Protein AF-0000000080648141 (afdb_homodimer)

Solvent-accessible surface area (backbone atoms only — not comparable to full-atom values): 36762 Å² total; per-residue (Å²): 126,55,58,85,70,50,76,64,45,49,47,45,53,29,40,43,30,65,45,46,88,57,51,60,68,59,44,20,68,74,65,71,44,58,50,68,56,48,53,54,42,51,53,51,31,59,74,64,60,35,66,42,72,38,36,46,65,30,51,62,73,47,56,28,40,26,40,33,42,36,42,36,34,36,13,42,79,28,30,52,78,54,42,62,70,35,70,50,32,52,65,44,66,63,26,41,38,33,29,30,35,39,26,37,50,49,37,34,42,33,36,30,53,22,64,36,73,68,51,40,48,68,60,46,46,60,43,52,49,48,39,46,74,72,59,29,51,72,47,74,48,75,47,79,42,44,45,94,61,31,30,56,33,79,27,40,24,53,19,45,31,58,72,66,64,65,76,73,78,88,66,77,88,66,62,59,73,70,69,82,69,66,87,89,51,86,77,65,45,72,65,48,47,52,48,52,35,46,42,34,62,42,52,83,59,48,51,64,57,48,16,69,57,68,73,44,53,44,69,56,45,48,51,46,51,54,47,33,46,73,71,49,42,29,40,68,39,33,48,68,43,48,58,49,67,47,37,37,32,38,34,41,38,40,36,61,36,37,82,84,51,47,72,69,55,51,49,51,54,53,50,44,55,48,65,36,30,18,26,41,38,36,43,42,33,85,38,36,38,38,35,32,30,33,30,65,45,63,63,61,34,52,53,36,43,52,53,43,45,28,56,39,16,74,74,62,42,29,72,56,69,61,51,70,46,79,40,40,51,89,56,50,74,41,80,45,77,47,57,30,54,26,47,32,59,59,62,64,55,82,74,83,109,126,52,58,86,71,50,75,64,47,50,46,45,53,28,40,43,31,65,45,45,88,57,50,60,68,58,43,20,68,74,64,72,44,58,50,68,56,46,53,53,44,51,53,51,32,59,75,65,59,35,65,41,72,38,38,47,64,30,52,60,72,49,55,28,40,28,38,32,42,37,43,36,34,35,14,40,78,28,30,53,77,56,41,62,72,36,71,49,34,51,65,45,68,63,26,41,37,33,29,29,37,40,26,38,48,50,36,36,41,34,35,30,53,22,66,34,73,66,50,41,47,68,61,45,44,60,42,52,48,51,40,47,74,69,60,28,52,71,45,75,50,76,47,79,42,42,47,92,61,30,32,56,33,78,28,41,25,55,17,45,30,57,73,66,64,63,78,72,79,88,65,76,87,66,61,59,72,68,69,82,69,65,87,87,49,82,77,65,45,73,65,48,48,52,50,52,34,46,43,36,63,42,50,82,60,48,50,64,59,48,16,68,56,67,72,44,55,47,68,56,45,48,52,48,51,53,48,33,46,73,71,50,41,29,42,71,39,35,48,66,44,48,58,50,67,49,35,38,34,38,34,41,38,40,34,62,37,39,83,85,51,46,72,67,54,52,49,50,52,52,51,44,55,47,67,36,32,18,26,40,36,36,44,41,32,84,37,34,37,38,36,33,29,33,30,65,46,63,62,60,34,50,53,36,42,52,53,44,47,29,57,38,18,75,75,61,41,28,71,57,69,62,50,69,48,81,39,40,52,90,54,50,76,41,81,46,78,46,58,32,54,27,48,32,59,59,62,65,55,82,75,82,108

Structure (mmCIF, N/CA/C/O backbone):
data_AF-0000000080648141-model_v1
#
loop_
_entity.id
_entity.type
_entity.pdbx_description
1 polymer 'Putative transcriptional regulator, AsnC family'
#
loop_
_atom_site.group_PDB
_atom_site.id
_atom_site.type_symbol
_atom_site.label_atom_id
_atom_site.label_alt_id
_atom_site.label_comp_id
_atom_site.label_asym_id
_atom_site.label_entity_id
_atom_site.label_seq_id
_atom_site.pdbx_PDB_ins_code
_atom_site.Cartn_x
_atom_site.Cartn_y
_atom_site.Cartn_z
_atom_site.occupancy
_atom_site.B_iso_or_equiv
_atom_site.auth_seq_id
_atom_site.auth_comp_id
_atom_site.auth_asym_id
_atom_site.auth_atom_id
_atom_site.pdbx_PDB_model_num
ATOM 1 N N . MET A 1 1 ? 12.492 0.077 19.406 1 60 1 MET A N 1
ATOM 2 C CA . MET A 1 1 ? 11.32 -0.485 20.078 1 60 1 MET A CA 1
ATOM 3 C C . MET A 1 1 ? 10.414 0.621 20.609 1 60 1 MET A C 1
ATOM 5 O O . MET A 1 1 ? 10.898 1.659 21.062 1 60 1 MET A O 1
ATOM 9 N N . PRO A 1 2 ? 9.141 0.438 20.281 1 68.88 2 PRO A N 1
ATOM 10 C CA . PRO A 1 2 ? 8.234 1.449 20.828 1 68.88 2 PRO A CA 1
ATOM 11 C C . PRO A 1 2 ? 8.383 1.608 22.344 1 68.88 2 PRO A C 1
ATOM 13 O O . PRO A 1 2 ? 8.703 0.643 23.047 1 68.88 2 PRO A O 1
ATOM 16 N N . LEU A 1 3 ? 8.336 2.857 22.719 1 78.19 3 LEU A N 1
ATOM 17 C CA . LEU A 1 3 ? 8.422 3.145 24.156 1 78.19 3 LEU A CA 1
ATOM 18 C C . LEU A 1 3 ? 7.23 2.561 24.891 1 78.19 3 LEU A C 1
ATOM 20 O O . LEU A 1 3 ? 6.113 2.535 24.359 1 78.19 3 LEU A O 1
ATOM 24 N N . LYS A 1 4 ? 7.516 1.953 25.984 1 83.38 4 LYS A N 1
ATOM 25 C CA . LYS A 1 4 ? 6.441 1.456 26.844 1 83.38 4 LYS A CA 1
ATOM 26 C C . LYS A 1 4 ? 5.957 2.541 27.812 1 83.38 4 LYS A C 1
ATOM 28 O O . LYS A 1 4 ? 6.621 2.836 28.797 1 83.38 4 LYS A O 1
ATOM 33 N N . LEU A 1 5 ? 4.887 3.223 27.484 1 91.12 5 LEU A N 1
ATOM 34 C CA . LEU A 1 5 ? 4.305 4.277 28.312 1 91.12 5 LEU A CA 1
ATOM 35 C C . LEU A 1 5 ? 3.334 3.691 29.328 1 91.12 5 LEU A C 1
ATOM 37 O O . LEU A 1 5 ? 2.592 2.756 29.016 1 91.12 5 LEU A O 1
ATOM 41 N N . THR A 1 6 ? 3.402 4.215 30.484 1 92.06 6 THR A N 1
ATOM 42 C CA . THR A 1 6 ? 2.404 3.854 31.484 1 92.06 6 THR A CA 1
ATOM 43 C C . THR A 1 6 ? 1.042 4.441 31.125 1 92.06 6 THR A C 1
ATOM 45 O O . THR A 1 6 ? 0.945 5.316 30.25 1 92.06 6 THR A O 1
ATOM 48 N N . SER A 1 7 ? 0.042 3.973 31.828 1 92.69 7 SER A N 1
ATOM 49 C CA . SER A 1 7 ? -1.309 4.469 31.578 1 92.69 7 SER A CA 1
ATOM 50 C C . SER A 1 7 ? -1.402 5.969 31.844 1 92.69 7 SER A C 1
ATOM 52 O O . SER A 1 7 ? -2.064 6.691 31.094 1 92.69 7 SER A O 1
ATOM 54 N N . LYS A 1 8 ? -0.784 6.387 32.812 1 94.12 8 LYS A N 1
ATOM 55 C CA . LYS A 1 8 ? -0.82 7.809 33.125 1 94.12 8 LYS A CA 1
ATOM 56 C C . LYS A 1 8 ? -0.026 8.633 32.125 1 94.12 8 LYS A C 1
ATOM 58 O O . LYS A 1 8 ? -0.428 9.742 31.781 1 94.12 8 LYS A O 1
ATOM 63 N N . GLU A 1 9 ? 1.061 8.102 31.688 1 94 9 GLU A N 1
ATOM 64 C CA . GLU A 1 9 ? 1.86 8.797 30.688 1 94 9 GLU A CA 1
ATOM 65 C C . GLU A 1 9 ? 1.096 8.938 29.375 1 94 9 GLU A C 1
ATOM 67 O O . GLU A 1 9 ? 1.201 9.961 28.703 1 94 9 GLU A O 1
ATOM 72 N N . LYS A 1 10 ? 0.404 7.898 29.078 1 94.38 10 LYS A N 1
ATOM 73 C CA . LYS A 1 10 ? -0.438 7.965 27.891 1 94.38 10 LYS A CA 1
ATOM 74 C C . LYS A 1 10 ? -1.47 9.086 28 1 94.38 10 LYS A C 1
ATOM 76 O O . LYS A 1 10 ? -1.696 9.828 27.047 1 94.38 10 LYS A O 1
ATOM 81 N N . LEU A 1 11 ? -2.02 9.219 29.141 1 94.38 11 LEU A N 1
ATOM 82 C CA . LEU A 1 11 ? -3.006 10.266 29.375 1 94.38 11 LEU A CA 1
ATOM 83 C C . LEU A 1 11 ? -2.357 11.648 29.328 1 94.38 11 LEU A C 1
ATOM 85 O O . LEU A 1 11 ? -2.959 12.602 28.812 1 94.38 11 LEU A O 1
ATOM 89 N N . VAL A 1 12 ? -1.217 11.711 29.859 1 94.75 12 VAL A N 1
ATOM 90 C CA . VAL A 1 12 ? -0.501 12.977 29.828 1 94.75 12 VAL A CA 1
ATOM 91 C C . VAL A 1 12 ? -0.179 13.352 28.391 1 94.75 12 VAL A C 1
ATOM 93 O O . VAL A 1 12 ? -0.322 14.516 27.984 1 94.75 12 VAL A O 1
ATOM 96 N N . LEU A 1 13 ? 0.289 12.375 27.641 1 93.44 13 LEU A N 1
ATOM 97 C CA . LEU A 1 13 ? 0.565 12.625 26.234 1 93.44 13 LEU A CA 1
ATOM 98 C C . LEU A 1 13 ? -0.687 13.109 25.516 1 93.44 13 LEU A C 1
ATOM 100 O O . LEU A 1 13 ? -0.621 14.047 24.703 1 93.44 13 LEU A O 1
ATOM 104 N N . TYR A 1 14 ? -1.774 12.453 25.844 1 93.56 14 TYR A N 1
ATOM 105 C CA . TYR A 1 14 ? -3.053 12.883 25.297 1 93.56 14 TYR A CA 1
ATOM 106 C C . TYR A 1 14 ? -3.348 14.328 25.672 1 93.56 14 TYR A C 1
ATOM 108 O O . TYR A 1 14 ? -3.74 15.141 24.828 1 93.56 14 TYR A O 1
ATOM 116 N N . GLY A 1 15 ? -3.236 14.617 26.891 1 92.81 15 GLY A N 1
ATOM 117 C CA . GLY A 1 15 ? -3.5 15.961 27.375 1 92.81 15 GLY A CA 1
ATOM 118 C C . GLY A 1 15 ? -2.65 17.016 26.688 1 92.81 15 GLY A C 1
ATOM 119 O O . GLY A 1 15 ? -3.146 18.094 26.344 1 92.81 15 GLY A O 1
ATOM 120 N N . LEU A 1 16 ? -1.396 16.688 26.5 1 91.75 16 LEU A N 1
ATOM 121 C CA . LEU A 1 16 ? -0.49 17.625 25.844 1 91.75 16 LEU A CA 1
ATOM 122 C C . LEU A 1 16 ? -0.889 17.828 24.391 1 91.75 16 LEU A C 1
ATOM 124 O O . LEU A 1 16 ? -0.724 18.938 23.859 1 91.75 16 LEU A O 1
ATOM 128 N N . ALA A 1 17 ? -1.355 16.812 23.812 1 90.12 17 ALA A N 1
ATOM 129 C CA . ALA A 1 17 ? -1.776 16.906 22.422 1 90.12 17 ALA A CA 1
ATOM 130 C C . ALA A 1 17 ? -3.086 17.672 22.297 1 90.12 17 ALA A C 1
ATOM 132 O O . ALA A 1 17 ? -3.264 18.453 21.359 1 90.12 17 ALA A O 1
ATOM 133 N N . ARG A 1 18 ? -3.975 17.469 23.25 1 90.25 18 ARG A N 1
ATOM 134 C CA . ARG A 1 18 ? -5.312 18.062 23.188 1 90.25 18 ARG A CA 1
ATOM 135 C C . ARG A 1 18 ? -5.301 19.516 23.656 1 90.25 18 ARG A C 1
ATOM 137 O O . ARG A 1 18 ? -6.043 20.344 23.125 1 90.25 18 ARG A O 1
ATOM 144 N N . TYR A 1 19 ? -4.48 19.734 24.656 1 88.81 19 TYR A N 1
ATOM 145 C CA . TYR A 1 19 ? -4.434 21.062 25.266 1 88.81 19 TYR A CA 1
ATOM 146 C C . TYR A 1 19 ? -3.006 21.594 25.297 1 88.81 19 TYR A C 1
ATOM 148 O O . TYR A 1 19 ? -2.479 21.891 26.375 1 88.81 19 TYR A O 1
ATOM 156 N N . PRO A 1 20 ? -2.545 21.812 24.125 1 87.62 20 PRO A N 1
ATOM 157 C CA . PRO A 1 20 ? -1.156 22.281 24.125 1 87.62 20 PRO A CA 1
ATOM 158 C C . PRO A 1 20 ? -0.999 23.672 24.75 1 87.62 20 PRO A C 1
ATOM 160 O O . PRO A 1 20 ? -1.775 24.578 24.453 1 87.62 20 PRO A O 1
ATOM 163 N N . GLY A 1 21 ? -0.02 23.828 25.688 1 80.88 21 GLY A N 1
ATOM 164 C CA . GLY A 1 21 ? 0.304 25.125 26.266 1 80.88 21 GLY A CA 1
ATOM 165 C C . GLY A 1 21 ? -0.35 25.359 27.609 1 80.88 21 GLY A C 1
ATOM 166 O O . GLY A 1 21 ? -0.054 26.359 28.281 1 80.88 21 GLY A O 1
ATOM 167 N N . LEU A 1 22 ? -1.266 24.484 27.922 1 86.31 22 LEU A N 1
ATOM 168 C CA . LEU A 1 22 ? -1.899 24.641 29.234 1 86.31 22 LEU A CA 1
ATOM 169 C C . LEU A 1 22 ? -0.888 24.453 30.344 1 86.31 22 LEU A C 1
ATOM 171 O O . LEU A 1 22 ? 0.061 23.672 30.219 1 86.31 22 LEU A O 1
ATOM 175 N N . SER A 1 23 ? -1.183 25.156 31.406 1 87.56 23 SER A N 1
ATOM 176 C CA . SER A 1 23 ? -0.349 24.953 32.594 1 87.56 23 SER A CA 1
ATOM 177 C C . SER A 1 23 ? -0.534 23.562 33.188 1 87.56 23 SER A C 1
ATOM 179 O O . SER A 1 23 ? -1.551 22.906 32.938 1 87.56 23 SER A O 1
ATOM 181 N N . ASP A 1 24 ? 0.457 23.125 33.938 1 91 24 ASP A N 1
ATOM 182 C CA . ASP A 1 24 ? 0.393 21.797 34.531 1 91 24 ASP A CA 1
ATOM 183 C C . ASP A 1 24 ? -0.83 21.641 35.438 1 91 24 ASP A C 1
ATOM 185 O O . ASP A 1 24 ? -1.459 20.578 35.469 1 91 24 ASP A O 1
ATOM 189 N N . ILE A 1 25 ? -1.092 22.734 36.094 1 90.88 25 ILE A N 1
ATOM 190 C CA . ILE A 1 25 ? -2.225 22.703 37 1 90.88 25 ILE A CA 1
ATOM 191 C C . ILE A 1 25 ? -3.523 22.547 36.219 1 90.88 25 ILE A C 1
ATOM 193 O O . ILE A 1 25 ? -4.383 21.734 36.594 1 90.88 25 ILE A O 1
ATOM 197 N N . ASP A 1 26 ? -3.711 23.281 35.219 1 91.94 26 ASP A N 1
ATOM 198 C CA . ASP A 1 26 ? -4.922 23.203 34.406 1 91.94 26 ASP A CA 1
ATOM 199 C C . ASP A 1 26 ? -5.02 21.859 33.688 1 91.94 26 ASP A C 1
ATOM 201 O O . ASP A 1 26 ? -6.105 21.297 33.562 1 91.94 26 ASP A O 1
ATOM 205 N N . LEU A 1 27 ? -3.918 21.453 33.219 1 92.88 27 LEU A N 1
ATOM 206 C CA . LEU A 1 27 ? -3.887 20.172 32.531 1 92.88 27 LEU A CA 1
ATOM 207 C C . LEU A 1 27 ? -4.27 19.031 33.469 1 92.88 27 LEU A C 1
ATOM 209 O O . LEU A 1 27 ? -4.988 18.109 33.062 1 92.88 27 LEU A O 1
ATOM 213 N N . ALA A 1 28 ? -3.748 19.047 34.625 1 93.31 28 ALA A N 1
ATOM 214 C CA . ALA A 1 28 ? -4.082 18.031 35.625 1 93.31 28 ALA A CA 1
ATOM 215 C C . ALA A 1 28 ? -5.59 17.953 35.844 1 93.31 28 ALA A C 1
ATOM 217 O O . ALA A 1 28 ? -6.148 16.844 35.938 1 93.31 28 ALA A O 1
ATOM 218 N N . GLY A 1 29 ? -6.219 19.062 35.906 1 90.94 29 GLY A N 1
ATOM 219 C CA . GLY A 1 29 ? -7.664 19.094 36.094 1 90.94 29 GLY A CA 1
ATOM 220 C C . GLY A 1 29 ? -8.422 18.547 34.906 1 90.94 29 GLY A C 1
ATOM 221 O O . GLY A 1 29 ? -9.438 17.875 35.062 1 90.94 29 GLY A O 1
ATOM 222 N N . LYS A 1 30 ? -7.953 18.797 33.719 1 91.12 30 LYS A N 1
ATOM 223 C CA . LYS A 1 30 ? -8.641 18.406 32.469 1 91.12 30 LYS A CA 1
ATOM 224 C C . LYS A 1 30 ? -8.547 16.906 32.25 1 91.12 30 LYS A C 1
ATOM 226 O O . LYS A 1 30 ? -9.477 16.297 31.719 1 91.12 30 LYS A O 1
ATOM 231 N N . ILE A 1 31 ? -7.387 16.312 32.562 1 91.81 31 ILE A N 1
ATOM 232 C CA . ILE A 1 31 ? -7.199 14.914 32.156 1 91.81 31 ILE A CA 1
ATOM 233 C C . ILE A 1 31 ? -7.258 14.008 33.406 1 91.81 31 ILE A C 1
ATOM 235 O O . ILE A 1 31 ? -7.207 12.781 33.281 1 91.81 31 ILE A O 1
ATOM 239 N N . GLY A 1 32 ? -7.328 14.5 34.625 1 90.5 32 GLY A N 1
ATOM 240 C CA . GLY A 1 32 ? -7.5 13.719 35.812 1 90.5 32 GLY A CA 1
ATOM 241 C C . GLY A 1 32 ? -6.23 13.016 36.25 1 90.5 32 GLY A C 1
ATOM 242 O O . GLY A 1 32 ? -6.254 11.82 36.594 1 90.5 32 GLY A O 1
ATOM 243 N N . VAL A 1 33 ? -5.102 13.641 36.125 1 92.88 33 VAL A N 1
ATOM 244 C CA . VAL A 1 33 ? -3.805 13.133 36.562 1 92.88 33 VAL A CA 1
ATOM 245 C C . VAL A 1 33 ? -3.152 14.141 37.5 1 92.88 33 VAL A C 1
ATOM 247 O O . VAL A 1 33 ? -3.316 15.352 37.312 1 92.88 33 VAL A O 1
ATOM 250 N N . ASP A 1 34 ? -2.482 13.648 38.469 1 93.88 34 ASP A N 1
ATOM 251 C CA . ASP A 1 34 ? -1.88 14.539 39.469 1 93.88 34 ASP A CA 1
ATOM 252 C C . ASP A 1 34 ? -0.768 15.375 38.844 1 93.88 34 ASP A C 1
ATOM 254 O O . ASP A 1 34 ? -0.094 14.93 37.906 1 93.88 34 ASP A O 1
ATOM 258 N N . ARG A 1 35 ? -0.577 16.547 39.406 1 93.75 35 ARG A N 1
ATOM 259 C CA . ARG A 1 35 ? 0.383 17.516 38.875 1 93.75 35 ARG A CA 1
ATOM 260 C C . ARG A 1 35 ? 1.798 16.953 38.906 1 93.75 35 ARG A C 1
ATOM 262 O O . ARG A 1 35 ? 2.592 17.219 38 1 93.75 35 ARG A O 1
ATOM 269 N N . SER A 1 36 ? 2.105 16.219 39.875 1 93.12 36 SER A N 1
ATOM 270 C CA . SER A 1 36 ? 3.441 15.641 40 1 93.12 36 SER A CA 1
ATOM 271 C C . SER A 1 36 ? 3.723 14.672 38.844 1 93.12 36 SER A C 1
ATOM 273 O O . SER A 1 36 ? 4.824 14.656 38.312 1 93.12 36 SER A O 1
ATOM 275 N N . THR A 1 37 ? 2.721 13.914 38.531 1 93.88 37 THR A N 1
ATOM 276 C CA . THR A 1 37 ? 2.84 12.969 37.406 1 93.88 37 THR A CA 1
ATOM 277 C C . THR A 1 37 ? 3.012 13.703 36.094 1 93.88 37 THR A C 1
ATOM 279 O O . THR A 1 37 ? 3.777 13.273 35.219 1 93.88 37 THR A O 1
ATOM 282 N N . ILE A 1 38 ? 2.283 14.766 35.938 1 94.5 38 ILE A N 1
ATOM 283 C CA . ILE A 1 38 ? 2.387 15.562 34.719 1 94.5 38 ILE A CA 1
ATOM 284 C C . ILE A 1 38 ? 3.803 16.125 34.562 1 94.5 38 ILE A C 1
ATOM 286 O O . ILE A 1 38 ? 4.41 16.031 33.5 1 94.5 38 ILE A O 1
ATOM 290 N N . PHE A 1 39 ? 4.27 16.625 35.656 1 92.75 39 PHE A N 1
ATOM 291 C CA . PHE A 1 39 ? 5.605 17.203 35.656 1 92.75 39 PHE A CA 1
ATOM 292 C C . PHE A 1 39 ? 6.656 16.172 35.281 1 92.75 39 PHE A C 1
ATOM 294 O O . PHE A 1 39 ? 7.508 16.406 34.438 1 92.75 39 PHE A O 1
ATOM 301 N N . LYS A 1 40 ? 6.594 15.055 35.875 1 93.81 40 LYS A N 1
ATOM 302 C CA . LYS A 1 40 ? 7.547 13.977 35.594 1 93.81 40 LYS A CA 1
ATOM 303 C C . LYS A 1 40 ? 7.445 13.484 34.156 1 93.81 40 LYS A C 1
ATOM 305 O O . LYS A 1 40 ? 8.461 13.234 33.531 1 93.81 40 LYS A O 1
ATOM 310 N N . SER A 1 41 ? 6.211 13.328 33.75 1 94.38 41 SER A N 1
ATOM 311 C CA . SER A 1 41 ? 5.992 12.852 32.406 1 94.38 41 SER A CA 1
ATOM 312 C C . SER A 1 41 ? 6.523 13.844 31.359 1 94.38 41 SER A C 1
ATOM 314 O O . SER A 1 41 ? 7.141 13.453 30.375 1 94.38 41 SER A O 1
ATOM 316 N N . LYS A 1 42 ? 6.219 15.102 31.609 1 91.75 42 LYS A N 1
ATOM 317 C CA . LYS A 1 42 ? 6.688 16.141 30.703 1 91.75 42 LYS A CA 1
ATOM 318 C C . LYS A 1 42 ? 8.211 16.141 30.594 1 91.75 42 LYS A C 1
ATOM 320 O O . LYS A 1 42 ? 8.766 16.359 29.516 1 91.75 42 LYS A O 1
ATOM 325 N N . ARG A 1 43 ? 8.867 15.977 31.672 1 91.06 43 ARG A N 1
ATOM 326 C CA . ARG A 1 43 ? 10.328 15.898 31.672 1 91.06 43 ARG A CA 1
ATOM 327 C C . ARG A 1 43 ? 10.812 14.727 30.828 1 91.06 43 ARG A C 1
ATOM 329 O O . ARG A 1 43 ? 11.727 14.883 30.016 1 91.06 43 ARG A O 1
ATOM 336 N N . LYS A 1 44 ? 10.195 13.633 31.031 1 92.75 44 LYS A N 1
ATOM 337 C CA . LYS A 1 44 ? 10.531 12.453 30.25 1 92.75 44 LYS A CA 1
ATOM 338 C C . LYS A 1 44 ? 10.289 12.688 28.766 1 92.75 44 LYS A C 1
ATOM 340 O O . LYS A 1 44 ? 11.117 12.32 27.922 1 92.75 44 LYS A O 1
ATOM 345 N N . PHE A 1 45 ? 9.133 13.258 28.516 1 92.88 45 PHE A N 1
ATOM 346 C CA . PHE A 1 45 ? 8.75 13.492 27.141 1 92.88 45 PHE A CA 1
ATOM 347 C C . PHE A 1 45 ? 9.719 14.461 26.469 1 92.88 45 PHE A C 1
ATOM 349 O O . PHE A 1 45 ? 9.984 14.344 25.266 1 92.88 45 PHE A O 1
ATOM 356 N N . ARG A 1 46 ? 10.18 15.406 27.188 1 89.19 46 ARG A N 1
ATOM 357 C CA . ARG A 1 46 ? 11.18 16.328 26.672 1 89.19 46 ARG A CA 1
ATOM 358 C C . ARG A 1 46 ? 12.484 15.609 26.344 1 89.19 46 ARG A C 1
ATOM 360 O O . ARG A 1 46 ? 13.102 15.852 25.312 1 89.19 46 ARG A O 1
ATOM 367 N N . GLU A 1 47 ? 12.852 14.789 27.203 1 90.56 47 GLU A N 1
ATOM 368 C CA . GLU A 1 47 ? 14.07 14.008 27 1 90.56 47 GLU A CA 1
ATOM 369 C C . GLU A 1 47 ? 13.945 13.094 25.781 1 90.56 47 GLU A C 1
ATOM 371 O O . GLU A 1 47 ? 14.914 12.906 25.047 1 90.56 47 GLU A O 1
ATOM 376 N N . TRP A 1 48 ? 12.766 12.656 25.672 1 90.88 48 TRP A N 1
ATOM 377 C CA . TRP A 1 48 ? 12.531 11.719 24.578 1 90.88 48 TRP A CA 1
ATOM 378 C C . TRP A 1 48 ? 12.164 12.461 23.297 1 90.88 48 TRP A C 1
ATOM 380 O O . TRP A 1 48 ? 11.961 11.836 22.25 1 90.88 48 TRP A O 1
ATOM 390 N N . GLU A 1 49 ? 11.961 13.766 23.328 1 89.69 49 GLU A N 1
ATOM 391 C CA . GLU A 1 49 ? 11.508 14.555 22.188 1 89.69 49 GLU A CA 1
ATOM 392 C C . GLU A 1 49 ? 10.188 14.023 21.625 1 89.69 49 GLU A C 1
ATOM 394 O O . GLU A 1 49 ? 10.062 13.797 20.422 1 89.69 49 GLU A O 1
ATOM 399 N N . MET A 1 50 ? 9.258 13.867 22.547 1 90.81 50 MET A N 1
ATOM 400 C CA . MET A 1 50 ? 7.992 13.203 22.234 1 90.81 50 MET A CA 1
ATOM 401 C C . MET A 1 50 ? 6.992 14.195 21.641 1 90.81 50 MET A C 1
ATOM 403 O O . MET A 1 50 ? 6.141 13.82 20.828 1 90.81 50 MET A O 1
ATOM 407 N N . VAL A 1 51 ? 7.078 15.406 22.156 1 90.94 51 VAL A N 1
ATOM 408 C CA . VAL A 1 51 ? 6.059 16.375 21.766 1 90.94 51 VAL A CA 1
ATOM 409 C C . VAL A 1 51 ? 6.723 17.672 21.328 1 90.94 51 VAL A C 1
ATOM 411 O O . VAL A 1 51 ? 7.59 18.203 22.031 1 90.94 51 VAL A O 1
ATOM 414 N N . GLN A 1 52 ? 6.395 18.109 20.219 1 89.38 52 GLN A N 1
ATOM 415 C CA . GLN A 1 52 ? 6.824 19.406 19.719 1 89.38 52 GLN A CA 1
ATOM 416 C C . GLN A 1 52 ? 5.652 20.391 19.656 1 89.38 52 GLN A C 1
ATOM 418 O O . GLN A 1 52 ? 4.617 20.094 19.062 1 89.38 52 GLN A O 1
ATOM 423 N N . LEU A 1 53 ? 5.852 21.484 20.312 1 91.12 53 LEU A N 1
ATOM 424 C CA . LEU A 1 53 ? 4.836 22.516 20.266 1 91.12 53 LEU A CA 1
ATOM 425 C C . LEU A 1 53 ? 4.953 23.328 18.969 1 91.12 53 LEU A C 1
ATOM 427 O O . LEU A 1 53 ? 6.059 23.672 18.547 1 91.12 53 LEU A O 1
ATOM 431 N N . LEU A 1 54 ? 3.791 23.578 18.375 1 93.25 54 LEU A N 1
ATOM 432 C CA . LEU A 1 54 ? 3.736 24.375 17.156 1 93.25 54 LEU A CA 1
ATOM 433 C C . LEU A 1 54 ? 2.699 25.484 17.281 1 93.25 54 LEU A C 1
ATOM 435 O O . LEU A 1 54 ? 1.618 25.266 17.828 1 93.25 54 LEU A O 1
ATOM 439 N N . ASN A 1 55 ? 3.096 26.672 16.922 1 95.19 55 ASN A N 1
ATOM 440 C CA . ASN A 1 55 ? 2.129 27.734 16.656 1 95.19 55 ASN A CA 1
ATOM 441 C C . ASN A 1 55 ? 1.819 27.844 15.172 1 95.19 55 ASN A C 1
ATOM 443 O O . ASN A 1 55 ? 2.631 28.359 14.398 1 95.19 55 ASN A O 1
ATOM 447 N N . VAL A 1 56 ? 0.687 27.359 14.805 1 93.31 56 VAL A N 1
ATOM 448 C CA . VAL A 1 56 ? 0.302 27.344 13.398 1 93.31 56 VAL A CA 1
ATOM 449 C C . VAL A 1 56 ? -0.433 28.625 13.039 1 93.31 56 VAL A C 1
ATOM 451 O O . VAL A 1 56 ? -1.449 28.969 13.656 1 93.31 56 VAL A O 1
ATOM 454 N N . PRO A 1 57 ? 0.073 29.328 12.086 1 94.44 57 PRO A N 1
ATOM 455 C CA . PRO A 1 57 ? -0.601 30.562 11.688 1 94.44 57 PRO A CA 1
ATOM 456 C C . PRO A 1 57 ? -1.816 30.312 10.797 1 94.44 57 PRO A C 1
ATOM 458 O O . PRO A 1 57 ? -1.853 29.328 10.055 1 94.44 57 PRO A O 1
ATOM 461 N N . SER A 1 58 ? -2.771 31.188 10.883 1 91.88 58 SER A N 1
ATOM 462 C CA . SER A 1 58 ? -3.865 31.203 9.914 1 91.88 58 SER A CA 1
ATOM 463 C C . SER A 1 58 ? -3.359 31.531 8.516 1 91.88 58 SER A C 1
ATOM 465 O O . SER A 1 58 ? -2.635 32.5 8.32 1 91.88 58 SER A O 1
ATOM 467 N N . GLY A 1 59 ? -3.705 30.703 7.613 1 91.06 59 GLY A N 1
ATOM 468 C CA . GLY A 1 59 ? -3.287 30.969 6.246 1 91.06 59 GLY A CA 1
ATOM 469 C C . GLY A 1 59 ? -3.723 32.344 5.746 1 91.06 59 GLY A C 1
ATOM 470 O O . GLY A 1 59 ? -2.889 33.156 5.348 1 91.06 59 GLY A O 1
ATOM 471 N N . MET A 1 60 ? -4.965 32.594 5.914 1 89.25 60 MET A N 1
ATOM 472 C CA . MET A 1 60 ? -5.508 33.906 5.484 1 89.25 60 MET A CA 1
ATOM 473 C C . MET A 1 60 ? -4.891 35.031 6.281 1 89.25 60 MET A C 1
ATOM 475 O O . MET A 1 60 ? -4.633 36.125 5.734 1 89.25 60 MET A O 1
ATOM 479 N N . GLY A 1 61 ? -4.676 34.75 7.488 1 89.88 61 GLY A N 1
ATOM 480 C CA . GLY A 1 61 ? -4.129 35.781 8.367 1 89.88 61 GLY A CA 1
ATOM 481 C C . GLY A 1 61 ? -2.742 36.219 7.961 1 89.88 61 GLY A C 1
ATOM 482 O O . GLY A 1 61 ? -2.359 37.375 8.219 1 89.88 61 GLY A O 1
ATOM 483 N N . VAL A 1 62 ? -2.02 35.344 7.332 1 92.56 62 VAL A N 1
ATOM 484 C CA . VAL A 1 62 ? -0.658 35.719 6.957 1 92.56 62 VAL A CA 1
ATOM 485 C C . VAL A 1 62 ? -0.607 36.062 5.473 1 92.56 62 VAL A C 1
ATOM 487 O O . VAL A 1 62 ? 0.473 36.25 4.91 1 92.56 62 VAL A O 1
ATOM 490 N N . GLY A 1 63 ? -1.7 36.062 4.84 1 91.69 63 GLY A N 1
ATOM 491 C CA . GLY A 1 63 ? -1.768 36.531 3.463 1 91.69 63 GLY A CA 1
ATOM 492 C C . GLY A 1 63 ? -1.754 35.406 2.451 1 91.69 63 GLY A C 1
ATOM 493 O O . GLY A 1 63 ? -1.605 35.625 1.251 1 91.69 63 GLY A O 1
ATOM 494 N N . ALA A 1 64 ? -1.916 34.219 2.871 1 94.12 64 ALA A N 1
ATOM 495 C CA . ALA A 1 64 ? -2.002 33.094 1.946 1 94.12 64 ALA A CA 1
ATOM 496 C C . ALA A 1 64 ? -3.439 32.875 1.487 1 94.12 64 ALA A C 1
ATOM 498 O O . ALA A 1 64 ? -4.375 32.938 2.289 1 94.12 64 ALA A O 1
ATOM 499 N N . GLU A 1 65 ? -3.596 32.562 0.239 1 93.62 65 GLU A N 1
ATOM 500 C CA . GLU A 1 65 ? -4.922 32.25 -0.294 1 93.62 65 GLU A CA 1
ATOM 501 C C . GLU A 1 65 ? -5.227 30.766 -0.211 1 93.62 65 GLU A C 1
ATOM 503 O O . GLU A 1 65 ? -6.383 30.375 -0.032 1 93.62 65 GLU A O 1
ATOM 508 N N . MET A 1 66 ? -4.133 30.016 -0.383 1 95.62 66 MET A N 1
ATOM 509 C CA . MET A 1 66 ? -4.441 28.594 -0.474 1 95.62 66 MET A CA 1
ATOM 510 C C . MET A 1 66 ? -3.277 27.75 0.033 1 95.62 66 MET A C 1
ATOM 512 O O . MET A 1 66 ? -2.145 28.219 0.101 1 95.62 66 MET A O 1
ATOM 516 N N . MET A 1 67 ? -3.562 26.594 0.41 1 97 67 MET A N 1
ATOM 517 C CA . MET A 1 67 ? -2.617 25.5 0.643 1 97 67 MET A CA 1
ATOM 518 C C . MET A 1 67 ? -2.711 24.453 -0.46 1 97 67 MET A C 1
ATOM 520 O O . MET A 1 67 ? -3.811 24.078 -0.879 1 97 67 MET A O 1
ATOM 524 N N . THR A 1 68 ? -1.604 24.062 -0.983 1 97.62 68 THR A N 1
ATOM 525 C CA . THR A 1 68 ? -1.571 23.016 -1.996 1 97.62 68 THR A CA 1
ATOM 526 C C . THR A 1 68 ? -0.854 21.781 -1.47 1 97.62 68 THR A C 1
ATOM 528 O O . THR A 1 68 ? 0.277 21.859 -0.987 1 97.62 68 THR A O 1
ATOM 531 N N . ALA A 1 69 ? -1.544 20.688 -1.454 1 97.94 69 ALA A N 1
ATOM 532 C CA . ALA A 1 69 ? -0.908 19.391 -1.178 1 97.94 69 ALA A CA 1
ATOM 533 C C . ALA A 1 69 ? -0.298 18.797 -2.443 1 97.94 69 ALA A C 1
ATOM 535 O O . ALA A 1 69 ? -0.979 18.656 -3.463 1 97.94 69 ALA A O 1
ATOM 536 N N . VAL A 1 70 ? 0.936 18.484 -2.426 1 97.5 70 VAL A N 1
ATOM 537 C CA . VAL A 1 70 ? 1.631 17.922 -3.586 1 97.5 70 VAL A CA 1
ATOM 538 C C . VAL A 1 70 ? 2.066 16.484 -3.293 1 97.5 70 VAL A C 1
ATOM 540 O O . VAL A 1 70 ? 2.898 16.25 -2.412 1 97.5 70 VAL A O 1
ATOM 543 N N . PHE A 1 71 ? 1.495 15.57 -4.035 1 97.69 71 PHE A N 1
ATOM 544 C CA . PHE A 1 71 ? 1.873 14.164 -3.973 1 97.69 71 PHE A CA 1
ATOM 545 C C . PHE A 1 71 ? 2.828 13.812 -5.105 1 97.69 71 PHE A C 1
ATOM 547 O O . PHE A 1 71 ? 2.527 14.055 -6.277 1 97.69 71 PHE A O 1
ATOM 554 N N . THR A 1 72 ? 3.912 13.234 -4.762 1 96.56 72 THR A N 1
ATOM 555 C CA . THR A 1 72 ? 4.848 12.859 -5.816 1 96.56 72 THR A CA 1
ATOM 556 C C . THR A 1 72 ? 5.301 11.414 -5.648 1 96.56 72 THR A C 1
ATOM 558 O O . THR A 1 72 ? 5.66 10.992 -4.547 1 96.56 72 THR A O 1
ATOM 561 N N . ARG A 1 73 ? 5.266 10.672 -6.684 1 96 73 ARG A N 1
ATOM 562 C CA . ARG A 1 73 ? 5.879 9.352 -6.781 1 96 73 ARG A CA 1
ATOM 563 C C . ARG A 1 73 ? 7.141 9.398 -7.633 1 96 73 ARG A C 1
ATOM 565 O O . ARG A 1 73 ? 7.121 9.898 -8.758 1 96 73 ARG A O 1
ATOM 572 N N . TYR A 1 74 ? 8.195 8.797 -7.102 1 95.38 74 TYR A N 1
ATOM 573 C CA . TYR A 1 74 ? 9.492 8.922 -7.762 1 95.38 74 TYR A CA 1
ATOM 574 C C . TYR A 1 74 ? 9.891 7.609 -8.43 1 95.38 74 TYR A C 1
ATOM 576 O O . TYR A 1 74 ? 9.516 6.531 -7.965 1 95.38 74 TYR A O 1
ATOM 584 N N . ARG A 1 75 ? 10.609 7.777 -9.453 1 93.44 75 ARG A N 1
ATOM 585 C CA . ARG A 1 75 ? 11.219 6.621 -10.109 1 93.44 75 ARG A CA 1
ATOM 586 C C . ARG A 1 75 ? 12.367 6.062 -9.273 1 93.44 75 ARG A C 1
ATOM 588 O O . ARG A 1 75 ? 12.875 6.738 -8.383 1 93.44 75 ARG A O 1
ATOM 595 N N . PRO A 1 76 ? 12.727 4.871 -9.492 1 92.31 76 PRO A N 1
ATOM 596 C CA . PRO A 1 76 ? 13.742 4.227 -8.656 1 92.31 76 PRO A CA 1
ATOM 597 C C . PRO A 1 76 ? 15.094 4.926 -8.719 1 92.31 76 PRO A C 1
ATOM 599 O O . PRO A 1 76 ? 15.898 4.812 -7.797 1 92.31 76 PRO A O 1
ATOM 602 N N . ASN A 1 77 ? 15.336 5.66 -9.727 1 90.94 77 ASN A N 1
ATOM 603 C CA . ASN A 1 77 ? 16.625 6.328 -9.891 1 90.94 77 ASN A CA 1
ATOM 604 C C . ASN A 1 77 ? 16.688 7.621 -9.086 1 90.94 77 ASN A C 1
ATOM 606 O O . ASN A 1 77 ? 17.719 8.305 -9.086 1 90.94 77 ASN A O 1
ATOM 610 N N . ALA A 1 78 ? 15.617 7.938 -8.383 1 92.56 78 ALA A N 1
ATOM 611 C CA . ALA A 1 78 ? 15.578 9.234 -7.707 1 92.56 78 ALA A CA 1
ATOM 612 C C . ALA A 1 78 ? 15.305 9.062 -6.215 1 92.56 78 ALA A C 1
ATOM 614 O O . ALA A 1 78 ? 14.391 9.688 -5.672 1 92.56 78 ALA A O 1
ATOM 615 N N . PRO A 1 79 ? 16.109 8.266 -5.531 1 91.75 79 PRO A N 1
ATOM 616 C CA . PRO A 1 79 ? 15.992 8.25 -4.07 1 91.75 79 PRO A CA 1
ATOM 617 C C . PRO A 1 79 ? 16.297 9.602 -3.439 1 91.75 79 PRO A C 1
ATOM 619 O O . PRO A 1 79 ? 16.781 10.516 -4.125 1 91.75 79 PRO A O 1
ATOM 622 N N . VAL A 1 80 ? 16 9.758 -2.191 1 91.81 80 VAL A N 1
ATOM 623 C CA . VAL A 1 80 ? 16.125 11.039 -1.513 1 91.81 80 VAL A CA 1
ATOM 624 C C . VAL A 1 80 ? 17.562 11.547 -1.602 1 91.81 80 VAL A C 1
ATOM 626 O O . VAL A 1 80 ? 17.797 12.742 -1.779 1 91.81 80 VAL A O 1
ATOM 629 N N . GLU A 1 81 ? 18.484 10.656 -1.516 1 90.06 81 GLU A N 1
ATOM 630 C CA . GLU A 1 81 ? 19.906 11.031 -1.548 1 90.06 81 GLU A CA 1
ATOM 631 C C . GLU A 1 81 ? 20.266 11.672 -2.879 1 90.06 81 GLU A C 1
ATOM 633 O O . GLU A 1 81 ? 21.094 12.586 -2.924 1 90.06 81 GLU A O 1
ATOM 638 N N . VAL A 1 82 ? 19.672 11.227 -3.92 1 90.38 82 VAL A N 1
ATOM 639 C CA . VAL A 1 82 ? 19.938 11.75 -5.254 1 90.38 82 VAL A CA 1
ATOM 640 C C . VAL A 1 82 ? 19.172 13.055 -5.465 1 90.38 82 VAL A C 1
ATOM 642 O O . VAL A 1 82 ? 19.719 14.047 -5.93 1 90.38 82 VAL A O 1
ATOM 645 N N . ARG A 1 83 ? 17.859 13.07 -5.062 1 89.12 83 ARG A N 1
ATOM 646 C CA . ARG A 1 83 ? 17.031 14.258 -5.199 1 89.12 83 ARG A CA 1
ATOM 647 C C . ARG A 1 83 ? 17.594 15.43 -4.402 1 89.12 83 ARG A C 1
ATOM 649 O O . ARG A 1 83 ? 17.5 16.578 -4.824 1 89.12 83 ARG A O 1
ATOM 656 N N . GLY A 1 84 ? 18.141 15.078 -3.232 1 86.19 84 GLY A N 1
ATOM 657 C CA . GLY A 1 84 ? 18.672 16.094 -2.338 1 86.19 84 GLY A CA 1
ATOM 658 C C . GLY A 1 84 ? 19.859 16.844 -2.92 1 86.19 84 GLY A C 1
ATOM 659 O O . GLY A 1 84 ? 20.156 17.969 -2.496 1 86.19 84 GLY A O 1
ATOM 660 N N . LYS A 1 85 ? 20.469 16.25 -3.908 1 82.56 85 LYS A N 1
ATOM 661 C CA . LYS A 1 85 ? 21.656 16.859 -4.52 1 82.56 85 LYS A CA 1
ATOM 662 C C . LYS A 1 85 ? 21.266 17.781 -5.668 1 82.56 85 LYS A C 1
ATOM 664 O O . LYS A 1 85 ? 22.109 18.531 -6.168 1 82.56 85 LYS A O 1
ATOM 669 N N . LYS A 1 86 ? 20.031 17.766 -5.957 1 80.81 86 LYS A N 1
ATOM 670 C CA . LYS A 1 86 ? 19.578 18.594 -7.066 1 80.81 86 LYS A CA 1
ATOM 671 C C . LYS A 1 86 ? 19.109 19.953 -6.574 1 80.81 86 LYS A C 1
ATOM 673 O O . LYS A 1 86 ? 18.594 20.078 -5.457 1 80.81 86 LYS A O 1
ATOM 678 N N . LEU A 1 87 ? 19.312 20.922 -7.359 1 75.69 87 LEU A N 1
ATOM 679 C CA . LEU A 1 87 ? 18.875 22.266 -7.047 1 75.69 87 LEU A CA 1
ATOM 680 C C . LEU A 1 87 ? 17.391 22.312 -6.754 1 75.69 87 LEU A C 1
ATOM 682 O O . LEU A 1 87 ? 16.938 23.078 -5.895 1 75.69 87 LEU A O 1
ATOM 686 N N . GLY A 1 88 ? 16.781 21.453 -7.41 1 75.81 88 GLY A N 1
ATOM 687 C CA . GLY A 1 88 ? 15.336 21.406 -7.27 1 75.81 88 GLY A CA 1
ATOM 688 C C . GLY A 1 88 ? 14.883 21.062 -5.859 1 75.81 88 GLY A C 1
ATOM 689 O O . GLY A 1 88 ? 13.82 21.5 -5.418 1 75.81 88 GLY A O 1
ATOM 690 N N . PHE A 1 89 ? 15.68 20.328 -5.195 1 77.62 89 PHE A N 1
ATOM 691 C CA . PHE A 1 89 ? 15.352 19.984 -3.816 1 77.62 89 PHE A CA 1
ATOM 692 C C . PHE A 1 89 ? 15.281 21.234 -2.951 1 77.62 89 PHE A C 1
ATOM 694 O O . PHE A 1 89 ? 14.344 21.406 -2.168 1 77.62 89 PHE A O 1
ATOM 701 N N . GLY A 1 90 ? 16.219 22.062 -3.023 1 80.56 90 GLY A N 1
ATOM 702 C CA . GLY A 1 90 ? 16.219 23.312 -2.283 1 80.56 90 GLY A CA 1
ATOM 703 C C . GLY A 1 90 ? 15.086 24.25 -2.688 1 80.56 90 GLY A C 1
ATOM 704 O O . GLY A 1 90 ? 14.477 24.906 -1.839 1 80.56 90 GLY A O 1
ATOM 705 N N . GLU A 1 91 ? 14.766 24.188 -3.902 1 87.12 91 GLU A N 1
ATOM 706 C CA . GLU A 1 91 ? 13.734 25.062 -4.438 1 87.12 91 GLU A CA 1
ATOM 707 C C . GLU A 1 91 ? 12.336 24.562 -4.086 1 87.12 91 GLU A C 1
ATOM 709 O O . GLU A 1 91 ? 11.359 25.297 -4.199 1 87.12 91 GLU A O 1
ATOM 714 N N . TRP A 1 92 ? 12.289 23.344 -3.609 1 90.44 92 TRP A N 1
ATOM 715 C CA . TRP A 1 92 ? 11.016 22.75 -3.232 1 90.44 92 TRP A CA 1
ATOM 716 C C . TRP A 1 92 ? 10.93 22.547 -1.723 1 90.44 92 TRP A C 1
ATOM 718 O O . TRP A 1 92 ? 10.312 23.344 -1.014 1 90.44 92 TRP A O 1
ATOM 728 N N . VAL A 1 93 ? 11.758 21.781 -1.189 1 89.75 93 VAL A N 1
ATOM 729 C CA . VAL A 1 93 ? 11.68 21.359 0.206 1 89.75 93 VAL A CA 1
ATOM 730 C C . VAL A 1 93 ? 12.133 22.5 1.114 1 89.75 93 VAL A C 1
ATOM 732 O O . VAL A 1 93 ? 11.508 22.766 2.145 1 89.75 93 VAL A O 1
ATOM 735 N N . ASP A 1 94 ? 13.109 23.234 0.699 1 90.75 94 ASP A N 1
ATOM 736 C CA . ASP A 1 94 ? 13.641 24.312 1.541 1 90.75 94 ASP A CA 1
ATOM 737 C C . ASP A 1 94 ? 12.969 25.641 1.22 1 90.75 94 ASP A C 1
ATOM 739 O O . ASP A 1 94 ? 13.242 26.656 1.876 1 90.75 94 ASP A O 1
ATOM 743 N N . HIS A 1 95 ? 12.164 25.641 0.235 1 93.81 95 HIS A N 1
ATOM 744 C CA . HIS A 1 95 ? 11.445 26.859 -0.068 1 93.81 95 HIS A CA 1
ATOM 745 C C . HIS A 1 95 ? 10.633 27.344 1.134 1 93.81 95 HIS A C 1
ATOM 747 O O . HIS A 1 95 ? 10.016 26.531 1.829 1 93.81 95 HIS A O 1
ATOM 753 N N . PRO A 1 96 ? 10.602 28.609 1.422 1 94.81 96 PRO A N 1
ATOM 754 C CA . PRO A 1 96 ? 9.914 29.141 2.602 1 94.81 96 PRO A CA 1
ATOM 755 C C . PRO A 1 96 ? 8.422 28.781 2.617 1 94.81 96 PRO A C 1
ATOM 757 O O . PRO A 1 96 ? 7.844 28.594 3.689 1 94.81 96 PRO A O 1
ATOM 760 N N . HIS A 1 97 ? 7.828 28.672 1.483 1 96.19 97 HIS A N 1
ATOM 761 C CA . HIS A 1 97 ? 6.387 28.469 1.42 1 96.19 97 HIS A CA 1
ATOM 762 C C . HIS A 1 97 ? 6.035 26.984 1.586 1 96.19 97 HIS A C 1
ATOM 764 O O . HIS A 1 97 ? 4.863 26.641 1.753 1 96.19 97 HIS A O 1
ATOM 770 N N . CYS A 1 98 ? 7.051 26.109 1.464 1 96.62 98 CYS A N 1
ATOM 771 C CA . CYS A 1 98 ? 6.84 24.703 1.798 1 96.62 98 CYS A CA 1
ATOM 772 C C . CYS A 1 98 ? 6.871 24.5 3.307 1 96.62 98 CYS A C 1
ATOM 774 O O . CYS A 1 98 ? 7.945 24.406 3.902 1 96.62 98 CYS A O 1
ATOM 776 N N . VAL A 1 99 ? 5.73 24.328 3.91 1 96.94 99 VAL A N 1
ATOM 777 C CA . VAL A 1 99 ? 5.652 24.344 5.367 1 96.94 99 VAL A CA 1
ATOM 778 C C . VAL A 1 99 ? 5.75 22.906 5.902 1 96.94 99 VAL A C 1
ATOM 780 O O . VAL A 1 99 ? 6.016 22.703 7.086 1 96.94 99 VAL A O 1
ATOM 783 N N . PHE A 1 100 ? 5.473 22 5.047 1 96.19 100 PHE A N 1
ATOM 784 C CA . PHE A 1 100 ? 5.512 20.578 5.41 1 96.19 100 PHE A CA 1
ATOM 785 C C . PHE A 1 100 ? 6.059 19.75 4.258 1 96.19 100 PHE A C 1
ATOM 787 O O . PHE A 1 100 ? 5.75 20.016 3.094 1 96.19 100 PHE A O 1
ATOM 794 N N . HIS A 1 101 ? 6.852 18.781 4.594 1 96.38 101 HIS A N 1
ATOM 795 C CA . HIS A 1 101 ? 7.348 17.828 3.604 1 96.38 101 HIS A CA 1
ATOM 796 C C . HIS A 1 101 ? 7.719 16.5 4.254 1 96.38 101 HIS A C 1
ATOM 798 O O . HIS A 1 101 ? 8.445 16.484 5.25 1 96.38 101 HIS A O 1
ATOM 804 N N . SER A 1 102 ? 7.188 15.492 3.785 1 96.12 102 SER A N 1
ATOM 805 C CA . SER A 1 102 ? 7.543 14.125 4.164 1 96.12 102 SER A CA 1
ATOM 806 C C . SER A 1 102 ? 7.938 13.297 2.945 1 96.12 102 SER A C 1
ATOM 808 O O . SER A 1 102 ? 7.266 13.352 1.911 1 96.12 102 SER A O 1
ATOM 810 N N . ALA A 1 103 ? 9.055 12.562 3.105 1 95.75 103 ALA A N 1
ATOM 811 C CA . ALA A 1 103 ? 9.5 11.852 1.909 1 95.75 103 ALA A CA 1
ATOM 812 C C . ALA A 1 103 ? 10.156 10.523 2.273 1 95.75 103 ALA A C 1
ATOM 814 O O . ALA A 1 103 ? 10.875 10.438 3.273 1 95.75 103 ALA A O 1
ATOM 815 N N . THR A 1 104 ? 9.898 9.547 1.538 1 95.38 104 THR A N 1
ATOM 816 C CA . THR A 1 104 ? 10.672 8.312 1.413 1 95.38 104 THR A CA 1
ATOM 817 C C . THR A 1 104 ? 11.406 8.266 0.076 1 95.38 104 THR A C 1
ATOM 819 O O . THR A 1 104 ? 11.406 9.242 -0.673 1 95.38 104 THR A O 1
ATOM 822 N N . ASP A 1 105 ? 12.062 7.207 -0.157 1 92.94 105 ASP A N 1
ATOM 823 C CA . ASP A 1 105 ? 12.766 7.098 -1.428 1 92.94 105 ASP A CA 1
ATOM 824 C C . ASP A 1 105 ? 11.789 7.02 -2.598 1 92.94 105 ASP A C 1
ATOM 826 O O . ASP A 1 105 ? 12.117 7.426 -3.715 1 92.94 105 ASP A O 1
ATOM 830 N N . SER A 1 106 ? 10.562 6.613 -2.334 1 94 106 SER A N 1
ATOM 831 C CA . SER A 1 106 ? 9.648 6.363 -3.443 1 94 106 SER A CA 1
ATOM 832 C C . SER A 1 106 ? 8.586 7.449 -3.537 1 94 106 SER A C 1
ATOM 834 O O . SER A 1 106 ? 8 7.664 -4.602 1 94 106 SER A O 1
ATOM 836 N N . ASP A 1 107 ? 8.281 8.141 -2.414 1 96.12 107 ASP A N 1
ATOM 837 C CA . ASP A 1 107 ? 7.148 9.062 -2.408 1 96.12 107 ASP A CA 1
ATOM 838 C C . ASP A 1 107 ? 7.445 10.297 -1.553 1 96.12 107 ASP A C 1
ATOM 840 O O . ASP A 1 107 ? 8.297 10.25 -0.662 1 96.12 107 ASP A O 1
ATOM 844 N N . SER A 1 108 ? 6.785 11.352 -1.838 1 96.81 108 SER A N 1
ATOM 845 C CA . SER A 1 108 ? 6.797 12.523 -0.967 1 96.81 108 SER A CA 1
ATOM 846 C C . SER A 1 108 ? 5.449 13.227 -0.975 1 96.81 108 SER A C 1
ATOM 848 O O . SER A 1 108 ? 4.668 13.086 -1.919 1 96.81 108 SER A O 1
ATOM 850 N N . VAL A 1 109 ? 5.148 13.898 0.086 1 97.75 109 VAL A N 1
ATOM 851 C CA . VAL A 1 109 ? 3.988 14.773 0.216 1 97.75 109 VAL A CA 1
ATOM 852 C C . VAL A 1 109 ? 4.418 16.109 0.813 1 97.75 109 VAL A C 1
ATOM 854 O O . VAL A 1 109 ? 5.148 16.156 1.804 1 97.75 109 VAL A O 1
ATOM 857 N N . SER A 1 110 ? 4.012 17.156 0.214 1 97.12 110 SER A N 1
ATOM 858 C CA . SER A 1 110 ? 4.324 18.484 0.705 1 97.12 110 SER A CA 1
ATOM 859 C C . SER A 1 110 ? 3.068 19.344 0.829 1 97.12 110 SER A C 1
ATOM 861 O O . SER A 1 110 ? 2.068 19.078 0.155 1 97.12 110 SER A O 1
ATOM 863 N N . MET A 1 111 ? 3.096 20.234 1.714 1 97.25 111 MET A N 1
ATOM 864 C CA . MET A 1 111 ? 2.102 21.297 1.838 1 97.25 111 MET A CA 1
ATOM 865 C C . MET A 1 111 ? 2.732 22.672 1.591 1 97.25 111 MET A C 1
ATOM 867 O O . MET A 1 111 ? 3.691 23.047 2.266 1 97.25 111 MET A O 1
ATOM 871 N N . VAL A 1 112 ? 2.131 23.344 0.684 1 97.44 112 VAL A N 1
ATOM 872 C CA . VAL A 1 112 ? 2.684 24.625 0.267 1 97.44 112 VAL A CA 1
ATOM 873 C C . VAL A 1 112 ? 1.622 25.719 0.406 1 97.44 112 VAL A C 1
ATOM 875 O O . VAL A 1 112 ? 0.494 25.547 -0.066 1 97.44 112 VAL A O 1
ATOM 878 N N . TYR A 1 113 ? 2.037 26.781 1.097 1 96.88 113 TYR A N 1
ATOM 879 C CA . TYR A 1 113 ? 1.185 27.969 1.163 1 96.88 113 TYR A CA 1
ATOM 880 C C . TYR A 1 113 ? 1.505 28.938 0.029 1 96.88 113 TYR A C 1
ATOM 882 O O . TYR A 1 113 ? 2.674 29.125 -0.313 1 96.88 113 TYR A O 1
ATOM 890 N N . SER A 1 114 ? 0.477 29.469 -0.599 1 96.62 114 SER A N 1
ATOM 891 C CA . SER A 1 114 ? 0.704 30.406 -1.688 1 96.62 114 SER A CA 1
ATOM 892 C C . SER A 1 114 ? -0.227 31.609 -1.58 1 96.62 114 SER A C 1
ATOM 894 O O . SER A 1 114 ? -1.337 31.5 -1.057 1 96.62 114 SER A O 1
ATOM 896 N N . ARG A 1 115 ? 0.259 32.719 -2.125 1 95.69 115 ARG A N 1
ATOM 897 C CA . ARG A 1 115 ? -0.529 33.938 -2.146 1 95.69 115 ARG A CA 1
ATOM 898 C C . ARG A 1 115 ? -1.703 33.844 -3.113 1 95.69 115 ARG A C 1
ATOM 900 O O . ARG A 1 115 ? -2.734 34.469 -2.928 1 95.69 115 ARG A O 1
ATOM 907 N N . SER A 1 116 ? -1.445 33.031 -4.164 1 93.44 116 SER A N 1
ATOM 908 C CA . SER A 1 116 ? -2.447 32.75 -5.191 1 93.44 116 SER A CA 1
ATOM 909 C C . SER A 1 116 ? -2.096 31.516 -5.988 1 93.44 116 SER A C 1
ATOM 911 O O . SER A 1 116 ? -1.013 30.953 -5.824 1 93.44 116 SER A O 1
ATOM 913 N N . TYR A 1 117 ? -3.08 31.125 -6.812 1 93.19 117 TYR A N 1
ATOM 914 C CA . TYR A 1 117 ? -2.814 30.016 -7.711 1 93.19 117 TYR A CA 1
ATOM 915 C C . TYR A 1 117 ? -1.692 30.344 -8.688 1 93.19 117 TYR A C 1
ATOM 917 O O . TYR A 1 117 ? -0.834 29.516 -8.969 1 93.19 117 TYR A O 1
ATOM 925 N N . THR A 1 118 ? -1.698 31.594 -9.156 1 93.5 118 THR A N 1
ATOM 926 C CA . THR A 1 118 ? -0.65 32.062 -10.055 1 93.5 118 THR A CA 1
ATOM 927 C C . THR A 1 118 ? 0.712 32 -9.375 1 93.5 118 THR A C 1
ATOM 929 O O . THR A 1 118 ? 1.708 31.609 -9.984 1 93.5 118 THR A O 1
ATOM 932 N N . ASP A 1 119 ? 0.688 32.406 -8.156 1 94 119 ASP A N 1
ATOM 933 C CA . ASP A 1 119 ? 1.917 32.375 -7.371 1 94 119 ASP A CA 1
ATOM 934 C C . ASP A 1 119 ? 2.457 30.969 -7.238 1 94 119 ASP A C 1
ATOM 936 O O . ASP A 1 119 ? 3.656 30.734 -7.406 1 94 119 ASP A O 1
ATOM 940 N N . PHE A 1 120 ? 1.625 30.031 -7 1 94.88 120 PHE A N 1
ATOM 941 C CA . PHE A 1 120 ? 2.035 28.641 -6.898 1 94.88 120 PHE A CA 1
ATOM 942 C C . PHE A 1 120 ? 2.656 28.156 -8.203 1 94.88 120 PHE A C 1
ATOM 944 O O . PHE A 1 120 ? 3.734 27.562 -8.203 1 94.88 120 PHE A O 1
ATOM 951 N N . LYS A 1 121 ? 1.972 28.422 -9.281 1 92.69 121 LYS A N 1
ATOM 952 C CA . LYS A 1 121 ? 2.438 27.969 -10.594 1 92.69 121 LYS A CA 1
ATOM 953 C C . LYS A 1 121 ? 3.793 28.562 -10.93 1 92.69 121 LYS A C 1
ATOM 955 O O . LYS A 1 121 ? 4.676 27.875 -11.445 1 92.69 121 LYS A O 1
ATOM 960 N N . ARG A 1 122 ? 3.932 29.797 -10.664 1 92.56 122 ARG A N 1
ATOM 961 C CA . ARG A 1 122 ? 5.16 30.516 -10.984 1 92.56 122 ARG A CA 1
ATOM 962 C C . ARG A 1 122 ? 6.34 29.953 -10.195 1 92.56 122 ARG A C 1
ATOM 964 O O . ARG A 1 122 ? 7.449 29.844 -10.727 1 92.56 122 ARG A O 1
ATOM 971 N N . VAL A 1 123 ? 6.086 29.562 -9.031 1 91.62 123 VAL A N 1
ATOM 972 C CA . VAL A 1 123 ? 7.172 29.203 -8.125 1 91.62 123 VAL A CA 1
ATOM 973 C C . VAL A 1 123 ? 7.469 27.703 -8.266 1 91.62 123 VAL A C 1
ATOM 975 O O . VAL A 1 123 ? 8.633 27.297 -8.336 1 91.62 123 VAL A O 1
ATOM 978 N N . PHE A 1 124 ? 6.445 26.875 -8.367 1 92.81 124 PHE A N 1
ATOM 979 C CA . PHE A 1 124 ? 6.688 25.453 -8.148 1 92.81 124 PHE A CA 1
ATOM 980 C C . PHE A 1 124 ? 6.586 24.672 -9.453 1 92.81 124 PHE A C 1
ATOM 982 O O . PHE A 1 124 ? 7.137 23.578 -9.578 1 92.81 124 PHE A O 1
ATOM 989 N N . ASN A 1 125 ? 5.91 25.141 -10.438 1 90.75 125 ASN A N 1
ATOM 990 C CA . ASN A 1 125 ? 5.84 24.438 -11.703 1 90.75 125 ASN A CA 1
ATOM 991 C C . ASN A 1 125 ? 7.227 24.219 -12.312 1 90.75 125 ASN A C 1
ATOM 993 O O . ASN A 1 125 ? 7.547 23.125 -12.781 1 90.75 125 ASN A O 1
ATOM 997 N N . PRO A 1 126 ? 8.031 25.312 -12.289 1 90.69 126 PRO A N 1
ATOM 998 C CA . PRO A 1 126 ? 9.375 25.094 -12.828 1 90.69 126 PRO A CA 1
ATOM 999 C C . PRO A 1 126 ? 10.141 24.016 -12.086 1 90.69 126 PRO A C 1
ATOM 1001 O O . PRO A 1 126 ? 10.906 23.266 -12.695 1 90.69 126 PRO A O 1
ATOM 1004 N N . VAL A 1 127 ? 9.984 23.938 -10.836 1 91.5 127 VAL A N 1
ATOM 1005 C CA . VAL A 1 127 ? 10.664 22.938 -10.023 1 91.5 127 VAL A CA 1
ATOM 1006 C C . VAL A 1 127 ? 10.156 21.547 -10.398 1 91.5 127 VAL A C 1
ATOM 1008 O O . VAL A 1 127 ? 10.953 20.609 -10.586 1 91.5 127 VAL A O 1
ATOM 1011 N N . MET A 1 128 ? 8.883 21.391 -10.492 1 91.25 128 MET A N 1
ATOM 1012 C CA . MET A 1 128 ? 8.289 20.109 -10.867 1 91.25 128 MET A CA 1
ATOM 1013 C C . MET A 1 128 ? 8.719 19.688 -12.273 1 91.25 128 MET A C 1
ATOM 1015 O O . MET A 1 128 ? 9.008 18.516 -12.516 1 91.25 128 MET A O 1
ATOM 1019 N N . ASP A 1 129 ? 8.758 20.656 -13.164 1 90.38 129 ASP A N 1
ATOM 1020 C CA . ASP A 1 129 ? 9.211 20.391 -14.523 1 90.38 129 ASP A CA 1
ATOM 1021 C C . ASP A 1 129 ? 10.656 19.906 -14.539 1 90.38 129 ASP A C 1
ATOM 1023 O O . ASP A 1 129 ? 11 19 -15.305 1 90.38 129 ASP A O 1
ATOM 1027 N N . ASP A 1 130 ? 11.469 20.5 -13.719 1 90.75 130 ASP A N 1
ATOM 1028 C CA . ASP A 1 130 ? 12.859 20.078 -13.617 1 90.75 130 ASP A CA 1
ATOM 1029 C C . ASP A 1 130 ? 12.961 18.625 -13.172 1 90.75 130 ASP A C 1
ATOM 1031 O O . ASP A 1 130 ? 13.797 17.875 -13.688 1 90.75 130 ASP A O 1
ATOM 1035 N N . TYR A 1 131 ? 12.195 18.25 -12.219 1 91.94 131 TYR A N 1
ATOM 1036 C CA . TYR A 1 131 ? 12.195 16.875 -11.734 1 91.94 131 TYR A CA 1
ATOM 1037 C C . TYR A 1 131 ? 11.719 15.914 -12.828 1 91.94 131 TYR A C 1
ATOM 1039 O O . TYR A 1 131 ? 12.266 14.82 -12.969 1 91.94 131 TYR A O 1
ATOM 1047 N N . LYS A 1 132 ? 10.695 16.344 -13.539 1 90.88 132 LYS A N 1
ATOM 1048 C CA . LYS A 1 132 ? 10.211 15.539 -14.648 1 90.88 132 LYS A CA 1
ATOM 1049 C C . LYS A 1 132 ? 11.273 15.375 -15.727 1 90.88 132 LYS A C 1
ATOM 1051 O O . LYS A 1 132 ? 11.508 14.273 -16.219 1 90.88 132 LYS A O 1
ATOM 1056 N N . ASP A 1 133 ? 11.914 16.5 -16.078 1 90.31 133 ASP A N 1
ATOM 1057 C CA . ASP A 1 133 ? 12.945 16.484 -17.109 1 90.31 133 ASP A CA 1
ATOM 1058 C C . ASP A 1 133 ? 14.117 15.602 -16.703 1 90.31 133 ASP A C 1
ATOM 1060 O O . ASP A 1 133 ? 14.75 14.984 -17.562 1 90.31 133 ASP A O 1
ATOM 1064 N N . ALA A 1 134 ? 14.383 15.578 -15.461 1 90.44 134 ALA A N 1
ATOM 1065 C CA . ALA A 1 134 ? 15.477 14.758 -14.945 1 90.44 134 ALA A CA 1
ATOM 1066 C C . ALA A 1 134 ? 15.094 13.281 -14.922 1 90.44 134 ALA A C 1
ATOM 1068 O O . ALA A 1 134 ? 15.922 12.422 -14.617 1 90.44 134 ALA A O 1
ATOM 1069 N N . GLY A 1 135 ? 13.812 12.992 -15.18 1 90.19 135 GLY A N 1
ATOM 1070 C CA . GLY A 1 135 ? 13.344 11.617 -15.156 1 90.19 135 GLY A CA 1
ATOM 1071 C C . GLY A 1 135 ? 13.109 11.086 -13.758 1 90.19 135 GLY A C 1
ATOM 1072 O O . GLY A 1 135 ? 13.164 9.875 -13.531 1 90.19 135 GLY A O 1
ATOM 1073 N N . PHE A 1 136 ? 12.922 11.93 -12.789 1 92.88 136 PHE A N 1
ATOM 1074 C CA . PHE A 1 136 ? 12.828 11.531 -11.391 1 92.88 136 PHE A CA 1
ATOM 1075 C C . PHE A 1 136 ? 11.398 11.141 -11.031 1 92.88 136 PHE A C 1
ATOM 1077 O O . PHE A 1 136 ? 11.164 10.453 -10.039 1 92.88 136 PHE A O 1
ATOM 1084 N N . VAL A 1 137 ? 10.445 11.617 -11.836 1 94.12 137 VAL A N 1
ATOM 1085 C CA . VAL A 1 137 ? 9.062 11.57 -11.375 1 94.12 137 VAL A CA 1
ATOM 1086 C C . VAL A 1 137 ? 8.281 10.547 -12.195 1 94.12 137 VAL A C 1
ATOM 1088 O O . VAL A 1 137 ? 8.352 10.547 -13.43 1 94.12 137 VAL A O 1
ATOM 1091 N N . ASP A 1 138 ? 7.637 9.648 -11.5 1 93.56 138 ASP A N 1
ATOM 1092 C CA . ASP A 1 138 ? 6.668 8.75 -12.117 1 93.56 138 ASP A CA 1
ATOM 1093 C C . ASP A 1 138 ? 5.293 9.414 -12.219 1 93.56 138 ASP A C 1
ATOM 1095 O O . ASP A 1 138 ? 4.645 9.352 -13.266 1 93.56 138 ASP A O 1
ATOM 1099 N N . ASP A 1 139 ? 4.871 10.094 -11.148 1 93.94 139 ASP A N 1
ATOM 1100 C CA . ASP A 1 139 ? 3.584 10.781 -11.078 1 93.94 139 ASP A CA 1
ATOM 1101 C C . ASP A 1 139 ? 3.635 11.938 -10.07 1 93.94 139 ASP A C 1
ATOM 1103 O O . ASP A 1 139 ? 4.328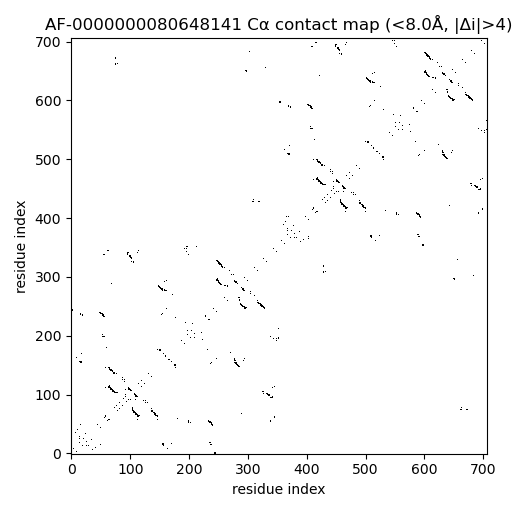 11.852 -9.055 1 93.94 139 ASP A O 1
ATOM 1107 N N . ILE A 1 140 ? 3.012 13.039 -10.406 1 94.81 140 ILE A N 1
ATOM 1108 C CA . ILE A 1 140 ? 2.908 14.172 -9.492 1 94.81 140 ILE A CA 1
ATOM 1109 C C . ILE A 1 140 ? 1.491 14.742 -9.539 1 94.81 140 ILE A C 1
ATOM 1111 O O . ILE A 1 140 ? 0.944 14.977 -10.617 1 94.81 140 ILE A O 1
ATOM 1115 N N . ARG A 1 141 ? 0.85 14.93 -8.461 1 95.62 141 ARG A N 1
ATOM 1116 C CA . ARG A 1 141 ? -0.509 15.453 -8.336 1 95.62 141 ARG A CA 1
ATOM 1117 C C . ARG A 1 141 ? -0.569 16.594 -7.336 1 95.62 141 ARG A C 1
ATOM 1119 O O . ARG A 1 141 ? 0.02 16.516 -6.254 1 95.62 141 ARG A O 1
ATOM 1126 N N . CYS A 1 142 ? -1.276 17.625 -7.68 1 96 142 CYS A N 1
ATOM 1127 C CA . CYS A 1 142 ? -1.463 18.797 -6.828 1 96 142 CYS A CA 1
ATOM 1128 C C . CYS A 1 142 ? -2.934 18.984 -6.484 1 96 142 CYS A C 1
ATOM 1130 O O . CYS A 1 142 ? -3.791 18.984 -7.367 1 96 142 CYS A O 1
ATOM 1132 N N . TYR A 1 143 ? -3.232 19.141 -5.277 1 96.62 143 TYR A N 1
ATOM 1133 C CA . TYR A 1 143 ? -4.578 19.438 -4.801 1 96.62 143 TYR A CA 1
ATOM 1134 C C . TYR A 1 143 ? -4.625 20.781 -4.094 1 96.62 143 TYR A C 1
ATOM 1136 O O . TYR A 1 143 ? -3.916 21 -3.107 1 96.62 143 TYR A O 1
ATOM 1144 N N . HIS A 1 144 ? -5.453 21.656 -4.547 1 96.25 144 HIS A N 1
ATOM 1145 C CA . HIS A 1 144 ? -5.488 23.047 -4.078 1 96.25 144 HIS A CA 1
ATOM 1146 C C . HIS A 1 144 ? -6.641 23.266 -3.102 1 96.25 144 HIS A C 1
ATOM 1148 O O . HIS A 1 144 ? -7.793 22.953 -3.412 1 96.25 144 HIS A O 1
ATOM 1154 N N . TYR A 1 145 ? -6.336 23.891 -1.999 1 96.25 145 TYR A N 1
ATOM 1155 C CA . TYR A 1 145 ? -7.32 24.156 -0.957 1 96.25 145 TYR A CA 1
ATOM 1156 C C . TYR A 1 145 ? -7.32 25.641 -0.581 1 96.25 145 TYR A C 1
ATOM 1158 O O . TYR A 1 145 ? -6.574 26.062 0.308 1 96.25 145 TYR A O 1
ATOM 1166 N N . PRO A 1 146 ? -8.148 26.406 -1.217 1 94.81 146 PRO A N 1
ATOM 1167 C CA . PRO A 1 146 ? -8.305 27.781 -0.775 1 94.81 146 PRO A CA 1
ATOM 1168 C C . PRO A 1 146 ? -8.805 27.891 0.663 1 94.81 146 PRO A C 1
ATOM 1170 O O . PRO A 1 146 ? -9.82 27.281 1.016 1 94.81 146 PRO A O 1
ATOM 1173 N N . PHE A 1 147 ? -8.195 28.688 1.443 1 93 147 PHE A N 1
ATOM 1174 C CA . PHE A 1 147 ? -8.484 28.734 2.871 1 93 147 PHE A CA 1
ATOM 1175 C C . PHE A 1 147 ? -9.906 29.234 3.123 1 93 147 PHE A C 1
ATOM 1177 O O . PHE A 1 147 ? -10.555 28.828 4.086 1 93 147 PHE A O 1
ATOM 1184 N N . SER A 1 148 ? -10.438 30.062 2.273 1 89.75 148 SER A N 1
ATOM 1185 C CA . SER A 1 148 ? -11.766 30.641 2.459 1 89.75 148 SER A CA 1
ATOM 1186 C C . SER A 1 148 ? -12.852 29.578 2.314 1 89.75 148 SER A C 1
ATOM 1188 O O . SER A 1 148 ? -13.984 29.766 2.768 1 89.75 148 SER A O 1
ATOM 1190 N N . LEU A 1 149 ? -12.492 28.438 1.721 1 90.12 149 LEU A N 1
ATOM 1191 C CA . LEU A 1 149 ? -13.477 27.375 1.473 1 90.12 149 LEU A CA 1
ATOM 1192 C C . LEU A 1 149 ? -13.125 26.109 2.25 1 90.12 149 LEU A C 1
ATOM 1194 O O . LEU A 1 149 ? -13.828 25.109 2.158 1 90.12 149 LEU A O 1
ATOM 1198 N N . THR A 1 150 ? -12.07 26.172 2.99 1 92.12 150 THR A N 1
ATOM 1199 C CA . THR A 1 150 ? -11.523 24.953 3.559 1 92.12 150 THR A CA 1
ATOM 1200 C C . THR A 1 150 ? -11.578 24.984 5.082 1 92.12 150 THR A C 1
ATOM 1202 O O . THR A 1 150 ? -11.195 25.984 5.699 1 92.12 150 THR A O 1
ATOM 1205 N N . ARG A 1 151 ? -12.07 23.953 5.668 1 90.56 151 ARG A N 1
ATOM 1206 C CA . ARG A 1 151 ? -11.945 23.719 7.105 1 90.56 151 ARG A CA 1
ATOM 1207 C C . 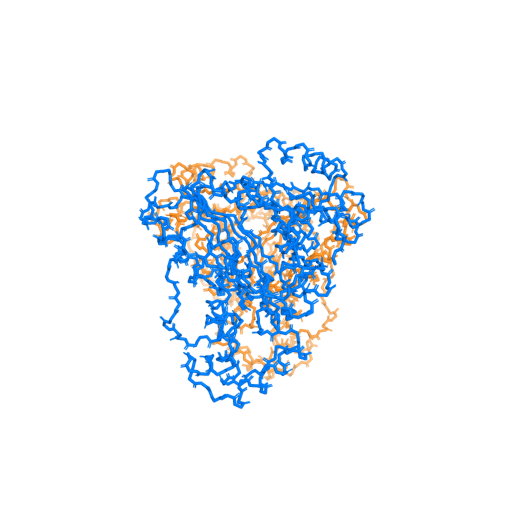ARG A 1 151 ? -10.695 22.906 7.418 1 90.56 151 ARG A C 1
ATOM 1209 O O . ARG A 1 151 ? -10.422 21.906 6.754 1 90.56 151 ARG A O 1
ATOM 1216 N N . VAL A 1 152 ? -9.977 23.375 8.344 1 89.94 152 VAL A N 1
ATOM 1217 C CA . VAL A 1 152 ? -8.734 22.688 8.695 1 89.94 152 VAL A CA 1
ATOM 1218 C C . VAL A 1 152 ? -8.859 22.078 10.094 1 89.94 152 VAL A C 1
ATOM 1220 O O . VAL A 1 152 ? -9.305 22.75 11.031 1 89.94 152 VAL A O 1
ATOM 1223 N N . SER A 1 153 ? -8.484 20.828 10.195 1 88.19 153 SER A N 1
ATOM 1224 C CA . SER A 1 153 ? -8.5 20.156 11.484 1 88.19 153 SER A CA 1
ATOM 1225 C C . SER A 1 153 ? -7.121 19.594 11.836 1 88.19 153 SER A C 1
ATOM 1227 O O . SER A 1 153 ? -6.434 19.047 10.977 1 88.19 153 SER A O 1
ATOM 1229 N N . TRP A 1 154 ? -6.766 19.859 13.023 1 84.19 154 TRP A N 1
ATOM 1230 C CA . TRP A 1 154 ? -5.594 19.219 13.617 1 84.19 154 TRP A CA 1
ATOM 1231 C C . TRP A 1 154 ? -6 18.25 14.719 1 84.19 154 TRP A C 1
ATOM 1233 O O . TRP A 1 154 ? -6.629 18.641 15.703 1 84.19 154 TRP A O 1
ATOM 1243 N N . ASP A 1 155 ? -5.613 17.016 14.562 1 80.19 155 ASP A N 1
ATOM 1244 C CA . ASP A 1 155 ? -6.211 15.984 15.414 1 80.19 155 ASP A CA 1
ATOM 1245 C C . ASP A 1 155 ? -5.137 15.102 16.031 1 80.19 155 ASP A C 1
ATOM 1247 O O . ASP A 1 155 ? -5.254 13.867 16.016 1 80.19 155 ASP A O 1
ATOM 1251 N N . SER A 1 156 ? -4.113 15.719 16.578 1 85.31 156 SER A N 1
ATOM 1252 C CA . SER A 1 156 ? -3.078 14.906 17.203 1 85.31 156 SER A CA 1
ATOM 1253 C C . SER A 1 156 ? -3.617 14.18 18.438 1 85.31 156 SER A C 1
ATOM 1255 O O . SER A 1 156 ? -3.223 13.047 18.719 1 85.31 156 SER A O 1
ATOM 1257 N N . ALA A 1 157 ? -4.504 14.883 19.141 1 87.5 157 ALA A N 1
ATOM 1258 C CA . ALA A 1 157 ? -5.105 14.266 20.312 1 87.5 157 ALA A CA 1
ATOM 1259 C C . ALA A 1 157 ? -5.914 13.031 19.922 1 87.5 157 ALA A C 1
ATOM 1261 O O . ALA A 1 157 ? -5.875 12.016 20.625 1 87.5 157 ALA A O 1
ATOM 1262 N N . LEU A 1 158 ? -6.621 13.172 18.891 1 85 158 LEU A N 1
ATOM 1263 C CA . LEU A 1 158 ? -7.375 12.023 18.391 1 85 158 LEU A CA 1
ATOM 1264 C C . LEU A 1 158 ? -6.441 10.875 18.031 1 85 158 LEU A C 1
ATOM 1266 O O . LEU A 1 158 ? -6.742 9.711 18.312 1 85 158 LEU A O 1
ATOM 1270 N N . ALA A 1 159 ? -5.391 11.227 17.438 1 86.38 159 ALA A N 1
ATOM 1271 C CA . ALA A 1 159 ? -4.422 10.203 17.062 1 86.38 159 ALA A CA 1
ATOM 1272 C C . ALA A 1 159 ? -3.898 9.469 18.297 1 86.38 159 ALA A C 1
ATOM 1274 O O . ALA A 1 159 ? -3.818 8.242 18.297 1 86.38 159 ALA A O 1
ATOM 1275 N N . VAL A 1 160 ? -3.6 10.227 19.328 1 89.19 160 VAL A N 1
ATOM 1276 C CA . VAL A 1 160 ? -3.104 9.617 20.547 1 89.19 160 VAL A CA 1
ATOM 1277 C C . VAL A 1 160 ? -4.195 8.758 21.188 1 89.19 160 VAL A C 1
ATOM 1279 O O . VAL A 1 160 ? -3.941 7.629 21.609 1 89.19 160 VAL A O 1
ATOM 1282 N N . ASN A 1 161 ? -5.332 9.305 21.188 1 89.12 161 ASN A N 1
ATOM 1283 C CA . ASN A 1 161 ? -6.473 8.586 21.75 1 89.12 161 ASN A CA 1
ATOM 1284 C C . ASN A 1 161 ? -6.691 7.246 21.062 1 89.12 161 ASN A C 1
ATOM 1286 O O . ASN A 1 161 ? -6.855 6.219 21.719 1 89.12 161 ASN A O 1
ATOM 1290 N N . ASN A 1 162 ? -6.656 7.242 19.766 1 84.81 162 ASN A N 1
ATOM 1291 C CA . ASN A 1 162 ? -6.93 6.039 18.984 1 84.81 162 ASN A CA 1
ATOM 1292 C C . ASN A 1 162 ? -5.777 5.039 19.078 1 84.81 162 ASN A C 1
ATOM 1294 O O . ASN A 1 162 ? -6.004 3.83 19.109 1 84.81 162 ASN A O 1
ATOM 1298 N N . THR A 1 163 ? -4.625 5.543 19.109 1 85.62 163 THR A N 1
ATOM 1299 C CA . THR A 1 163 ? -3.453 4.676 19.188 1 85.62 163 THR A CA 1
ATOM 1300 C C . THR A 1 163 ? -3.443 3.891 20.484 1 85.62 163 THR A C 1
ATOM 1302 O O . THR A 1 163 ? -3.105 2.705 20.5 1 85.62 163 THR A O 1
ATOM 1305 N N . PHE A 1 164 ? -3.855 4.547 21.594 1 88.25 164 PHE A N 1
ATOM 1306 C CA . PHE A 1 164 ? -3.773 3.91 22.906 1 88.25 164 PHE A CA 1
ATOM 1307 C C . PHE A 1 164 ? -5.156 3.496 23.391 1 88.25 164 PHE A C 1
ATOM 1309 O O . PHE A 1 164 ? -5.309 3.041 24.531 1 88.25 164 PHE A O 1
ATOM 1316 N N . ASN A 1 165 ? -6.117 3.699 22.562 1 86.69 165 ASN A N 1
ATOM 1317 C CA . ASN A 1 165 ? -7.496 3.369 22.906 1 86.69 165 ASN A CA 1
ATOM 1318 C C . ASN A 1 165 ? -7.883 3.939 24.266 1 86.69 165 ASN A C 1
ATOM 1320 O O . ASN A 1 165 ? -8.32 3.203 25.156 1 86.69 165 ASN A O 1
ATOM 1324 N N . LEU A 1 166 ? -7.754 5.219 24.484 1 90.44 166 LEU A N 1
ATOM 1325 C CA . LEU A 1 166 ? -7.953 5.867 25.781 1 90.44 166 LEU A CA 1
ATOM 1326 C C . LEU A 1 166 ? -9.438 6.117 26.047 1 90.44 166 LEU A C 1
ATOM 1328 O O . LEU A 1 166 ? -9.836 6.375 27.172 1 90.44 166 LEU A O 1
ATOM 1332 N N . GLY A 1 167 ? -10.227 6.113 24.984 1 86.31 167 GLY A N 1
ATOM 1333 C CA . GLY A 1 167 ? -11.664 6.277 25.141 1 86.31 167 GLY A CA 1
ATOM 1334 C C . GLY A 1 167 ? -12.062 7.664 25.625 1 86.31 167 GLY A C 1
ATOM 1335 O O . GLY A 1 167 ? -13.039 7.82 26.359 1 86.31 167 GLY A O 1
ATOM 1336 N N . ARG A 1 168 ? -11.281 8.625 25.266 1 87.31 168 ARG A N 1
ATOM 1337 C CA . ARG A 1 168 ? -11.57 9.992 25.703 1 87.31 168 ARG A CA 1
ATOM 1338 C C . ARG A 1 168 ? -12.789 10.547 24.984 1 87.31 168 ARG A C 1
ATOM 1340 O O . ARG A 1 168 ? -12.992 10.281 23.797 1 87.31 168 ARG A O 1
ATOM 1347 N N . THR A 1 169 ? -13.523 11.391 25.656 1 82.75 169 THR A N 1
ATOM 1348 C CA . THR A 1 169 ? -14.766 11.914 25.109 1 82.75 169 THR A CA 1
ATOM 1349 C C . THR A 1 169 ? -14.68 13.422 24.891 1 82.75 169 THR A C 1
ATOM 1351 O O . THR A 1 169 ? -15.633 14.047 24.422 1 82.75 169 THR A O 1
ATOM 1354 N N . ASP A 1 170 ? -13.609 14.031 25.203 1 81.75 170 ASP A N 1
ATOM 1355 C CA . ASP A 1 170 ? -13.484 15.484 25.109 1 81.75 170 ASP A CA 1
ATOM 1356 C C . ASP A 1 170 ? -12.891 15.898 23.766 1 81.75 170 ASP A C 1
ATOM 1358 O O . ASP A 1 170 ? -12.32 16.984 23.641 1 81.75 170 ASP A O 1
ATOM 1362 N N . LEU A 1 171 ? -12.969 15.031 22.781 1 81.31 171 LEU A N 1
ATOM 1363 C CA . LEU A 1 171 ? -12.469 15.359 21.453 1 81.31 171 LEU A CA 1
ATOM 1364 C C . LEU A 1 171 ? -13.523 16.109 20.641 1 81.31 171 LEU A C 1
ATOM 1366 O O . LEU A 1 171 ? -14.727 15.914 20.844 1 81.31 171 LEU A O 1
ATOM 1370 N N . LEU A 1 172 ? -13.039 16.969 19.828 1 74.81 172 LEU A N 1
ATOM 1371 C CA . LEU A 1 172 ? -13.953 17.688 18.953 1 74.81 172 LEU A CA 1
ATOM 1372 C C . LEU A 1 172 ? -14.43 16.797 17.812 1 74.81 172 LEU A C 1
ATOM 1374 O O . LEU A 1 172 ? -13.633 16.078 17.203 1 74.81 172 LEU A O 1
ATOM 1378 N N . ASP A 1 173 ? -15.641 16.766 17.594 1 73.44 173 ASP A N 1
ATOM 1379 C CA . ASP A 1 173 ? -16.188 15.93 16.531 1 73.44 173 ASP A CA 1
ATOM 1380 C C . ASP A 1 173 ? -15.984 16.578 15.164 1 73.44 173 ASP A C 1
ATOM 1382 O O . ASP A 1 173 ? -15.781 15.875 14.172 1 73.44 173 ASP A O 1
ATOM 1386 N N . GLU A 1 174 ? -16.078 18 15.211 1 75.5 174 GLU A N 1
ATOM 1387 C CA . GLU A 1 174 ? -15.93 18.719 13.953 1 75.5 174 GLU A CA 1
ATOM 1388 C C . GLU A 1 174 ? -14.867 19.797 14.055 1 75.5 174 GLU A C 1
ATOM 1390 O O . GLU A 1 174 ? -14.703 20.422 15.109 1 75.5 174 GLU A O 1
ATOM 1395 N N . PRO A 1 175 ? -14.109 19.906 12.922 1 73.94 175 PRO A N 1
ATOM 1396 C CA . PRO A 1 175 ? -13.133 21 12.945 1 73.94 175 PRO A CA 1
ATOM 1397 C C . PRO A 1 175 ? -13.781 22.375 12.93 1 73.94 175 PRO A C 1
ATOM 1399 O O . PRO A 1 175 ? -14.883 22.531 12.391 1 73.94 175 PRO A O 1
ATOM 1402 N N . PRO A 1 176 ? -13.109 23.219 13.633 1 63.47 176 PRO A N 1
ATOM 1403 C CA . PRO A 1 176 ? -13.648 24.578 13.617 1 63.47 176 PRO A CA 1
ATOM 1404 C C . PRO A 1 176 ? -13.617 25.203 12.227 1 63.47 176 PRO A C 1
ATOM 1406 O O . PRO A 1 176 ? -12.828 24.797 11.375 1 63.47 176 PRO A O 1
ATOM 1409 N N . ILE A 1 177 ? -14.609 26.031 11.883 1 60.69 177 ILE A N 1
ATOM 1410 C CA . ILE A 1 177 ? -14.633 26.797 10.648 1 60.69 177 ILE A CA 1
ATOM 1411 C C . ILE A 1 177 ? -13.75 28.047 10.797 1 60.69 177 ILE A C 1
ATOM 1413 O O . ILE A 1 177 ? -13.844 28.766 11.797 1 60.69 177 ILE A O 1
ATOM 1417 N N . GLU A 1 178 ? -12.68 28.016 10.031 1 57.38 178 GLU A N 1
ATOM 1418 C CA . GLU A 1 178 ? -11.961 29.281 10.039 1 57.38 178 GLU A CA 1
ATOM 1419 C C . GLU A 1 178 ? -12.836 30.422 9.516 1 57.38 178 GLU A C 1
ATOM 1421 O O . GLU A 1 178 ? -13.367 30.344 8.406 1 57.38 178 GLU A O 1
ATOM 1426 N N . GLU A 1 179 ? -13.375 31.188 10.273 1 54.38 179 GLU A N 1
ATOM 1427 C CA . GLU A 1 179 ? -14.188 32.312 9.836 1 54.38 179 GLU A CA 1
ATOM 1428 C C . GLU A 1 179 ? -13.32 33.438 9.258 1 54.38 179 GLU A C 1
ATOM 1430 O O . GLU A 1 179 ? -12.188 33.625 9.688 1 54.38 179 GLU A O 1
ATOM 1435 N N . GLU A 1 180 ? -13.664 33.781 7.836 1 50.84 180 GLU A N 1
ATOM 1436 C CA . GLU A 1 180 ? -13.023 34.969 7.238 1 50.84 180 GLU A CA 1
ATOM 1437 C C . GLU A 1 180 ? -13.008 36.156 8.211 1 50.84 180 GLU A C 1
ATOM 1439 O O . GLU A 1 180 ? -14.023 36.438 8.836 1 50.84 180 GLU A O 1
ATOM 1444 N N . ALA A 1 181 ? -11.875 36.469 8.711 1 50.94 181 ALA A N 1
ATOM 1445 C CA . ALA A 1 181 ? -11.812 37.688 9.492 1 50.94 181 ALA A CA 1
ATOM 1446 C C . ALA A 1 181 ? -12.391 38.875 8.711 1 50.94 181 ALA A C 1
ATOM 1448 O O . ALA A 1 181 ? -12.242 38.938 7.484 1 50.94 181 ALA A O 1
ATOM 1449 N N . PRO A 1 182 ? -13.258 39.719 9.039 1 46.03 182 PRO A N 1
ATOM 1450 C CA . PRO A 1 182 ? -13.773 40.906 8.336 1 46.03 182 PRO A CA 1
ATOM 1451 C C . PRO A 1 182 ? -12.695 41.625 7.539 1 46.03 182 PRO A C 1
ATOM 1453 O O . PRO A 1 182 ? -11.531 41.625 7.938 1 46.03 182 PRO A O 1
ATOM 1456 N N . GLU A 1 183 ? -12.82 41.75 6.203 1 46.59 183 GLU A N 1
ATOM 1457 C CA . GLU A 1 183 ? -12.008 42.531 5.27 1 46.59 183 GLU A CA 1
ATOM 1458 C C . GLU A 1 183 ? -11.25 43.656 5.996 1 46.59 183 GLU A C 1
ATOM 1460 O O . GLU A 1 183 ? -10.148 44.031 5.582 1 46.59 183 GLU A O 1
ATOM 1465 N N . GLU A 1 184 ? -12.078 44.469 6.539 1 45.31 184 GLU A N 1
ATOM 1466 C CA . GLU A 1 184 ? -11.539 45.719 7.129 1 45.31 184 GLU A CA 1
ATOM 1467 C C . GLU A 1 184 ? -10.32 45.406 7.996 1 45.31 184 GLU A C 1
ATOM 1469 O O . GLU A 1 184 ? -9.648 46.344 8.461 1 45.31 184 GLU A O 1
ATOM 1474 N N . GLU A 1 185 ? -10.266 44.344 8.648 1 48.44 185 GLU A N 1
ATOM 1475 C CA . GLU A 1 185 ? -9.547 44.219 9.914 1 48.44 185 GLU A CA 1
ATOM 1476 C C . GLU A 1 185 ? -8.039 44.094 9.688 1 48.44 185 GLU A C 1
ATOM 1478 O O . GLU A 1 185 ? -7.258 44.812 10.305 1 48.44 185 GLU A O 1
ATOM 1483 N N . VAL A 1 186 ? -7.156 43 10.164 1 54.88 186 VAL A N 1
ATOM 1484 C CA . VAL A 1 186 ? -6.027 43.188 11.078 1 54.88 186 VAL A CA 1
ATOM 1485 C C . VAL A 1 186 ? -4.762 43.5 10.273 1 54.88 186 VAL A C 1
ATOM 1487 O O . VAL A 1 186 ? -4.145 42.594 9.695 1 54.88 186 VAL A O 1
ATOM 1490 N N . LYS A 1 187 ? -4.898 44.656 9.578 1 75.75 187 LYS A N 1
ATOM 1491 C CA . LYS A 1 187 ? -3.586 45.125 9.125 1 75.75 187 LYS A CA 1
ATOM 1492 C C . LYS A 1 187 ? -2.549 45 10.234 1 75.75 187 LYS A C 1
ATOM 1494 O O . LYS A 1 187 ? -2.664 45.656 11.273 1 75.75 187 LYS A O 1
ATOM 1499 N N . LEU A 1 188 ? -1.827 44 10.047 1 89.06 188 LEU A N 1
ATOM 1500 C CA . LEU A 1 188 ? -0.765 43.75 11.016 1 89.06 188 LEU A CA 1
ATOM 1501 C C . LEU A 1 188 ? 0.273 44.875 10.969 1 89.06 188 LEU A C 1
ATOM 1503 O O . LEU A 1 188 ? 0.749 45.219 9.891 1 89.06 188 LEU A O 1
ATOM 1507 N N . THR A 1 189 ? 0.438 45.469 12.031 1 92.06 189 THR A N 1
ATOM 1508 C CA . THR A 1 189 ? 1.527 46.438 12.133 1 92.06 189 THR A CA 1
ATOM 1509 C C . THR A 1 189 ? 2.879 45.75 12.031 1 92.06 189 THR A C 1
ATOM 1511 O O . THR A 1 189 ? 2.947 44.5 12.016 1 92.06 189 THR A O 1
ATOM 1514 N N . GLU A 1 190 ? 3.865 46.562 11.875 1 92.38 190 GLU A N 1
ATOM 1515 C CA . GLU A 1 190 ? 5.211 46 11.828 1 92.38 190 GLU A CA 1
ATOM 1516 C C . GLU A 1 190 ? 5.52 45.188 13.086 1 92.38 190 GLU A C 1
ATOM 1518 O O . GLU A 1 190 ? 6.133 44.125 13.008 1 92.38 190 GLU A O 1
ATOM 1523 N N . LYS A 1 191 ? 5.121 45.719 14.164 1 93.19 191 LYS A N 1
ATOM 1524 C CA . LYS A 1 191 ? 5.332 45 15.422 1 93.19 191 LYS A CA 1
ATOM 1525 C C . LYS A 1 191 ? 4.512 43.719 15.484 1 93.19 191 LYS A C 1
ATOM 1527 O O . LYS A 1 191 ? 4.965 42.719 16.031 1 93.19 191 LYS A O 1
ATOM 1532 N N . ASP A 1 192 ? 3.318 43.812 14.953 1 94.81 192 ASP A N 1
ATOM 1533 C CA . ASP A 1 192 ? 2.492 42.594 14.898 1 94.81 192 ASP A CA 1
ATOM 1534 C C . ASP A 1 192 ? 3.176 41.5 14.086 1 94.81 192 ASP A C 1
ATOM 1536 O O . ASP A 1 192 ? 3.217 40.344 14.508 1 94.81 192 ASP A O 1
ATOM 1540 N N . ARG A 1 193 ? 3.656 41.938 12.93 1 95.94 193 ARG A N 1
ATOM 1541 C CA . ARG A 1 193 ? 4.293 40.969 12.031 1 95.94 193 ARG A CA 1
ATOM 1542 C C . ARG A 1 193 ? 5.508 40.344 12.695 1 95.94 193 ARG A C 1
ATOM 1544 O O . ARG A 1 193 ? 5.688 39.125 12.617 1 95.94 193 ARG A O 1
ATOM 1551 N N . LEU A 1 194 ? 6.312 41.125 13.305 1 96.25 194 LEU A N 1
ATOM 1552 C CA . LEU A 1 194 ? 7.508 40.625 13.969 1 96.25 194 LEU A CA 1
ATOM 1553 C C . LEU A 1 194 ? 7.145 39.719 15.125 1 96.25 194 LEU A C 1
ATOM 1555 O O . LEU A 1 194 ? 7.777 38.656 15.312 1 96.25 194 LEU A O 1
ATOM 1559 N N . ALA A 1 195 ? 6.203 40.125 15.906 1 96.44 195 ALA A N 1
ATOM 1560 C CA . ALA A 1 195 ? 5.754 39.281 17.016 1 96.44 195 ALA A CA 1
ATOM 1561 C C . ALA A 1 195 ? 5.207 37.938 16.531 1 96.44 195 ALA A C 1
ATOM 1563 O O . ALA A 1 195 ? 5.504 36.906 17.109 1 96.44 195 ALA A O 1
ATOM 1564 N N . LEU A 1 196 ? 4.367 38.031 15.492 1 96.06 196 LEU A N 1
ATOM 1565 C CA . LEU A 1 196 ? 3.789 36.812 14.93 1 96.06 196 LEU A CA 1
ATOM 1566 C C . LEU A 1 196 ? 4.883 35.844 14.492 1 96.06 196 LEU A C 1
ATOM 1568 O O . LEU A 1 196 ? 4.809 34.625 14.773 1 96.06 196 LEU A O 1
ATOM 1572 N N . LEU A 1 197 ? 5.871 36.344 13.797 1 97.38 197 LEU A N 1
ATOM 1573 C CA . LEU A 1 197 ? 7 35.531 13.375 1 97.38 197 LEU A CA 1
ATOM 1574 C C . LEU A 1 197 ? 7.691 34.906 14.578 1 97.38 197 LEU A C 1
ATOM 1576 O O . LEU A 1 197 ? 8.016 33.719 14.562 1 97.38 197 LEU A O 1
ATOM 1580 N N . ALA A 1 198 ? 7.934 35.656 15.57 1 97.38 198 ALA A N 1
ATOM 1581 C CA . ALA A 1 198 ? 8.609 35.156 16.766 1 97.38 198 ALA A CA 1
ATOM 1582 C C . ALA A 1 198 ? 7.809 34.062 17.438 1 97.38 198 ALA A C 1
ATOM 1584 O O . ALA A 1 198 ? 8.375 33.062 17.906 1 97.38 198 ALA A O 1
ATOM 1585 N N . PHE A 1 199 ? 6.473 34.281 17.5 1 96.88 199 PHE A N 1
ATOM 1586 C CA . PHE A 1 199 ? 5.613 33.281 18.125 1 96.88 199 PHE A CA 1
ATOM 1587 C C . PHE A 1 199 ? 5.688 31.953 17.344 1 96.88 199 PHE A C 1
ATOM 1589 O O . PHE A 1 199 ? 5.676 30.891 17.953 1 96.88 199 PHE A O 1
ATOM 1596 N N . VAL A 1 200 ? 5.734 32 16.047 1 96.81 200 VAL A N 1
ATOM 1597 C CA . VAL A 1 200 ? 5.73 30.828 15.203 1 96.81 200 VAL A CA 1
ATOM 1598 C C . VAL A 1 200 ? 7.102 30.156 15.242 1 96.81 200 VAL A C 1
ATOM 1600 O O . VAL A 1 200 ? 7.199 28.938 15.328 1 96.81 200 VAL A O 1
ATOM 1603 N N . LYS A 1 201 ? 8.086 30.938 15.234 1 96.88 201 LYS A N 1
ATOM 1604 C CA . LYS A 1 201 ? 9.453 30.438 15.203 1 96.88 201 LYS A CA 1
ATOM 1605 C C . LYS A 1 201 ? 9.836 29.797 16.531 1 96.88 201 LYS A C 1
ATOM 1607 O O . LYS A 1 201 ? 10.57 28.812 16.562 1 96.88 201 LYS A O 1
ATOM 1612 N N . TYR A 1 202 ? 9.383 30.438 17.656 1 95.38 202 TYR A N 1
ATOM 1613 C CA . TYR A 1 202 ? 9.734 29.984 18.984 1 95.38 202 TYR A CA 1
ATOM 1614 C C . TYR A 1 202 ? 8.484 29.734 19.828 1 95.38 202 TYR A C 1
ATOM 1616 O O . TYR A 1 202 ? 8.273 30.422 20.828 1 95.38 202 TYR A O 1
ATOM 1624 N N . PRO A 1 203 ? 7.828 28.688 19.594 1 93.25 203 PRO A N 1
ATOM 1625 C CA . PRO A 1 203 ? 6.547 28.453 20.266 1 93.25 203 PRO A CA 1
ATOM 1626 C C . PRO A 1 203 ? 6.707 28.203 21.766 1 93.25 203 PRO A C 1
ATOM 1628 O O . PRO A 1 203 ? 5.77 28.422 22.531 1 93.25 203 PRO A O 1
ATOM 1631 N N . ALA A 1 204 ? 7.812 27.844 22.234 1 88.62 204 ALA A N 1
ATOM 1632 C CA . ALA A 1 204 ? 7.988 27.422 23.625 1 88.62 204 ALA A CA 1
ATOM 1633 C C . ALA A 1 204 ? 8.602 28.547 24.469 1 88.62 204 ALA A C 1
ATOM 1635 O O . ALA A 1 204 ? 8.664 28.453 25.688 1 88.62 204 ALA A O 1
ATOM 1636 N N . LEU A 1 205 ? 9.055 29.625 23.859 1 92.94 205 LEU A N 1
ATOM 1637 C CA . LEU A 1 205 ? 9.734 30.672 24.609 1 92.94 205 LEU A CA 1
ATOM 1638 C C . LEU A 1 205 ? 8.742 31.516 25.391 1 92.94 205 LEU A C 1
ATOM 1640 O O . LEU A 1 205 ? 7.609 31.719 24.953 1 92.94 205 LEU A O 1
ATOM 1644 N N . SER A 1 206 ? 9.227 32.031 26.516 1 92.81 206 SER A N 1
ATOM 1645 C CA . SER A 1 206 ? 8.414 32.906 27.359 1 92.81 206 SER A CA 1
ATOM 1646 C C . SER A 1 206 ? 8.281 34.281 26.766 1 92.81 206 SER A C 1
ATOM 1648 O O . SER A 1 206 ? 9.039 34.656 25.859 1 92.81 206 SER A O 1
ATOM 1650 N N . ASP A 1 207 ? 7.309 35 27.312 1 95.81 207 ASP A N 1
ATOM 1651 C CA . ASP A 1 207 ? 7.121 36.375 26.844 1 95.81 207 ASP A CA 1
ATOM 1652 C C . ASP A 1 207 ? 8.367 37.219 27.094 1 95.81 207 ASP A C 1
ATOM 1654 O O . ASP A 1 207 ? 8.719 38.062 26.281 1 95.81 207 ASP A O 1
ATOM 1658 N N . LEU A 1 208 ? 9.008 36.906 28.188 1 96.06 208 LEU A N 1
ATOM 1659 C CA . LEU A 1 208 ? 10.227 37.625 28.516 1 96.06 208 LEU A CA 1
ATOM 1660 C C . LEU A 1 208 ? 11.312 37.375 27.484 1 96.06 208 LEU A C 1
ATOM 1662 O O . LEU A 1 208 ? 11.961 38.312 27 1 96.06 208 LEU A O 1
ATOM 1666 N N . GLU A 1 209 ? 11.578 36.188 27.125 1 97 209 GLU A N 1
ATOM 1667 C CA . GLU A 1 209 ? 12.594 35.812 26.141 1 97 209 GLU A CA 1
ATOM 1668 C C . GLU A 1 209 ? 12.258 36.375 24.766 1 97 209 GLU A C 1
ATOM 1670 O O . GLU A 1 209 ? 13.148 36.875 24.047 1 97 209 GLU A O 1
ATOM 1675 N N . LEU A 1 210 ? 11.008 36.312 24.422 1 97.19 210 LEU A N 1
ATOM 1676 C CA . LEU A 1 210 ? 10.578 36.844 23.141 1 97.19 210 LEU A CA 1
ATOM 1677 C C . LEU A 1 210 ? 10.75 38.344 23.078 1 97.19 210 LEU A C 1
ATOM 1679 O O . LEU A 1 210 ? 11.062 38.906 22.016 1 97.19 210 LEU A O 1
ATOM 1683 N N . SER A 1 211 ? 10.438 39 24.188 1 97.19 211 SER A N 1
ATOM 1684 C CA . SER A 1 211 ? 10.633 40.438 24.266 1 97.19 211 SER A CA 1
ATOM 1685 C C . SER A 1 211 ? 12.086 40.812 24.016 1 97.19 211 SER A C 1
ATOM 1687 O O . SER A 1 211 ? 12.375 41.781 23.297 1 97.19 211 SER A O 1
ATOM 1689 N N . ARG A 1 212 ? 13.016 40.125 24.469 1 96.25 212 ARG A N 1
ATOM 1690 C CA . ARG A 1 212 ? 14.445 40.375 24.281 1 96.25 212 ARG A CA 1
ATOM 1691 C C . ARG A 1 212 ? 14.844 40.125 22.828 1 96.25 212 ARG A C 1
ATOM 1693 O O . ARG A 1 212 ? 15.648 40.875 22.266 1 96.25 212 ARG A O 1
ATOM 1700 N N . ARG A 1 213 ? 14.273 39.094 22.281 1 94.81 213 ARG A N 1
ATOM 1701 C CA . ARG A 1 213 ? 14.633 38.719 20.922 1 94.81 213 ARG A CA 1
ATOM 1702 C C . ARG A 1 213 ? 14.07 39.688 19.891 1 94.81 213 ARG A C 1
ATOM 1704 O O . ARG A 1 213 ? 14.688 39.938 18.859 1 94.81 213 ARG A O 1
ATOM 1711 N N . THR A 1 214 ? 12.969 40.281 20.141 1 95.75 214 THR A N 1
ATOM 1712 C CA . THR A 1 214 ? 12.266 41.094 19.156 1 95.75 214 THR A CA 1
ATOM 1713 C C . THR A 1 214 ? 12.492 42.594 19.438 1 95.75 214 THR A C 1
ATOM 1715 O O . THR A 1 214 ? 12.242 43.438 18.562 1 95.75 214 THR A O 1
ATOM 1718 N N . GLY A 1 215 ? 12.773 42.969 20.672 1 95.06 215 GLY A N 1
ATOM 1719 C CA . GLY A 1 215 ? 12.859 44.375 21.078 1 95.06 215 GLY A CA 1
ATOM 1720 C C . GLY A 1 215 ? 11.516 45 21.406 1 95.06 215 GLY A C 1
ATOM 1721 O O . GLY A 1 215 ? 11.406 46.188 21.609 1 95.06 215 GLY A O 1
ATOM 1722 N N . ILE A 1 216 ? 10.539 44.188 21.438 1 96.06 216 ILE A N 1
ATOM 1723 C CA . ILE A 1 216 ? 9.195 44.625 21.812 1 96.06 216 ILE A CA 1
ATOM 1724 C C . ILE A 1 216 ? 9 44.438 23.312 1 96.06 216 ILE A C 1
ATOM 1726 O O . ILE A 1 216 ? 9.508 43.469 23.891 1 96.06 216 ILE A O 1
ATOM 1730 N N . SER A 1 217 ? 8.266 45.375 23.922 1 97 217 SER A N 1
ATOM 1731 C CA . SER A 1 217 ? 8.086 45.281 25.375 1 97 217 SER A CA 1
ATOM 1732 C C . SER A 1 217 ? 7.324 44.031 25.766 1 97 217 SER A C 1
ATOM 1734 O O . SER A 1 217 ? 6.504 43.531 25 1 97 217 SER A O 1
ATOM 1736 N N . ARG A 1 218 ? 7.609 43.5 26.984 1 97.25 218 ARG A N 1
ATOM 1737 C CA . ARG A 1 218 ? 6.996 42.281 27.469 1 97.25 218 ARG A CA 1
ATOM 1738 C C . ARG A 1 218 ? 5.477 42.406 27.531 1 97.25 218 ARG A C 1
ATOM 1740 O O . ARG A 1 218 ? 4.75 41.531 27.094 1 97.25 218 ARG A O 1
ATOM 1747 N N . PRO A 1 219 ? 4.879 43.531 28.047 1 96.94 219 PRO A N 1
ATOM 1748 C CA . PRO A 1 219 ? 3.422 43.656 28.062 1 96.94 219 PRO A CA 1
ATOM 1749 C C . PRO A 1 219 ? 2.812 43.625 26.656 1 96.94 219 PRO A C 1
ATOM 1751 O O . PRO A 1 219 ? 1.735 43.062 26.453 1 96.94 219 PRO A O 1
ATOM 1754 N N . THR A 1 220 ? 3.514 44.219 25.75 1 96.81 220 THR A N 1
ATOM 1755 C CA . THR A 1 220 ? 3.029 44.25 24.375 1 96.81 220 THR A CA 1
ATOM 1756 C C . THR A 1 220 ? 3.053 42.844 23.766 1 96.81 220 THR A C 1
ATOM 1758 O O . THR A 1 220 ? 2.111 42.438 23.078 1 96.81 220 THR A O 1
ATOM 1761 N N . ILE A 1 221 ? 4.148 42.094 24 1 97.19 221 ILE A N 1
ATOM 1762 C CA . ILE A 1 221 ? 4.246 40.719 23.531 1 97.19 221 ILE A CA 1
ATOM 1763 C C . ILE A 1 221 ? 3.092 39.906 24.109 1 97.19 221 ILE A C 1
ATOM 1765 O O . ILE A 1 221 ? 2.422 39.156 23.375 1 97.19 221 ILE A O 1
ATOM 1769 N N . SER A 1 222 ? 2.887 40.031 25.375 1 96.25 222 SER A N 1
ATOM 1770 C CA . SER A 1 222 ? 1.818 39.312 26.047 1 96.25 222 SER A CA 1
ATOM 1771 C C . SER A 1 222 ? 0.455 39.656 25.453 1 96.25 222 SER A C 1
ATOM 1773 O O . SER A 1 222 ? -0.379 38.781 25.234 1 96.25 222 SER A O 1
ATOM 1775 N N . GLY A 1 223 ? 0.215 40.906 25.297 1 96.12 223 GLY A N 1
ATOM 1776 C CA . GLY A 1 223 ? -1.033 41.375 24.703 1 96.12 223 GLY A CA 1
ATOM 1777 C C . GLY A 1 223 ? -1.261 40.812 23.312 1 96.12 223 GLY A C 1
ATOM 1778 O O . GLY A 1 223 ? -2.369 40.406 22.984 1 96.12 223 GLY A O 1
ATOM 1779 N N . LYS A 1 224 ? -0.264 40.844 22.547 1 96 224 LYS A N 1
ATOM 1780 C CA . LYS A 1 224 ? -0.36 40.375 21.172 1 96 224 LYS A CA 1
ATOM 1781 C C . LYS A 1 224 ? -0.566 38.844 21.141 1 96 224 LYS A C 1
ATOM 1783 O O . LYS A 1 224 ? -1.303 38.344 20.297 1 96 224 LYS A O 1
ATOM 1788 N N . ARG A 1 225 ? 0.191 38.156 21.953 1 94.88 225 ARG A N 1
ATOM 1789 C CA . ARG A 1 225 ? -0.003 36.719 22.062 1 94.88 225 ARG A CA 1
ATOM 1790 C C . ARG A 1 225 ? -1.467 36.375 22.328 1 94.88 225 ARG A C 1
ATOM 1792 O O . ARG A 1 225 ? -2.061 35.562 21.609 1 94.88 225 ARG A O 1
ATOM 1799 N N . ASN A 1 226 ? -1.993 36.969 23.344 1 92.88 226 ASN A N 1
ATOM 1800 C CA . ASN A 1 226 ? -3.391 36.719 23.688 1 92.88 226 ASN A CA 1
ATOM 1801 C C . ASN A 1 226 ? -4.32 37.062 22.531 1 92.88 226 ASN A C 1
ATOM 1803 O O . ASN A 1 226 ? -5.238 36.312 22.219 1 92.88 226 ASN A O 1
ATOM 1807 N N . LYS A 1 227 ? -4.094 38.156 21.953 1 93.31 227 LYS A N 1
ATOM 1808 C CA . LYS A 1 227 ? -4.922 38.625 20.828 1 93.31 227 LYS A CA 1
ATOM 1809 C C . LYS A 1 227 ? -4.852 37.656 19.656 1 93.31 227 LYS A C 1
ATOM 1811 O O . LYS A 1 227 ? -5.875 37.312 19.062 1 93.31 227 LYS A O 1
ATOM 1816 N N . PHE A 1 228 ? -3.619 37.219 19.297 1 94.25 228 PHE A N 1
ATOM 1817 C CA . PHE A 1 228 ? -3.426 36.375 18.125 1 94.25 228 PHE A CA 1
ATOM 1818 C C . PHE A 1 228 ? -4.078 35.031 18.328 1 94.25 228 PHE A C 1
ATOM 1820 O O . PHE A 1 228 ? -4.629 34.438 17.391 1 94.25 228 PHE A O 1
ATOM 1827 N N . PHE A 1 229 ? -4.047 34.469 19.516 1 91.19 229 PHE A N 1
ATOM 1828 C CA . PHE A 1 229 ? -4.676 33.188 19.797 1 91.19 229 PHE A CA 1
ATOM 1829 C C . PHE A 1 229 ? -6.188 33.344 19.906 1 91.19 229 PHE A C 1
ATOM 1831 O O . PHE A 1 229 ? -6.938 32.5 19.391 1 91.19 229 PHE A O 1
ATOM 1838 N N . GLN A 1 230 ? -6.668 34.375 20.5 1 88.56 230 GLN A N 1
ATOM 1839 C CA . GLN A 1 230 ? -8.102 34.594 20.672 1 88.56 230 GLN A CA 1
ATOM 1840 C C . GLN A 1 230 ? -8.773 34.875 19.328 1 88.56 230 GLN A C 1
ATOM 1842 O O . GLN A 1 230 ? -9.922 34.469 19.109 1 88.56 230 GLN A O 1
ATOM 1847 N N . SER A 1 231 ? -8.07 35.594 18.469 1 88.25 231 SER A N 1
ATOM 1848 C CA . SER A 1 231 ? -8.633 35.938 17.172 1 88.25 231 SER A CA 1
ATOM 1849 C C . SER A 1 231 ? -8.539 34.781 16.188 1 88.25 231 SER A C 1
ATOM 1851 O O . SER A 1 231 ? -9.133 34.812 15.117 1 88.25 231 SER A O 1
ATOM 1853 N N . GLY A 1 232 ? -7.688 33.75 16.531 1 88.44 232 GLY A N 1
ATOM 1854 C CA . GLY A 1 232 ? -7.516 32.625 15.641 1 88.44 232 GLY A CA 1
ATOM 1855 C C . GLY A 1 232 ? -6.387 32.812 14.641 1 88.44 232 GLY A C 1
ATOM 1856 O O . GLY A 1 232 ? -6.191 31.984 13.75 1 88.44 232 GLY A O 1
ATOM 1857 N N . LEU A 1 233 ? -5.684 33.906 14.75 1 92.31 233 LEU A N 1
ATOM 1858 C CA . LEU A 1 233 ? -4.527 34.125 13.891 1 92.31 233 LEU A CA 1
ATOM 1859 C C . LEU A 1 233 ? -3.453 33.062 14.125 1 92.31 233 LEU A C 1
ATOM 1861 O O . LEU A 1 233 ? -2.705 32.719 13.211 1 92.31 233 LEU A O 1
ATOM 1865 N N . LEU A 1 234 ? -3.398 32.594 15.336 1 93 234 LEU A N 1
ATOM 1866 C CA . LEU A 1 234 ? -2.514 31.5 15.719 1 93 234 LEU A CA 1
ATOM 1867 C C . LEU A 1 234 ? -3.289 30.406 16.422 1 93 234 LEU A C 1
ATOM 1869 O O . LEU A 1 234 ? -4.25 30.672 17.156 1 93 234 LEU A O 1
ATOM 1873 N N . ALA A 1 235 ? -2.885 29.281 16.172 1 90.38 235 ALA A N 1
ATOM 1874 C CA . ALA A 1 235 ? -3.387 28.125 16.906 1 90.38 235 ALA A CA 1
ATOM 1875 C C . ALA A 1 235 ? -2.238 27.266 17.422 1 90.38 235 ALA A C 1
ATOM 1877 O O . ALA A 1 235 ? -1.259 27.031 16.719 1 90.38 235 ALA A O 1
ATOM 1878 N N . ARG A 1 236 ? -2.311 26.969 18.641 1 91.19 236 ARG A N 1
ATOM 1879 C CA . ARG A 1 236 ? -1.291 26.094 19.219 1 91.19 236 ARG A CA 1
ATOM 1880 C C . ARG A 1 236 ? -1.589 24.625 18.922 1 91.19 236 ARG A C 1
ATOM 1882 O O . ARG A 1 236 ? -2.717 24.172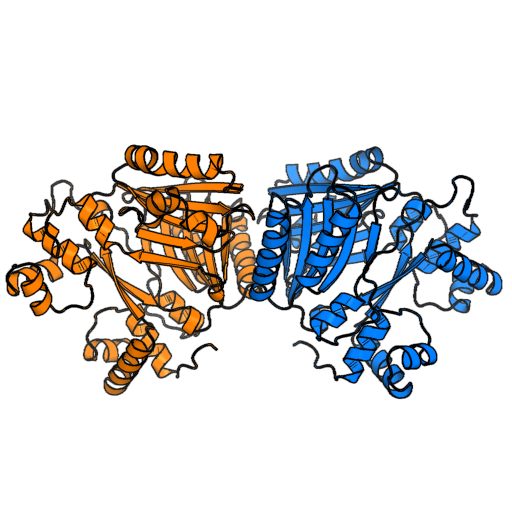 19.125 1 91.19 236 ARG A O 1
ATOM 1889 N N . GLN A 1 237 ? -0.613 23.969 18.422 1 90.56 237 GLN A N 1
ATOM 1890 C CA . GLN A 1 237 ? -0.738 22.547 18.109 1 90.56 237 GLN A CA 1
ATOM 1891 C C . GLN A 1 237 ? 0.443 21.75 18.672 1 90.56 237 GLN A C 1
ATOM 1893 O O . GLN A 1 237 ? 1.473 22.344 19.031 1 90.56 237 GLN A O 1
ATOM 1898 N N . ALA A 1 238 ? 0.189 20.469 18.859 1 90.12 238 ALA A N 1
ATOM 1899 C CA . ALA A 1 238 ? 1.252 19.562 19.297 1 90.12 238 ALA A CA 1
ATOM 1900 C C . ALA A 1 238 ? 1.543 18.516 18.234 1 90.12 238 ALA A C 1
ATOM 1902 O O . ALA A 1 238 ? 0.621 17.906 17.688 1 90.12 238 ALA A O 1
ATOM 1903 N N . ASN A 1 239 ? 2.74 18.453 17.875 1 88.19 239 ASN A N 1
ATOM 1904 C CA . ASN A 1 239 ? 3.223 17.391 17 1 88.19 239 ASN A CA 1
ATOM 1905 C C . ASN A 1 239 ? 3.863 16.266 17.812 1 88.19 239 ASN A C 1
ATOM 1907 O O . ASN A 1 239 ? 4.828 16.484 18.547 1 88.19 239 ASN A O 1
ATOM 1911 N N . VAL A 1 240 ? 3.311 15.133 17.719 1 89.75 240 VAL A N 1
ATOM 1912 C CA . VAL A 1 240 ? 3.766 13.992 18.5 1 89.75 240 VAL A CA 1
ATOM 1913 C C . VAL A 1 240 ? 4.727 13.141 17.672 1 89.75 240 VAL A C 1
ATOM 1915 O O . VAL A 1 240 ? 4.586 13.047 16.453 1 89.75 240 VAL A O 1
ATOM 1918 N N . ASN A 1 241 ? 5.711 12.602 18.359 1 89 241 ASN A N 1
ATOM 1919 C CA . ASN A 1 241 ? 6.586 11.625 17.734 1 89 241 ASN A CA 1
ATOM 1920 C C . ASN A 1 241 ? 5.922 10.25 17.641 1 89 241 ASN A C 1
ATOM 1922 O O . ASN A 1 241 ? 6.016 9.453 18.562 1 89 241 ASN A O 1
ATOM 1926 N N . TRP A 1 242 ? 5.445 10.008 16.562 1 87.38 242 TRP A N 1
ATOM 1927 C CA . TRP A 1 242 ? 4.57 8.852 16.391 1 87.38 242 TRP A CA 1
ATOM 1928 C C . TRP A 1 242 ? 5.375 7.555 16.375 1 87.38 242 TRP A C 1
ATOM 1930 O O . TRP A 1 242 ? 4.887 6.516 16.828 1 87.38 242 TRP A O 1
ATOM 1940 N N . LYS A 1 243 ? 6.5 7.617 15.836 1 86 243 LYS A N 1
ATOM 1941 C CA . LYS A 1 243 ? 7.371 6.449 15.812 1 86 243 LYS A CA 1
ATOM 1942 C C . LYS A 1 243 ? 7.637 5.934 17.219 1 86 243 LYS A C 1
ATOM 1944 O O . LYS A 1 243 ? 7.656 4.723 17.453 1 86 243 LYS A O 1
ATOM 1949 N N . LYS A 1 244 ? 7.688 6.816 18.125 1 87.5 244 LYS A N 1
ATOM 1950 C CA . LYS A 1 244 ? 8.047 6.469 19.5 1 87.5 244 LYS A CA 1
ATOM 1951 C C . LYS A 1 244 ? 6.859 5.875 20.234 1 87.5 244 LYS A C 1
ATOM 1953 O O . LYS A 1 244 ? 7.023 5.246 21.281 1 87.5 244 LYS A O 1
ATOM 1958 N N . ILE A 1 245 ? 5.746 6.074 19.672 1 84.88 245 ILE A N 1
ATOM 1959 C CA . ILE A 1 245 ? 4.605 5.539 20.406 1 84.88 245 ILE A CA 1
ATOM 1960 C C . ILE A 1 245 ? 4.02 4.348 19.641 1 84.88 245 ILE A C 1
ATOM 1962 O O . ILE A 1 245 ? 2.855 3.994 19.828 1 84.88 245 ILE A O 1
ATOM 1966 N N . GLY A 1 246 ? 4.719 3.777 18.75 1 81.75 246 GLY A N 1
ATOM 1967 C CA . GLY A 1 246 ? 4.391 2.469 18.203 1 81.75 246 GLY A CA 1
ATOM 1968 C C . GLY A 1 246 ? 3.682 2.537 16.875 1 81.75 246 GLY A C 1
ATOM 1969 O O . GLY A 1 246 ? 3.23 1.517 16.344 1 81.75 246 GLY A O 1
ATOM 1970 N N . CYS A 1 247 ? 3.51 3.686 16.328 1 86.38 247 CYS A N 1
ATOM 1971 C CA . CYS A 1 247 ? 2.947 3.762 14.992 1 86.38 247 CYS A CA 1
ATOM 1972 C C . CYS A 1 247 ? 3.984 3.377 13.938 1 86.38 247 CYS A C 1
ATOM 1974 O O . CYS A 1 247 ? 5.16 3.721 14.07 1 86.38 247 CYS A O 1
ATOM 1976 N N . GLU A 1 248 ? 3.484 2.678 12.953 1 89.5 248 GLU A N 1
ATOM 1977 C CA . GLU A 1 248 ? 4.426 2.201 11.938 1 89.5 248 GLU A CA 1
ATOM 1978 C C . GLU A 1 248 ? 4.238 2.943 10.617 1 89.5 248 GLU A C 1
ATOM 1980 O O . GLU A 1 248 ? 5.191 3.102 9.852 1 89.5 248 GLU A O 1
ATOM 1985 N N . LEU A 1 249 ? 3.012 3.371 10.477 1 94.19 249 LEU A N 1
ATOM 1986 C CA . LEU A 1 249 ? 2.691 3.875 9.148 1 94.19 249 LEU A CA 1
ATOM 1987 C C . LEU A 1 249 ? 2.068 5.266 9.227 1 94.19 249 LEU A C 1
ATOM 1989 O O . LEU A 1 249 ? 1.241 5.527 10.102 1 94.19 249 LEU A O 1
ATOM 1993 N N . MET A 1 250 ? 2.518 6.105 8.406 1 94.62 250 MET A N 1
ATOM 1994 C CA . MET A 1 250 ? 1.854 7.379 8.133 1 94.62 250 MET A CA 1
ATOM 1995 C C . MET A 1 250 ? 1.203 7.371 6.754 1 94.62 250 MET A C 1
ATOM 1997 O O . MET A 1 250 ? 1.843 7.008 5.766 1 94.62 250 MET A O 1
ATOM 2001 N N . ILE A 1 251 ? -0.04 7.703 6.699 1 95.88 251 ILE A N 1
ATOM 2002 C CA . ILE A 1 251 ? -0.776 7.688 5.441 1 95.88 251 ILE A CA 1
ATOM 2003 C C . ILE A 1 251 ? -1.253 9.094 5.102 1 95.88 251 ILE A C 1
ATOM 2005 O O . ILE A 1 251 ? -1.785 9.805 5.961 1 95.88 251 ILE A O 1
ATOM 2009 N N . PHE A 1 252 ? -0.975 9.531 3.916 1 97.69 252 PHE A N 1
ATOM 2010 C CA . PHE A 1 252 ? -1.577 10.727 3.342 1 97.69 252 PHE A CA 1
ATOM 2011 C C . PHE A 1 252 ? -2.611 10.359 2.285 1 97.69 252 PHE A C 1
ATOM 2013 O O . PHE A 1 252 ? -2.371 9.484 1.451 1 97.69 252 PHE A O 1
ATOM 2020 N N . TYR A 1 253 ? -3.76 10.992 2.344 1 96.62 253 TYR A N 1
ATOM 2021 C CA . TYR A 1 253 ? -4.797 10.594 1.399 1 96.62 253 TYR A CA 1
ATOM 2022 C C . TYR A 1 253 ? -5.508 11.812 0.822 1 96.62 253 TYR A C 1
ATOM 2024 O O . TYR A 1 253 ? -5.453 12.898 1.397 1 96.62 253 TYR A O 1
ATOM 2032 N N . HIS A 1 254 ? -6.027 11.695 -0.325 1 97.5 254 HIS A N 1
ATOM 2033 C CA . HIS A 1 254 ? -6.973 12.586 -0.981 1 97.5 254 HIS A CA 1
ATOM 2034 C C . HIS A 1 254 ? -8.195 11.828 -1.483 1 97.5 254 HIS A C 1
ATOM 2036 O O . HIS A 1 254 ? -8.062 10.75 -2.074 1 97.5 254 HIS A O 1
ATOM 2042 N N . ILE A 1 255 ? -9.328 12.32 -1.16 1 96.25 255 ILE A N 1
ATOM 2043 C CA . ILE A 1 255 ? -10.547 11.633 -1.587 1 96.25 255 ILE A CA 1
ATOM 2044 C C . ILE A 1 255 ? -11.5 12.633 -2.227 1 96.25 255 ILE A C 1
ATOM 2046 O O . ILE A 1 255 ? -11.648 13.766 -1.746 1 96.25 255 ILE A O 1
ATOM 2050 N N . ASN A 1 256 ? -12.008 12.25 -3.369 1 94.75 256 ASN A N 1
ATOM 2051 C CA . ASN A 1 256 ? -13.062 13.023 -4.02 1 94.75 256 ASN A CA 1
ATOM 2052 C C . ASN A 1 256 ? -14.445 12.641 -3.49 1 94.75 256 ASN A C 1
ATOM 2054 O O . ASN A 1 256 ? -14.703 11.469 -3.223 1 94.75 256 ASN A O 1
ATOM 2058 N N . VAL A 1 257 ? -15.211 13.602 -3.34 1 94.5 257 VAL A N 1
ATOM 2059 C CA . VAL A 1 257 ? -16.578 13.422 -2.863 1 94.5 257 VAL A CA 1
ATOM 2060 C C . VAL A 1 257 ? -17.562 13.812 -3.961 1 94.5 257 VAL A C 1
ATOM 2062 O O . VAL A 1 257 ? -17.234 14.617 -4.84 1 94.5 257 VAL A O 1
ATOM 2065 N N . ARG A 1 258 ? -18.672 13.273 -3.898 1 92.06 258 ARG A N 1
ATOM 2066 C CA . ARG A 1 258 ? -19.672 13.578 -4.91 1 92.06 258 ARG A CA 1
ATOM 2067 C C . ARG A 1 258 ? -19.906 15.078 -5.016 1 92.06 258 ARG A C 1
ATOM 2069 O O . ARG A 1 258 ? -19.875 15.789 -4.012 1 92.06 258 ARG A O 1
ATOM 2076 N N . PRO A 1 259 ? -20.234 15.516 -6.246 1 87.56 259 PRO A N 1
ATOM 2077 C CA . PRO A 1 259 ? -20.516 16.938 -6.414 1 87.56 259 PRO A CA 1
ATOM 2078 C C . PRO A 1 259 ? -21.703 17.406 -5.586 1 87.56 259 PRO A C 1
ATOM 2080 O O . PRO A 1 259 ? -22.688 16.672 -5.434 1 87.56 259 PRO A O 1
ATOM 2083 N N . LYS A 1 260 ? -21.656 18.562 -5.016 1 89.56 260 LYS A N 1
ATOM 2084 C CA . LYS A 1 260 ? -22.719 19.25 -4.297 1 89.56 260 LYS A CA 1
ATOM 2085 C C . LYS A 1 260 ? -22.984 18.578 -2.953 1 89.56 260 LYS A C 1
ATOM 2087 O O . LYS A 1 260 ? -24.094 18.688 -2.414 1 89.56 260 LYS A O 1
ATOM 2092 N N . ALA A 1 261 ? -22.047 17.781 -2.553 1 92.69 261 ALA A N 1
ATOM 2093 C CA . ALA A 1 261 ? -22.172 17.266 -1.196 1 92.69 261 ALA A CA 1
ATOM 2094 C C . ALA A 1 261 ? -22.391 18.391 -0.189 1 92.69 261 ALA A C 1
ATOM 2096 O O . ALA A 1 261 ? -21.766 19.438 -0.288 1 92.69 261 ALA A O 1
ATOM 2097 N N . THR A 1 262 ? -23.25 18.156 0.779 1 92.69 262 THR A N 1
ATOM 2098 C CA . THR A 1 262 ? -23.531 19.141 1.818 1 92.69 262 THR A CA 1
ATOM 2099 C C . THR A 1 262 ? -22.422 19.156 2.859 1 92.69 262 THR A C 1
ATOM 2101 O O . THR A 1 262 ? -21.562 18.281 2.873 1 92.69 262 THR A O 1
ATOM 2104 N N . ALA A 1 263 ? -22.469 20.188 3.658 1 89.75 263 ALA A N 1
ATOM 2105 C CA . ALA A 1 263 ? -21.5 20.281 4.75 1 89.75 263 ALA A CA 1
ATOM 2106 C C . ALA A 1 263 ? -21.609 19.094 5.688 1 89.75 263 ALA A C 1
ATOM 2108 O O . ALA A 1 263 ? -20.594 18.578 6.164 1 89.75 263 ALA A O 1
ATOM 2109 N N . GLU A 1 264 ? -22.828 18.688 5.934 1 91.88 264 GLU A N 1
ATOM 2110 C CA . GLU A 1 264 ? -23.047 17.531 6.801 1 91.88 264 GLU A CA 1
ATOM 2111 C C . GLU A 1 264 ? -22.453 16.266 6.195 1 91.88 264 GLU A C 1
ATOM 2113 O O . GLU A 1 264 ? -21.891 15.438 6.91 1 91.88 264 GLU A O 1
ATOM 2118 N N . GLU A 1 265 ? -22.641 16.141 4.938 1 93.81 265 GLU A N 1
ATOM 2119 C CA . GLU A 1 265 ? -22.109 14.977 4.238 1 93.81 265 GLU A CA 1
ATOM 2120 C C . GLU A 1 265 ? -20.578 14.984 4.27 1 93.81 265 GLU A C 1
ATOM 2122 O O . GLU A 1 265 ? -19.953 13.938 4.449 1 93.81 265 GLU A O 1
ATOM 2127 N N . MET A 1 266 ? -20 16.156 4.109 1 93.5 266 MET A N 1
ATOM 2128 C CA . MET A 1 266 ? -18.547 16.281 4.195 1 93.5 266 MET A CA 1
ATOM 2129 C C . MET A 1 266 ? -18.047 15.859 5.574 1 93.5 266 MET A C 1
ATOM 2131 O O . MET A 1 266 ? -17.016 15.211 5.691 1 93.5 266 MET A O 1
ATOM 2135 N N . MET A 1 267 ? -18.797 16.234 6.617 1 91.62 267 MET A N 1
ATOM 2136 C CA . MET A 1 267 ? -18.406 15.867 7.977 1 91.62 267 MET A CA 1
ATOM 2137 C C . MET A 1 267 ? -18.531 14.367 8.203 1 91.62 267 MET A C 1
ATOM 2139 O O . MET A 1 267 ? -17.766 13.773 8.961 1 91.62 267 MET A O 1
ATOM 2143 N N . ARG A 1 268 ? -19.438 13.789 7.527 1 92.31 268 ARG A N 1
ATOM 2144 C CA . ARG A 1 268 ? -19.578 12.336 7.609 1 92.31 268 ARG A CA 1
ATOM 2145 C C . ARG A 1 268 ? -18.328 11.641 7.078 1 92.31 268 ARG A C 1
ATOM 2147 O O . ARG A 1 268 ? -17.859 10.664 7.668 1 92.31 268 ARG A O 1
ATOM 2154 N N . ILE A 1 269 ? -17.844 12.117 5.957 1 93.25 269 ILE A N 1
ATOM 2155 C CA . ILE A 1 269 ? -16.641 11.547 5.371 1 93.25 269 ILE A CA 1
ATOM 2156 C C . ILE A 1 269 ? -15.445 11.797 6.297 1 93.25 269 ILE A C 1
ATOM 2158 O O . ILE A 1 269 ? -14.656 10.891 6.562 1 93.25 269 ILE A O 1
ATOM 2162 N N . TYR A 1 270 ? -15.414 13.016 6.77 1 91.62 270 TYR A N 1
ATOM 2163 C CA . TYR A 1 270 ? -14.367 13.375 7.719 1 91.62 270 TYR A CA 1
ATOM 2164 C C . TYR A 1 270 ? -14.375 12.438 8.914 1 91.62 270 TYR A C 1
ATOM 2166 O O . TYR A 1 270 ? -13.328 11.898 9.297 1 91.62 270 TYR A O 1
ATOM 2174 N N . SER A 1 271 ? -15.5 12.164 9.453 1 89.69 271 SER A N 1
ATOM 2175 C CA . SER A 1 271 ? -15.648 11.297 10.625 1 89.69 271 SER A CA 1
ATOM 2176 C C . SER A 1 271 ? -15.234 9.867 10.297 1 89.69 271 SER A C 1
ATOM 2178 O O . SER A 1 271 ? -14.656 9.18 11.141 1 89.69 271 SER A O 1
ATOM 2180 N N . SER A 1 272 ? -15.562 9.398 9.164 1 90.69 272 SER A N 1
ATOM 2181 C CA . SER A 1 272 ? -15.18 8.055 8.742 1 90.69 272 SER A CA 1
ATOM 2182 C C . SER A 1 272 ? -13.664 7.891 8.727 1 90.69 272 SER A C 1
ATOM 2184 O O . SER A 1 272 ? -13.141 6.879 9.195 1 90.69 272 SER A O 1
ATOM 2186 N N . PHE A 1 273 ? -12.992 8.859 8.188 1 88.25 273 PHE A N 1
ATOM 2187 C CA . PHE A 1 273 ? -11.547 8.758 8.055 1 88.25 273 PHE A CA 1
ATOM 2188 C C . PHE A 1 273 ? -10.867 8.883 9.414 1 88.25 273 PHE A C 1
ATOM 2190 O O . PHE A 1 273 ? -9.75 8.398 9.602 1 88.25 273 PHE A O 1
ATOM 2197 N N . ARG A 1 274 ? -11.523 9.492 10.344 1 86.31 274 ARG A N 1
ATOM 2198 C CA . ARG A 1 274 ? -11.031 9.539 11.719 1 86.31 274 ARG A CA 1
ATOM 2199 C C . ARG A 1 274 ? -11.078 8.156 12.367 1 86.31 274 ARG A C 1
ATOM 2201 O O . ARG A 1 274 ? -10.352 7.895 13.328 1 86.31 274 ARG A O 1
ATOM 2208 N N . ARG A 1 275 ? -11.883 7.297 11.797 1 85.5 275 ARG A N 1
ATOM 2209 C CA . ARG A 1 275 ? -12.047 5.957 12.344 1 85.5 275 ARG A CA 1
ATOM 2210 C C . ARG A 1 275 ? -11.047 4.984 11.727 1 85.5 275 ARG A C 1
ATOM 2212 O O . ARG A 1 275 ? -10.805 3.906 12.273 1 85.5 275 ARG A O 1
ATOM 2219 N N . ILE A 1 276 ? -10.562 5.289 10.602 1 85.62 276 ILE A N 1
ATOM 2220 C CA . ILE A 1 276 ? -9.641 4.395 9.898 1 85.62 276 ILE A CA 1
ATOM 2221 C C . ILE A 1 276 ? -8.336 4.289 10.68 1 85.62 276 ILE A C 1
ATOM 2223 O O . ILE A 1 276 ? -7.801 3.193 10.867 1 85.62 276 ILE A O 1
ATOM 2227 N N . GLY A 1 277 ? -7.875 5.383 11.148 1 81.69 277 GLY A N 1
ATOM 2228 C CA . GLY A 1 277 ? -6.637 5.473 11.906 1 81.69 277 GLY A CA 1
ATOM 2229 C C . GLY A 1 277 ? -6.578 6.684 12.812 1 81.69 277 GLY A C 1
ATOM 2230 O O . GLY A 1 277 ? -7.617 7.227 13.195 1 81.69 277 GLY A O 1
ATOM 2231 N N . ALA A 1 278 ? -5.395 6.957 13.234 1 78.25 278 ALA A N 1
ATOM 2232 C CA . ALA A 1 278 ? -5.184 8.133 14.07 1 78.25 278 ALA A CA 1
ATOM 2233 C C . ALA A 1 278 ? -4.965 9.383 13.227 1 78.25 278 ALA A C 1
ATOM 2235 O O . ALA A 1 278 ? -3.844 9.664 12.797 1 78.25 278 ALA A O 1
ATOM 2236 N N . ALA A 1 279 ? -5.984 10.094 13.008 1 81.5 279 ALA A N 1
ATOM 2237 C CA . ALA A 1 279 ? -5.934 11.266 12.133 1 81.5 279 ALA A CA 1
ATOM 2238 C C . ALA A 1 279 ? -5.02 12.336 12.711 1 81.5 279 ALA A C 1
ATOM 2240 O O . ALA A 1 279 ? -5.023 12.578 13.922 1 81.5 279 ALA A O 1
ATOM 2241 N N . VAL A 1 280 ? -4.258 13.031 11.867 1 86.56 280 VAL A N 1
ATOM 2242 C CA . VAL A 1 280 ? -3.342 14.086 12.289 1 86.56 280 VAL A CA 1
ATOM 2243 C C . VAL A 1 280 ? -3.855 15.445 11.805 1 86.56 280 VAL A C 1
ATOM 2245 O O . VAL A 1 280 ? -3.988 16.375 12.602 1 86.56 280 VAL A O 1
ATOM 2248 N N . TYR A 1 281 ? -4.117 15.602 10.617 1 89.5 281 TYR A N 1
ATOM 2249 C CA . TYR A 1 281 ? -4.742 16.812 10.109 1 89.5 281 TYR A CA 1
ATOM 2250 C C . TYR A 1 281 ? -5.602 16.516 8.883 1 89.5 281 TYR A C 1
ATOM 2252 O O . TYR A 1 281 ? -5.441 15.477 8.25 1 89.5 281 TYR A O 1
ATOM 2260 N N . SER A 1 282 ? -6.539 17.375 8.625 1 92.88 282 SER A N 1
ATOM 2261 C CA . SER A 1 282 ? -7.445 17.281 7.484 1 92.88 282 SER A CA 1
ATOM 2262 C C . SER A 1 282 ? -7.77 18.656 6.918 1 92.88 282 SER A C 1
ATOM 2264 O O . SER A 1 282 ? -7.953 19.625 7.668 1 92.88 282 SER A O 1
ATOM 2266 N N . TYR A 1 283 ? -7.699 18.781 5.652 1 94.56 283 TYR A N 1
ATOM 2267 C CA . TYR A 1 283 ? -8.234 19.906 4.895 1 94.56 283 TYR A CA 1
ATOM 2268 C C . TYR A 1 283 ? -9.516 19.516 4.172 1 94.56 283 TYR A C 1
ATOM 2270 O O . TYR A 1 283 ? -9.492 18.703 3.248 1 94.56 283 TYR A O 1
ATOM 2278 N N . ILE A 1 284 ? -10.609 20.141 4.617 1 94.25 284 ILE A N 1
ATOM 2279 C CA . ILE A 1 284 ? -11.922 19.719 4.152 1 94.25 284 ILE A CA 1
ATOM 2280 C C . ILE A 1 284 ? -12.562 20.844 3.34 1 94.25 284 ILE A C 1
ATOM 2282 O O . ILE A 1 284 ? -12.883 21.906 3.881 1 94.25 284 ILE A O 1
ATOM 2286 N N . GLN A 1 285 ? -12.703 20.703 2.115 1 93.12 285 GLN A N 1
ATOM 2287 C CA . GLN A 1 285 ? -13.461 21.625 1.272 1 93.12 285 GLN A CA 1
ATOM 2288 C C . GLN A 1 285 ? -14.578 20.891 0.53 1 93.12 285 GLN A C 1
ATOM 2290 O O . GLN A 1 285 ? -14.57 19.656 0.435 1 93.12 285 GLN A O 1
ATOM 2295 N N . PRO A 1 286 ? -15.523 21.594 0.07 1 91.94 286 PRO A N 1
ATOM 2296 C CA . PRO A 1 286 ? -16.578 20.922 -0.681 1 91.94 286 PRO A CA 1
ATOM 2297 C C . PRO A 1 286 ? -16.047 20.094 -1.848 1 91.94 286 PRO A C 1
ATOM 2299 O O . PRO A 1 286 ? -15.273 20.609 -2.666 1 91.94 286 PRO A O 1
ATOM 2302 N N . GLY A 1 287 ? -16.391 18.828 -1.797 1 94.06 287 GLY A N 1
ATOM 2303 C CA . GLY A 1 287 ? -16.094 17.969 -2.936 1 94.06 287 GLY A CA 1
ATOM 2304 C C . GLY A 1 287 ? -14.828 17.156 -2.756 1 94.06 287 GLY A C 1
ATOM 2305 O O . GLY A 1 287 ? -14.609 16.172 -3.475 1 94.06 287 GLY A O 1
ATOM 2306 N N . GLU A 1 288 ? -13.969 17.562 -1.797 1 95.44 288 GLU A N 1
ATOM 2307 C CA . GLU A 1 288 ? -12.75 16.781 -1.641 1 95.44 288 GLU A CA 1
ATOM 2308 C C . GLU A 1 288 ? -12.133 16.984 -0.263 1 95.44 288 GLU A C 1
ATOM 2310 O O . GLU A 1 288 ? -12.383 18 0.392 1 95.44 288 GLU A O 1
ATOM 2315 N N . ILE A 1 289 ? -11.383 16.078 0.208 1 96 289 ILE A N 1
ATOM 2316 C CA . ILE A 1 289 ? -10.688 16.109 1.489 1 96 289 ILE A CA 1
ATOM 2317 C C . ILE A 1 289 ? -9.258 15.594 1.315 1 96 289 ILE A C 1
ATOM 2319 O O . ILE A 1 289 ? -9.031 14.602 0.619 1 96 289 ILE A O 1
ATOM 2323 N N . PHE A 1 290 ? -8.359 16.359 1.823 1 97.19 290 PHE A N 1
ATOM 2324 C CA . PHE A 1 290 ? -6.984 15.906 2.01 1 97.19 290 PHE A CA 1
ATOM 2325 C C . PHE A 1 290 ? -6.676 15.711 3.49 1 97.19 290 PHE A C 1
ATOM 2327 O O . PHE A 1 290 ? -7.117 16.5 4.328 1 97.19 290 PHE A O 1
ATOM 2334 N N . GLY A 1 291 ? -5.98 14.609 3.82 1 95.31 291 GLY A N 1
ATOM 2335 C CA . GLY A 1 291 ? -5.629 14.414 5.219 1 95.31 291 GLY A CA 1
ATOM 2336 C C . GLY A 1 291 ? -4.523 13.398 5.418 1 95.31 291 GLY A C 1
ATOM 2337 O O . GLY A 1 291 ? -3.979 12.867 4.449 1 95.31 291 GLY A O 1
ATOM 2338 N N . SER A 1 292 ? -4.156 13.266 6.66 1 94.19 292 SER A N 1
ATOM 2339 C CA . SER A 1 292 ? -3.166 12.273 7.07 1 94.19 292 SER A CA 1
ATOM 2340 C C . SER A 1 292 ? -3.605 11.547 8.336 1 94.19 292 SER A C 1
ATOM 2342 O O . SER A 1 292 ? -4.312 12.109 9.172 1 94.19 292 SER A O 1
ATOM 2344 N N . PHE A 1 293 ? -3.283 10.336 8.406 1 92.38 293 PHE A N 1
ATOM 2345 C CA . PHE A 1 293 ? -3.51 9.578 9.641 1 92.38 293 PHE A CA 1
ATOM 2346 C C . PHE A 1 293 ? -2.408 8.555 9.852 1 92.38 293 PHE A C 1
ATOM 2348 O O . PHE A 1 293 ? -1.639 8.258 8.938 1 92.38 293 PHE A O 1
ATOM 2355 N N . LEU A 1 294 ? -2.305 8.086 11.039 1 91.25 294 LEU A N 1
ATOM 2356 C CA . LEU A 1 294 ? -1.317 7.09 11.438 1 91.25 294 LEU A CA 1
ATOM 2357 C C . LEU A 1 294 ? -1.98 5.738 11.68 1 91.25 294 LEU A C 1
ATOM 2359 O O . LEU A 1 294 ? -3.174 5.676 11.984 1 91.25 294 LEU A O 1
ATOM 2363 N N . SER A 1 295 ? -1.201 4.707 11.453 1 90.19 295 SER A N 1
ATOM 2364 C CA . SER A 1 295 ? -1.655 3.354 11.758 1 90.19 295 SER A CA 1
ATOM 2365 C C . SER A 1 295 ? -0.521 2.504 12.32 1 90.19 295 SER A C 1
ATOM 2367 O O . SER A 1 295 ? 0.648 2.73 12.008 1 90.19 295 SER A O 1
ATOM 2369 N N . GLN A 1 296 ? -0.914 1.602 13.133 1 85.56 296 GLN A N 1
ATOM 2370 C CA . GLN A 1 296 ? 0.062 0.706 13.742 1 85.56 296 GLN A CA 1
ATOM 2371 C C . GLN A 1 296 ? 0.427 -0.437 12.797 1 85.56 296 GLN A C 1
ATOM 2373 O O . GLN A 1 296 ? 1.507 -1.021 12.914 1 85.56 296 GLN A O 1
ATOM 2378 N N . CYS A 1 297 ? -0.523 -0.782 11.875 1 87.44 297 CYS A N 1
ATOM 2379 C CA . CYS A 1 297 ? -0.212 -1.869 10.953 1 87.44 297 CYS A CA 1
ATOM 2380 C C . CYS A 1 297 ? -1.021 -1.742 9.664 1 87.44 297 CYS A C 1
ATOM 2382 O O . CYS A 1 297 ? -2.133 -1.212 9.68 1 87.44 297 CYS A O 1
ATOM 2384 N N . TYR A 1 298 ? -0.47 -2.244 8.656 1 92.12 298 TYR A N 1
ATOM 2385 C CA . TYR A 1 298 ? -1.053 -2.129 7.324 1 92.12 298 TYR A CA 1
ATOM 2386 C C . TYR A 1 298 ? -2.385 -2.865 7.246 1 92.12 298 TYR A C 1
ATOM 2388 O O . TYR A 1 298 ? -3.354 -2.352 6.68 1 92.12 298 TYR A O 1
ATOM 2396 N N . VAL A 1 299 ? -2.447 -4.094 7.797 1 90.44 299 VAL A N 1
ATOM 2397 C CA . VAL A 1 299 ? -3.611 -4.965 7.676 1 90.44 299 VAL A CA 1
ATOM 2398 C C . VAL A 1 299 ? -4.832 -4.281 8.289 1 90.44 299 VAL A C 1
ATOM 2400 O O . VAL A 1 299 ? -5.891 -4.207 7.656 1 90.44 299 VAL A O 1
ATOM 2403 N N . GLU A 1 300 ? -4.668 -3.742 9.438 1 87.75 300 GLU A N 1
ATOM 2404 C CA . GLU A 1 300 ? -5.77 -3.068 10.117 1 87.75 300 GLU A CA 1
ATOM 2405 C C . GLU A 1 300 ? -6.191 -1.809 9.367 1 87.75 300 GLU A C 1
ATOM 2407 O O . GLU A 1 300 ? -7.387 -1.537 9.227 1 87.75 300 GLU A O 1
ATOM 2412 N N . MET A 1 301 ? -5.207 -1.105 8.93 1 91.38 301 MET A N 1
ATOM 2413 C CA . MET A 1 301 ? -5.496 0.111 8.172 1 91.38 301 MET A CA 1
ATOM 2414 C C . MET A 1 301 ? -6.305 -0.205 6.918 1 91.38 301 MET A C 1
ATOM 2416 O O . MET A 1 301 ? -7.309 0.453 6.641 1 91.38 301 MET A O 1
ATOM 2420 N N . LYS A 1 302 ? -5.863 -1.18 6.219 1 92.5 302 LYS A N 1
ATOM 2421 C CA . LYS A 1 302 ? -6.516 -1.568 4.973 1 92.5 302 LYS A CA 1
ATOM 2422 C C . LYS A 1 302 ? -7.949 -2.029 5.227 1 92.5 302 LYS A C 1
ATOM 2424 O O . LYS A 1 302 ? -8.867 -1.671 4.48 1 92.5 302 LYS A O 1
ATOM 2429 N N . GLU A 1 303 ? -8.164 -2.828 6.207 1 90.81 303 GLU A N 1
ATOM 2430 C CA . GLU A 1 303 ? -9.484 -3.342 6.559 1 90.81 303 GLU A CA 1
ATOM 2431 C C . GLU A 1 303 ? -10.445 -2.207 6.902 1 90.81 303 GLU A C 1
ATOM 2433 O O . GLU A 1 303 ? -11.578 -2.176 6.414 1 90.81 303 GLU A O 1
ATOM 2438 N N . ARG A 1 304 ? -9.969 -1.33 7.699 1 91.88 304 ARG A N 1
ATOM 2439 C CA . ARG A 1 304 ? -10.812 -0.215 8.117 1 91.88 304 ARG A CA 1
ATOM 2440 C C . ARG A 1 304 ? -11.109 0.715 6.949 1 91.88 304 ARG A C 1
ATOM 2442 O O . ARG A 1 304 ? -12.227 1.215 6.812 1 91.88 304 ARG A O 1
ATOM 2449 N N . MET A 1 305 ? -10.094 0.964 6.164 1 93.12 305 MET A N 1
ATOM 2450 C CA . MET A 1 305 ? -10.273 1.802 4.984 1 93.12 305 MET A CA 1
ATOM 2451 C C . MET A 1 305 ? -11.336 1.213 4.059 1 93.12 305 MET A C 1
ATOM 2453 O O . MET A 1 305 ? -12.242 1.921 3.613 1 93.12 305 MET A O 1
ATOM 2457 N N . ASP A 1 306 ? -11.234 -0.07 3.807 1 91.5 306 ASP A N 1
ATOM 2458 C CA . ASP A 1 306 ? -12.18 -0.727 2.916 1 91.5 306 ASP A CA 1
ATOM 2459 C C . ASP A 1 306 ? -13.602 -0.655 3.479 1 91.5 306 ASP A C 1
ATOM 2461 O O . ASP A 1 306 ? -14.555 -0.404 2.74 1 91.5 306 ASP A O 1
ATOM 2465 N N . LEU A 1 307 ? -13.703 -0.868 4.742 1 92.5 307 LEU A N 1
ATOM 2466 C CA . LEU A 1 307 ? -15.008 -0.839 5.406 1 92.5 307 LEU A CA 1
ATOM 2467 C C . LEU A 1 307 ? -15.633 0.549 5.312 1 92.5 307 LEU A C 1
ATOM 2469 O O . LEU A 1 307 ? -16.797 0.685 4.93 1 92.5 307 LEU A O 1
ATOM 2473 N N . GLU A 1 308 ? -14.836 1.572 5.68 1 93.94 308 GLU A N 1
ATOM 2474 C CA . GLU A 1 308 ? -15.352 2.936 5.711 1 93.94 308 GLU A CA 1
ATOM 2475 C C . GLU A 1 308 ? -15.695 3.426 4.305 1 93.94 308 GLU A C 1
ATOM 2477 O O . GLU A 1 308 ? -16.734 4.047 4.094 1 93.94 308 GLU A O 1
ATOM 2482 N N . VAL A 1 309 ? -14.859 3.145 3.348 1 94.31 309 VAL A N 1
ATOM 2483 C CA . VAL A 1 309 ? -15.07 3.623 1.986 1 94.31 309 VAL A CA 1
ATOM 2484 C C . VAL A 1 309 ? -16.281 2.918 1.373 1 94.31 309 VAL A C 1
ATOM 2486 O O . VAL A 1 309 ? -17.047 3.525 0.625 1 94.31 309 VAL A O 1
ATOM 2489 N N . LYS A 1 310 ? -16.422 1.646 1.669 1 92.75 310 LYS A N 1
ATOM 2490 C CA . LYS A 1 310 ? -17.609 0.911 1.227 1 92.75 310 LYS A CA 1
ATOM 2491 C C . LYS A 1 310 ? -18.875 1.553 1.762 1 92.75 310 LYS A C 1
ATOM 2493 O O . LYS A 1 310 ? -19.828 1.781 1.009 1 92.75 310 LYS A O 1
ATOM 2498 N N . ALA A 1 311 ? -18.891 1.83 3.039 1 94.25 311 ALA A N 1
ATOM 2499 C CA . ALA A 1 311 ? -20.047 2.441 3.674 1 94.25 311 ALA A CA 1
ATOM 2500 C C . ALA A 1 311 ? -20.375 3.789 3.039 1 94.25 311 ALA A C 1
ATOM 2502 O O . ALA A 1 311 ? -21.547 4.098 2.795 1 94.25 311 ALA A O 1
ATOM 2503 N N . LEU A 1 312 ? -19.375 4.574 2.762 1 95.25 312 LEU A N 1
ATOM 2504 C CA . LEU A 1 312 ? -19.578 5.887 2.156 1 95.25 312 LEU A CA 1
ATOM 2505 C C . LEU A 1 312 ? -20.094 5.754 0.728 1 95.25 312 LEU A C 1
ATOM 2507 O O . LEU A 1 312 ? -20.906 6.566 0.284 1 95.25 312 LEU A O 1
ATOM 2511 N N . SER A 1 313 ? -19.594 4.75 0.043 1 93.56 313 SER A N 1
ATOM 2512 C CA . SER A 1 313 ? -20.031 4.508 -1.329 1 93.56 313 SER A CA 1
ATOM 2513 C C . SER A 1 313 ? -21.484 4.051 -1.377 1 93.56 313 SER A C 1
ATOM 2515 O O . SER A 1 313 ? -22.234 4.43 -2.281 1 93.56 313 SER A O 1
ATOM 2517 N N . GLU A 1 314 ? -21.906 3.248 -0.468 1 93.06 314 GLU A N 1
ATOM 2518 C CA . GLU A 1 314 ? -23.266 2.725 -0.401 1 93.06 314 GLU A CA 1
ATOM 2519 C C . GLU A 1 314 ? -24.281 3.855 -0.289 1 93.06 314 GLU A C 1
ATOM 2521 O O . GLU A 1 314 ? -25.406 3.742 -0.796 1 93.06 314 GLU A O 1
ATOM 2526 N N . VAL A 1 315 ? -23.891 4.941 0.36 1 93.88 315 VAL A N 1
ATOM 2527 C CA . VAL A 1 315 ? -24.812 6.059 0.508 1 93.88 315 VAL A CA 1
ATOM 2528 C C . VAL A 1 315 ? -24.562 7.086 -0.597 1 93.88 315 VAL A C 1
ATOM 2530 O O . VAL A 1 315 ? -25.094 8.195 -0.549 1 93.88 315 VAL A O 1
ATOM 2533 N N . GLY A 1 316 ? -23.641 6.789 -1.553 1 92.94 316 GLY A N 1
ATOM 2534 C CA . GLY A 1 316 ? -23.469 7.578 -2.762 1 92.94 316 GLY A CA 1
ATOM 2535 C C . GLY A 1 316 ? -22.531 8.766 -2.564 1 92.94 316 GLY A C 1
ATOM 2536 O O . GLY A 1 316 ? -22.531 9.688 -3.377 1 92.94 316 GLY A O 1
ATOM 2537 N N . LEU A 1 317 ? -21.734 8.805 -1.529 1 94.94 317 LEU A N 1
ATOM 2538 C CA . LEU A 1 317 ? -20.891 9.953 -1.243 1 94.94 317 LEU A CA 1
ATOM 2539 C C . LEU A 1 317 ? -19.547 9.828 -1.964 1 94.94 317 LEU A C 1
ATOM 2541 O O . LEU A 1 317 ? -18.922 10.836 -2.293 1 94.94 317 LEU A O 1
ATOM 2545 N N . VAL A 1 318 ? -19.109 8.562 -2.086 1 94.5 318 VAL A N 1
ATOM 2546 C CA . VAL A 1 318 ? -17.812 8.312 -2.709 1 94.5 318 VAL A CA 1
ATOM 2547 C C . VAL A 1 318 ? -17.969 7.301 -3.844 1 94.5 318 VAL A C 1
ATOM 2549 O O . VAL A 1 318 ? -18.547 6.234 -3.654 1 94.5 318 VAL A O 1
ATOM 2552 N N . GLU A 1 319 ? -17.375 7.621 -4.965 1 89.69 319 GLU A N 1
ATOM 2553 C CA . GLU A 1 319 ? -17.469 6.734 -6.125 1 89.69 319 GLU A CA 1
ATOM 2554 C C . GLU A 1 319 ? -16.141 6.043 -6.391 1 89.69 319 GLU A C 1
ATOM 2556 O O . GLU A 1 319 ? -16.109 4.949 -6.965 1 89.69 319 GLU A O 1
ATOM 2561 N N . GLU A 1 320 ? -15.133 6.738 -6.016 1 90.69 320 GLU A N 1
ATOM 2562 C CA . GLU A 1 320 ? -13.789 6.219 -6.238 1 90.69 320 GLU A CA 1
ATOM 2563 C C . GLU A 1 320 ? -13.031 6.062 -4.922 1 90.69 320 GLU A C 1
ATOM 2565 O O . GLU A 1 320 ? -13.32 6.762 -3.949 1 90.69 320 GLU A O 1
ATOM 2570 N N . ARG A 1 321 ? -12.188 5.117 -4.941 1 91.81 321 ARG A N 1
ATOM 2571 C CA . ARG A 1 321 ? -11.328 4.965 -3.773 1 91.81 321 ARG A CA 1
ATOM 2572 C C . ARG A 1 321 ? -10.391 6.156 -3.623 1 91.81 321 ARG A C 1
ATOM 2574 O O . ARG A 1 321 ? -10.039 6.805 -4.609 1 91.81 321 ARG A O 1
ATOM 2581 N N . PRO A 1 322 ? -10.016 6.418 -2.363 1 93.88 322 PRO A N 1
ATOM 2582 C CA . PRO A 1 322 ? -9.078 7.527 -2.188 1 93.88 322 PRO A CA 1
ATOM 2583 C C . PRO A 1 322 ? -7.703 7.234 -2.785 1 93.88 322 PRO A C 1
ATOM 2585 O O . PRO A 1 322 ? -7.289 6.074 -2.854 1 93.88 322 PRO A O 1
ATOM 2588 N N . SER A 1 323 ? -7.121 8.234 -3.266 1 93.81 323 SER A N 1
ATOM 2589 C CA . SER A 1 323 ? -5.684 8.164 -3.525 1 93.81 323 SER A CA 1
ATOM 2590 C C . SER A 1 323 ? -4.883 8.32 -2.238 1 93.81 323 SER A C 1
ATOM 2592 O O . SER A 1 323 ? -5.199 9.164 -1.399 1 93.81 323 SER A O 1
ATOM 2594 N N . TYR A 1 324 ? -3.951 7.441 -2.029 1 94.94 324 TYR A N 1
ATOM 2595 C CA . TYR A 1 324 ? -3.186 7.594 -0.797 1 94.94 324 TYR A CA 1
ATOM 2596 C C . TYR A 1 324 ? -1.756 7.098 -0.979 1 94.94 324 TYR A C 1
ATOM 2598 O O . TYR A 1 324 ? -1.462 6.363 -1.925 1 94.94 324 TYR A O 1
ATOM 2606 N N . VAL A 1 325 ? -0.918 7.57 -0.154 1 96.44 325 VAL A N 1
ATOM 2607 C CA . VAL A 1 325 ? 0.472 7.145 -0.035 1 96.44 325 VAL A CA 1
ATOM 2608 C C . VAL A 1 325 ? 0.742 6.648 1.384 1 96.44 325 VAL A C 1
ATOM 2610 O O . VAL A 1 325 ? 0.311 7.27 2.357 1 96.44 325 VAL A O 1
ATOM 2613 N N . ILE A 1 326 ? 1.348 5.516 1.423 1 95.75 326 ILE A N 1
ATOM 2614 C CA . ILE A 1 326 ? 1.717 4.941 2.713 1 95.75 326 ILE A CA 1
ATOM 2615 C C . ILE A 1 326 ? 3.221 5.09 2.932 1 95.75 326 ILE A C 1
ATOM 2617 O O . ILE A 1 326 ? 4.023 4.602 2.133 1 95.75 326 ILE A O 1
ATOM 2621 N N . MET A 1 327 ? 3.561 5.676 4.027 1 95.56 327 MET A N 1
ATOM 2622 C CA . MET A 1 327 ? 4.969 5.871 4.359 1 95.56 327 MET A CA 1
ATOM 2623 C C . MET A 1 327 ? 5.312 5.191 5.684 1 95.56 327 MET A C 1
ATOM 2625 O O . MET A 1 327 ? 4.879 5.641 6.746 1 95.56 327 MET A O 1
ATOM 2629 N N . PRO A 1 328 ? 6.098 4.148 5.613 1 94.12 328 PRO A N 1
ATOM 2630 C CA . PRO A 1 328 ? 6.605 3.637 6.887 1 94.12 328 PRO A CA 1
ATOM 2631 C C . PRO A 1 328 ? 7.449 4.664 7.641 1 94.12 328 PRO A C 1
ATOM 2633 O O . PRO A 1 328 ? 8.367 5.25 7.07 1 94.12 328 PRO A O 1
ATOM 2636 N N . LEU A 1 329 ? 7.137 4.859 8.891 1 91.81 329 LEU A N 1
ATOM 2637 C CA . LEU A 1 329 ? 7.793 5.898 9.672 1 91.81 329 LEU A CA 1
ATOM 2638 C C . LEU A 1 329 ? 9.289 5.641 9.773 1 91.81 329 LEU A C 1
ATOM 2640 O O . LEU A 1 329 ? 10.086 6.578 9.773 1 91.81 329 LEU A O 1
ATOM 2644 N N . ARG A 1 330 ? 9.688 4.434 9.773 1 88.81 330 ARG A N 1
ATOM 2645 C CA . ARG A 1 330 ? 11.102 4.082 9.891 1 88.81 330 ARG A CA 1
ATOM 2646 C C . ARG A 1 330 ? 11.852 4.414 8.602 1 88.81 330 ARG A C 1
ATOM 2648 O O . ARG A 1 330 ? 13.078 4.547 8.609 1 88.81 330 ARG A O 1
ATOM 2655 N N . ASP A 1 331 ? 11.086 4.527 7.527 1 90.81 331 ASP A N 1
ATOM 2656 C CA . ASP A 1 331 ? 11.703 4.766 6.227 1 90.81 331 ASP A CA 1
ATOM 2657 C C . ASP A 1 331 ? 11.641 6.246 5.852 1 90.81 331 ASP A C 1
ATOM 2659 O O . ASP A 1 331 ? 12.039 6.633 4.75 1 90.81 331 ASP A O 1
ATOM 2663 N N . LEU A 1 332 ? 11.094 7.07 6.711 1 92.06 332 LEU A N 1
ATOM 2664 C CA . LEU A 1 332 ? 11.023 8.5 6.426 1 92.06 332 LEU A CA 1
ATOM 2665 C C . LEU A 1 332 ? 12.414 9.125 6.418 1 92.06 332 LEU A C 1
ATOM 2667 O O . LEU A 1 332 ? 13.133 9.07 7.418 1 92.06 332 LEU A O 1
ATOM 2671 N N . LYS A 1 333 ? 12.781 9.641 5.324 1 92.56 333 LYS A N 1
ATOM 2672 C CA . LYS A 1 333 ? 14.102 10.227 5.168 1 92.56 333 LYS A CA 1
ATOM 2673 C C . LYS A 1 333 ? 14.062 11.734 5.363 1 92.56 333 LYS A C 1
ATOM 2675 O O . LYS A 1 333 ? 15.07 12.344 5.73 1 92.56 333 LYS A O 1
ATOM 2680 N N . VAL A 1 334 ? 12.953 12.312 5.078 1 91.62 334 VAL A N 1
ATOM 2681 C CA . VAL A 1 334 ? 12.766 13.742 5.273 1 91.62 334 VAL A CA 1
ATOM 2682 C C . VAL A 1 334 ? 11.477 13.992 6.062 1 91.62 334 VAL A C 1
ATOM 2684 O O . VAL A 1 334 ? 10.445 13.383 5.781 1 91.62 334 VAL A O 1
ATOM 2687 N N . ARG A 1 335 ? 11.633 14.789 7.043 1 90.25 335 ARG A N 1
ATOM 2688 C CA . ARG A 1 335 ? 10.5 15.273 7.82 1 90.25 335 ARG A CA 1
ATOM 2689 C C . ARG A 1 335 ? 10.641 16.75 8.133 1 90.25 335 ARG A C 1
ATOM 2691 O O . ARG A 1 335 ? 11.555 17.156 8.852 1 90.25 335 ARG A O 1
ATOM 2698 N N . LYS A 1 336 ? 9.766 17.453 7.559 1 92.44 336 LYS A N 1
ATOM 2699 C CA . LYS A 1 336 ? 9.781 18.891 7.777 1 92.44 336 LYS A CA 1
ATOM 2700 C C . LYS A 1 336 ? 8.398 19.406 8.164 1 92.44 336 LYS A C 1
ATOM 2702 O O . LYS A 1 336 ? 7.406 19.078 7.52 1 92.44 336 LYS A O 1
ATOM 2707 N N . THR A 1 337 ? 8.344 20.109 9.211 1 92.94 337 THR A N 1
ATOM 2708 C CA . THR A 1 337 ? 7.203 20.938 9.594 1 92.94 337 THR A CA 1
ATOM 2709 C C . THR A 1 337 ? 7.668 22.266 10.203 1 92.94 337 THR A C 1
ATOM 2711 O O . THR A 1 337 ? 8.164 22.281 11.328 1 92.94 337 THR A O 1
ATOM 2714 N N . ASP A 1 338 ? 7.582 23.25 9.469 1 94.81 338 ASP A N 1
ATOM 2715 C CA . ASP A 1 338 ? 8.062 24.562 9.898 1 94.81 338 ASP A CA 1
ATOM 2716 C C . ASP A 1 338 ? 7.312 25.688 9.18 1 94.81 338 ASP A C 1
ATOM 2718 O O . ASP A 1 338 ? 7.375 25.797 7.949 1 94.81 338 ASP A O 1
ATOM 2722 N N . TYR A 1 339 ? 6.738 26.531 9.945 1 96.69 339 TYR A N 1
ATOM 2723 C CA . TYR A 1 339 ? 5.926 27.594 9.359 1 96.69 339 TYR A CA 1
ATOM 2724 C C . TYR A 1 339 ? 6.664 28.922 9.375 1 96.69 339 TYR A C 1
ATOM 2726 O O . TYR A 1 339 ? 6.246 29.875 8.719 1 96.69 339 TYR A O 1
ATOM 2734 N N . ALA A 1 340 ? 7.734 29.031 10.062 1 96.75 340 ALA A N 1
ATOM 2735 C CA . ALA A 1 340 ? 8.383 30.312 10.336 1 96.75 340 ALA A CA 1
ATOM 2736 C C . ALA A 1 340 ? 8.898 30.953 9.047 1 96.75 340 ALA A C 1
ATOM 2738 O O . ALA A 1 340 ? 8.664 32.125 8.789 1 96.75 340 ALA A O 1
ATOM 2739 N N . PRO A 1 341 ? 9.609 30.141 8.219 1 96.5 341 PRO A N 1
ATOM 2740 C CA . PRO A 1 341 ? 10.078 30.766 6.977 1 96.5 341 PRO A CA 1
ATOM 2741 C C . PRO A 1 341 ? 8.938 31.281 6.105 1 96.5 341 PRO A C 1
ATOM 2743 O O . PRO A 1 341 ? 9.086 32.312 5.449 1 96.5 341 PRO A O 1
ATOM 2746 N N . MET A 1 342 ? 7.891 30.594 6.078 1 96.69 342 MET A N 1
ATOM 2747 C CA . MET A 1 342 ? 6.73 31.031 5.301 1 96.69 342 MET A CA 1
ATOM 2748 C C . MET A 1 342 ? 6.152 32.312 5.855 1 96.69 342 MET A C 1
ATOM 2750 O O . MET A 1 342 ? 5.844 33.25 5.098 1 96.69 342 MET A O 1
ATOM 2754 N N . VAL A 1 343 ? 6.008 32.438 7.16 1 96.81 343 VAL A N 1
ATOM 2755 C CA . VAL A 1 343 ? 5.488 33.656 7.797 1 96.81 343 VAL A CA 1
ATOM 2756 C C . VAL A 1 343 ? 6.41 34.812 7.5 1 96.81 343 VAL A C 1
ATOM 2758 O O . VAL A 1 343 ? 5.941 35.906 7.152 1 96.81 343 VAL A O 1
ATOM 2761 N N . LYS A 1 344 ? 7.676 34.594 7.621 1 96.81 344 LYS A N 1
ATOM 2762 C CA . LYS A 1 344 ? 8.648 35.625 7.332 1 96.81 344 LYS A CA 1
ATOM 2763 C C . LYS A 1 344 ? 8.5 36.156 5.902 1 96.81 344 LYS A C 1
ATOM 2765 O O . LYS A 1 344 ? 8.516 37.344 5.66 1 96.81 344 LYS A O 1
ATOM 2770 N N . SER A 1 345 ? 8.383 35.219 5.039 1 95.56 345 SER A N 1
ATOM 2771 C CA . SER A 1 345 ? 8.273 35.562 3.623 1 95.56 345 SER A CA 1
ATOM 2772 C C . SER A 1 345 ? 6.949 36.25 3.316 1 95.56 345 SER A C 1
ATOM 2774 O O . SER A 1 345 ? 6.93 37.312 2.686 1 95.56 345 SER A O 1
ATOM 2776 N N . MET A 1 346 ? 5.836 35.719 3.783 1 95.06 346 MET A N 1
ATOM 2777 C CA . MET A 1 346 ? 4.5 36.219 3.488 1 95.06 346 MET A CA 1
ATOM 2778 C C . MET A 1 346 ? 4.305 37.625 4.062 1 95.06 346 MET A C 1
ATOM 2780 O O . MET A 1 346 ? 3.676 38.469 3.436 1 95.06 346 MET A O 1
ATOM 2784 N N . LEU A 1 347 ? 4.887 37.812 5.199 1 94.56 347 LEU A N 1
ATOM 2785 C CA . LEU A 1 347 ? 4.688 39.094 5.879 1 94.56 347 LEU A CA 1
ATOM 2786 C C . LEU A 1 347 ? 5.852 40.031 5.609 1 94.56 347 LEU A C 1
ATOM 2788 O O . LEU A 1 347 ? 5.875 41.156 6.117 1 94.56 347 LEU A O 1
ATOM 2792 N N . GLU A 1 348 ? 6.824 39.594 4.867 1 93.69 348 GLU A N 1
ATOM 2793 C CA . GLU A 1 348 ? 7.969 40.406 4.457 1 93.69 348 GLU A CA 1
ATOM 2794 C C . GLU A 1 348 ? 8.68 41.031 5.664 1 93.69 348 GLU A C 1
ATOM 2796 O O . GLU A 1 348 ? 8.93 42.219 5.711 1 93.69 348 GLU A O 1
ATOM 2801 N N . VAL A 1 349 ? 8.891 40.188 6.625 1 94.06 349 VAL A N 1
ATOM 2802 C CA . VAL A 1 349 ? 9.617 40.625 7.812 1 94.06 349 VAL A CA 1
ATOM 2803 C C . VAL A 1 349 ? 11.117 40.656 7.516 1 94.06 349 VAL A C 1
ATOM 2805 O O . VAL A 1 349 ? 11.695 39.625 7.129 1 94.06 349 VAL A O 1
ATOM 2808 N N . GLU A 1 350 ? 11.781 41.719 7.656 1 88.94 350 GLU A N 1
ATOM 2809 C CA . GLU A 1 350 ? 13.195 41.875 7.32 1 88.94 350 GLU A CA 1
ATOM 2810 C C . GLU A 1 350 ? 14.086 41.531 8.508 1 88.94 350 GLU A C 1
ATOM 2812 O O . GLU A 1 350 ? 15.219 41.062 8.328 1 88.94 350 GLU A O 1
ATOM 2817 N N . THR A 1 351 ? 13.586 41.719 9.695 1 86.31 351 THR A N 1
ATOM 2818 C CA . THR A 1 351 ? 14.375 41.531 10.906 1 86.31 351 THR A CA 1
ATOM 2819 C C . THR A 1 351 ? 14.484 40.062 11.242 1 86.31 351 THR A C 1
ATOM 2821 O O . THR A 1 351 ? 13.516 39.312 11.102 1 86.31 351 THR A O 1
ATOM 2824 N N . ASP A 1 352 ? 15.727 39.656 11.57 1 84.38 352 ASP A N 1
ATOM 2825 C CA . ASP A 1 352 ? 15.922 38.281 12.039 1 84.38 352 ASP A CA 1
ATOM 2826 C C . ASP A 1 352 ? 15.672 38.188 13.539 1 84.38 352 ASP A C 1
ATOM 2828 O O . ASP A 1 352 ? 16.078 39.062 14.305 1 84.38 352 ASP A O 1
ATOM 2832 N N . VAL A 1 353 ? 14.812 37.438 13.844 1 83.75 353 VAL A N 1
ATOM 2833 C CA . VAL A 1 353 ? 14.562 37.219 15.266 1 83.75 353 VAL A CA 1
ATOM 2834 C C . VAL A 1 353 ? 15.188 35.906 15.703 1 83.75 353 VAL A C 1
ATOM 2836 O O . VAL A 1 353 ? 15.32 34.969 14.898 1 83.75 353 VAL A O 1
ATOM 2839 N N . MET B 1 1 ? -4.211 -16.703 15.438 1 59.97 1 MET B N 1
ATOM 2840 C CA . MET B 1 1 ? -2.803 -16.625 15.82 1 59.97 1 MET B CA 1
ATOM 2841 C C . MET B 1 1 ? -1.956 -17.594 15.008 1 59.97 1 MET B C 1
ATOM 2843 O O . MET B 1 1 ? -2.406 -18.703 14.688 1 59.97 1 MET B O 1
ATOM 2847 N N . PRO B 1 2 ? -0.872 -17.031 14.484 1 68.94 2 PRO B N 1
ATOM 2848 C CA . PRO B 1 2 ? -0.003 -17.953 13.758 1 68.94 2 PRO B CA 1
ATOM 2849 C C . PRO B 1 2 ? 0.369 -19.188 14.578 1 68.94 2 PRO B C 1
ATOM 2851 O O . PRO B 1 2 ? 0.477 -19.109 15.805 1 68.94 2 PRO B O 1
ATOM 2854 N N . LEU B 1 3 ? 0.347 -20.281 13.867 1 78.19 3 LEU B N 1
ATOM 2855 C CA . LEU B 1 3 ? 0.728 -21.531 14.523 1 78.19 3 LEU B CA 1
ATOM 2856 C C . LEU B 1 3 ? 2.189 -21.484 14.961 1 78.19 3 LEU B C 1
ATOM 2858 O O . LEU B 1 3 ? 3.029 -20.906 14.273 1 78.19 3 LEU B O 1
ATOM 2862 N N . LYS B 1 4 ? 2.418 -21.938 16.172 1 83.25 4 LYS B N 1
ATOM 2863 C CA . LYS B 1 4 ? 3.789 -22.047 16.656 1 83.25 4 LYS B CA 1
ATOM 2864 C C . LYS B 1 4 ? 4.395 -23.391 16.25 1 83.25 4 LYS B C 1
ATOM 2866 O O . LYS B 1 4 ? 4.086 -24.422 16.859 1 83.25 4 LYS B O 1
ATOM 2871 N N . LEU B 1 5 ? 5.164 -23.453 15.164 1 91.25 5 LEU B N 1
ATOM 2872 C CA . LEU B 1 5 ? 5.816 -24.672 14.672 1 91.25 5 LEU B CA 1
ATOM 2873 C C . LEU B 1 5 ? 7.168 -24.859 15.352 1 91.25 5 LEU B C 1
ATOM 2875 O O . LEU B 1 5 ? 7.895 -23.906 15.594 1 91.25 5 LEU B O 1
ATOM 2879 N N . THR B 1 6 ? 7.426 -26.062 15.68 1 92 6 THR B N 1
ATOM 2880 C CA . THR B 1 6 ? 8.758 -26.391 16.188 1 92 6 THR B CA 1
ATOM 2881 C C . THR B 1 6 ? 9.789 -26.297 15.062 1 92 6 THR B C 1
ATOM 2883 O O . THR B 1 6 ? 9.438 -26.234 13.883 1 92 6 THR B O 1
ATOM 2886 N N . SER B 1 7 ? 11.031 -26.328 15.461 1 92.62 7 SER B N 1
ATOM 2887 C CA . SER B 1 7 ? 12.109 -26.266 14.484 1 92.62 7 SER B CA 1
ATOM 2888 C C . SER B 1 7 ? 12.047 -27.438 13.508 1 92.62 7 SER B C 1
ATOM 2890 O O . SER B 1 7 ? 12.266 -27.266 12.305 1 92.62 7 SER B O 1
ATOM 2892 N N . LYS B 1 8 ? 11.75 -28.516 13.984 1 94 8 LYS B N 1
ATOM 2893 C CA . LYS B 1 8 ? 11.672 -29.688 13.133 1 94 8 LYS B CA 1
ATOM 2894 C C . LYS B 1 8 ? 10.453 -29.641 12.219 1 94 8 LYS B C 1
ATOM 2896 O O . LYS B 1 8 ? 10.516 -30.031 11.055 1 94 8 LYS B O 1
ATOM 2901 N N . GLU B 1 9 ? 9.383 -29.141 12.734 1 93.94 9 GLU B N 1
ATOM 2902 C CA . GLU B 1 9 ? 8.18 -29 11.914 1 93.94 9 GLU B CA 1
ATOM 2903 C C . GLU B 1 9 ? 8.398 -28.016 10.773 1 93.94 9 GLU B C 1
ATOM 2905 O O . GLU B 1 9 ? 7.902 -28.203 9.672 1 93.94 9 GLU B O 1
ATOM 2910 N N . LYS B 1 10 ? 9.102 -27 11.117 1 94.31 10 LYS B N 1
ATOM 2911 C CA . LYS B 1 10 ? 9.445 -26.031 10.078 1 94.31 10 LYS B CA 1
ATOM 2912 C C . LYS B 1 10 ? 10.258 -26.688 8.969 1 94.31 10 LYS B C 1
ATOM 2914 O O . LYS B 1 10 ? 10.008 -26.453 7.781 1 94.31 10 LYS B O 1
ATOM 2919 N N . LEU B 1 11 ? 11.148 -27.531 9.336 1 94.25 11 LEU B N 1
ATOM 2920 C CA . LEU B 1 11 ? 11.969 -28.234 8.367 1 94.25 11 LEU B CA 1
ATOM 2921 C C . LEU B 1 11 ? 11.133 -29.219 7.551 1 94.25 11 LEU B C 1
ATOM 2923 O O . LEU B 1 11 ? 11.352 -29.375 6.352 1 94.25 11 LEU B O 1
ATOM 2927 N N . VAL B 1 12 ? 10.258 -29.828 8.234 1 94.56 12 VAL B N 1
ATOM 2928 C CA . VAL B 1 12 ? 9.383 -30.766 7.539 1 94.56 12 VAL B CA 1
ATOM 2929 C C . VAL B 1 12 ? 8.516 -30 6.535 1 94.56 12 VAL B C 1
ATOM 2931 O O . VAL B 1 12 ? 8.32 -30.453 5.402 1 94.56 12 VAL B O 1
ATOM 2934 N N . LEU B 1 13 ? 7.977 -28.891 6.969 1 93.31 13 LEU B N 1
ATOM 2935 C CA . LEU B 1 13 ? 7.184 -28.078 6.059 1 93.31 13 LEU B CA 1
ATOM 2936 C C . LEU B 1 13 ? 8 -27.672 4.84 1 93.31 13 LEU B C 1
ATOM 2938 O O . LEU B 1 13 ? 7.508 -27.719 3.711 1 93.31 13 LEU B O 1
ATOM 2942 N N . TYR B 1 14 ? 9.227 -27.297 5.129 1 93.38 14 TYR B N 1
ATOM 2943 C CA . TYR B 1 14 ? 10.141 -26.969 4.039 1 93.38 14 TYR B CA 1
ATOM 2944 C C . TYR B 1 14 ? 10.312 -28.156 3.105 1 93.38 14 TYR B C 1
ATOM 2946 O O . TYR B 1 14 ? 10.242 -28.016 1.883 1 93.38 14 TYR B O 1
ATOM 2954 N N . GLY B 1 15 ? 10.602 -29.25 3.66 1 92.69 15 GLY B N 1
ATOM 2955 C CA . GLY B 1 15 ? 10.797 -30.453 2.869 1 92.69 15 GLY B CA 1
ATOM 2956 C C . GLY B 1 15 ? 9.602 -30.797 1.999 1 92.69 15 GLY B C 1
ATOM 2957 O O . GLY B 1 15 ? 9.766 -31.172 0.836 1 92.69 15 GLY B O 1
ATOM 2958 N N . LEU B 1 16 ? 8.438 -30.641 2.568 1 91.56 16 LEU B N 1
ATOM 2959 C CA . LEU B 1 16 ? 7.219 -30.938 1.822 1 91.56 16 LEU B CA 1
ATOM 2960 C C . LEU B 1 16 ? 7.035 -29.953 0.671 1 91.56 16 LEU B C 1
ATOM 2962 O O . LEU B 1 16 ? 6.508 -30.312 -0.383 1 91.56 16 LEU B O 1
ATOM 2966 N N . ALA B 1 17 ? 7.43 -28.766 0.924 1 89.75 17 ALA B N 1
ATOM 2967 C CA . ALA B 1 17 ? 7.309 -27.75 -0.112 1 89.75 17 ALA B CA 1
ATOM 2968 C C . ALA B 1 17 ? 8.344 -27.953 -1.214 1 89.75 17 ALA B C 1
ATOM 2970 O O . ALA B 1 17 ? 8.047 -27.766 -2.396 1 89.75 17 ALA B O 1
ATOM 2971 N N . ARG B 1 18 ? 9.531 -28.391 -0.827 1 89.94 18 ARG B N 1
ATOM 2972 C CA . ARG B 1 18 ? 10.648 -28.516 -1.76 1 89.94 18 ARG B CA 1
ATOM 2973 C C . ARG B 1 18 ? 10.562 -29.812 -2.543 1 89.94 18 ARG B C 1
ATOM 2975 O O . ARG B 1 18 ? 10.922 -29.859 -3.721 1 89.94 18 ARG B O 1
ATOM 2982 N N . TYR B 1 19 ? 10.117 -30.828 -1.841 1 88.62 19 TYR B N 1
ATOM 2983 C CA . TYR B 1 19 ? 10.078 -32.156 -2.43 1 88.62 19 TYR B CA 1
ATOM 2984 C C . TYR B 1 19 ? 8.688 -32.781 -2.293 1 88.62 19 TYR B C 1
ATOM 2986 O O . TYR B 1 19 ? 8.531 -33.844 -1.698 1 88.62 19 TYR B O 1
ATOM 2994 N N . PRO B 1 20 ? 7.824 -32.125 -2.982 1 87.44 20 PRO B N 1
ATOM 2995 C CA . PRO B 1 20 ? 6.465 -32.656 -2.838 1 87.44 20 PRO B CA 1
ATOM 2996 C C . PRO B 1 20 ? 6.316 -34.062 -3.416 1 87.44 20 PRO B C 1
ATOM 2998 O O . PRO B 1 20 ? 6.781 -34.312 -4.527 1 87.44 20 PRO B O 1
ATOM 3001 N N . GLY B 1 21 ? 5.711 -35 -2.643 1 80.69 21 GLY B N 1
ATOM 3002 C CA . GLY B 1 21 ? 5.402 -36.344 -3.137 1 80.69 21 GLY B CA 1
ATOM 3003 C C . GLY B 1 21 ? 6.441 -37.375 -2.75 1 80.69 21 GLY B C 1
ATOM 3004 O O . GLY B 1 21 ? 6.246 -38.562 -2.973 1 80.69 21 GLY B O 1
ATOM 3005 N N . LEU B 1 22 ? 7.543 -36.875 -2.242 1 86.25 22 LEU B N 1
ATOM 3006 C CA . LEU B 1 22 ? 8.555 -37.844 -1.824 1 86.25 22 LEU B CA 1
ATOM 3007 C C . LEU B 1 22 ? 8.055 -38.688 -0.666 1 86.25 22 LEU B C 1
ATOM 3009 O O . LEU B 1 22 ? 7.258 -38.219 0.152 1 86.25 22 LEU B O 1
ATOM 3013 N N . SER B 1 23 ? 8.586 -39.875 -0.662 1 87.38 23 SER B N 1
ATOM 3014 C CA . SER B 1 23 ? 8.266 -40.75 0.466 1 87.38 23 SER B CA 1
ATOM 3015 C C . SER B 1 23 ? 8.875 -40.219 1.761 1 87.38 23 SER B C 1
ATOM 3017 O O . SER B 1 23 ? 9.828 -39.438 1.732 1 87.38 23 SER B O 1
ATOM 3019 N N . ASP B 1 24 ? 8.297 -40.656 2.877 1 90.94 24 ASP B N 1
ATOM 3020 C CA . ASP B 1 24 ? 8.781 -40.188 4.172 1 90.94 24 ASP B CA 1
ATOM 3021 C C . ASP B 1 24 ? 10.25 -40.562 4.375 1 90.94 24 ASP B C 1
ATOM 3023 O O . ASP B 1 24 ? 11.016 -39.781 4.945 1 90.94 24 ASP B O 1
ATOM 3027 N N . ILE B 1 25 ? 10.555 -41.719 3.867 1 90.81 25 ILE B N 1
ATOM 3028 C CA . ILE B 1 25 ? 11.922 -42.188 4.027 1 90.81 25 ILE B CA 1
ATOM 3029 C C . ILE B 1 25 ? 12.867 -41.281 3.223 1 90.81 25 ILE B C 1
ATOM 3031 O O . ILE B 1 25 ? 13.922 -40.875 3.719 1 90.81 25 ILE B O 1
ATOM 3035 N N . ASP B 1 26 ? 12.562 -41 2.031 1 91.88 26 ASP B N 1
ATOM 3036 C CA . ASP B 1 26 ? 13.398 -40.156 1.183 1 91.88 26 ASP B CA 1
ATOM 3037 C C . ASP B 1 26 ? 13.453 -38.75 1.711 1 91.88 26 ASP B C 1
ATOM 3039 O O . ASP B 1 26 ? 14.508 -38.094 1.682 1 91.88 26 ASP B O 1
ATOM 3043 N N . LEU B 1 27 ? 12.336 -38.312 2.143 1 92.88 27 LEU B N 1
ATOM 3044 C CA . LEU B 1 27 ? 12.273 -36.969 2.686 1 92.88 27 LEU B CA 1
ATOM 3045 C C . LEU B 1 27 ? 13.148 -36.812 3.93 1 92.88 27 LEU B C 1
ATOM 3047 O O . LEU B 1 27 ? 13.812 -35.812 4.117 1 92.88 27 LEU B O 1
ATOM 3051 N N . ALA B 1 28 ? 13.086 -37.781 4.785 1 93.31 28 ALA B N 1
ATOM 3052 C CA . ALA B 1 28 ? 13.914 -37.781 5.992 1 93.31 28 ALA B CA 1
ATOM 3053 C C . ALA B 1 28 ? 15.391 -37.625 5.641 1 93.31 28 ALA B C 1
ATOM 3055 O O . ALA B 1 28 ? 16.125 -36.875 6.297 1 93.31 28 ALA B O 1
ATOM 3056 N N . GLY B 1 29 ? 15.812 -38.312 4.641 1 90.75 29 GLY B N 1
ATOM 3057 C CA . GLY B 1 29 ? 17.203 -38.219 4.195 1 90.75 29 GLY B CA 1
ATOM 3058 C C . GLY B 1 29 ? 17.562 -36.875 3.637 1 90.75 29 GLY B C 1
ATOM 3059 O O . GLY B 1 29 ? 18.672 -36.375 3.861 1 90.75 29 GLY B O 1
ATOM 3060 N N . LYS B 1 30 ? 16.672 -36.25 2.93 1 91.06 30 LYS B N 1
ATOM 3061 C CA . LYS B 1 30 ? 16.922 -34.969 2.25 1 91.06 30 LYS B CA 1
ATOM 3062 C C . LYS B 1 30 ? 17 -33.812 3.246 1 91.06 30 LYS B C 1
ATOM 3064 O O . LYS B 1 30 ? 17.797 -32.906 3.068 1 91.06 30 LYS B O 1
ATOM 3069 N N . ILE B 1 31 ? 16.141 -33.844 4.297 1 91.69 31 ILE B N 1
ATOM 3070 C CA . ILE B 1 31 ? 16.062 -32.688 5.145 1 91.69 31 ILE B CA 1
ATOM 3071 C C . ILE B 1 31 ? 16.688 -32.969 6.504 1 91.69 31 ILE B C 1
ATOM 3073 O O . ILE B 1 31 ? 16.797 -32.062 7.348 1 91.69 31 ILE B O 1
ATOM 3077 N N . GLY B 1 32 ? 17.109 -34.156 6.824 1 90.44 32 GLY B N 1
ATOM 3078 C CA . GLY B 1 32 ? 17.812 -34.5 8.047 1 90.44 32 GLY B CA 1
ATOM 3079 C C . GLY B 1 32 ? 16.906 -34.562 9.266 1 90.44 32 GLY B C 1
ATOM 3080 O O . GLY B 1 32 ? 17.234 -34 10.312 1 90.44 32 GLY B O 1
ATOM 3081 N N . VAL B 1 33 ? 15.711 -35.031 9.109 1 92.88 33 VAL B N 1
ATOM 3082 C CA . VAL B 1 33 ? 14.75 -35.25 10.195 1 92.88 33 VAL B CA 1
ATOM 3083 C C . VAL B 1 33 ? 14.312 -36.719 10.234 1 92.88 33 VAL B C 1
ATOM 3085 O O . VAL B 1 33 ? 14.211 -37.344 9.195 1 92.88 33 VAL B O 1
ATOM 3088 N N . ASP B 1 34 ? 14.141 -37.188 11.406 1 93.94 34 ASP B N 1
ATOM 3089 C CA . ASP B 1 34 ? 13.789 -38.594 11.547 1 93.94 34 ASP B CA 1
ATOM 3090 C C . ASP B 1 34 ? 12.406 -38.875 10.961 1 93.94 34 ASP B C 1
ATOM 3092 O O . ASP B 1 34 ? 11.531 -38.031 10.984 1 93.94 34 ASP B O 1
ATOM 3096 N N . ARG B 1 35 ? 12.234 -40.125 10.5 1 93.69 35 ARG B N 1
ATOM 3097 C CA . ARG B 1 35 ? 11.008 -40.531 9.828 1 93.69 35 ARG B CA 1
ATOM 3098 C C . ARG B 1 35 ? 9.805 -40.406 10.75 1 93.69 35 ARG B C 1
ATOM 3100 O O . ARG B 1 35 ? 8.711 -40.062 10.305 1 93.69 35 ARG B O 1
ATOM 3107 N N . SER B 1 36 ? 9.992 -40.688 11.961 1 93.25 36 SER B N 1
ATOM 3108 C CA . SER B 1 36 ? 8.891 -40.594 12.922 1 93.25 36 SER B CA 1
ATOM 3109 C C . SER B 1 36 ? 8.391 -39.156 13.062 1 93.25 36 SER B C 1
ATOM 3111 O O . SER B 1 36 ? 7.18 -38.938 13.133 1 93.25 36 SER B O 1
ATOM 3113 N N . THR B 1 37 ? 9.312 -38.25 13.07 1 93.88 37 THR B N 1
ATOM 3114 C CA . THR B 1 37 ? 8.969 -36.844 13.156 1 93.88 37 THR B CA 1
ATOM 3115 C C . THR B 1 37 ? 8.219 -36.406 11.906 1 93.88 37 THR B C 1
ATOM 3117 O O . THR B 1 37 ? 7.281 -35.594 11.984 1 93.88 37 THR B O 1
ATOM 3120 N N . ILE B 1 38 ? 8.672 -36.875 10.781 1 94.44 38 ILE B N 1
ATOM 3121 C CA . ILE B 1 38 ? 8.016 -36.531 9.523 1 94.44 38 ILE B CA 1
ATOM 3122 C C . ILE B 1 38 ? 6.574 -37.031 9.539 1 94.44 38 ILE B C 1
ATOM 3124 O O . ILE B 1 38 ? 5.648 -36.281 9.188 1 94.44 38 ILE B O 1
ATOM 3128 N N . PHE B 1 39 ? 6.434 -38.219 9.961 1 92.75 39 PHE B N 1
ATOM 3129 C CA . PHE B 1 39 ? 5.105 -38.812 10 1 92.75 39 PHE B CA 1
ATOM 3130 C C . PHE B 1 39 ? 4.18 -38.031 10.922 1 92.75 39 PHE B C 1
ATOM 3132 O O . PHE B 1 39 ? 3.055 -37.688 10.547 1 92.75 39 PHE B O 1
ATOM 3139 N N . LYS B 1 40 ? 4.613 -37.688 12.039 1 93.81 40 LYS B N 1
ATOM 3140 C CA . LYS B 1 40 ? 3.818 -36.938 13.016 1 93.81 40 LYS B CA 1
ATOM 3141 C C . LYS B 1 40 ? 3.486 -35.562 12.5 1 93.81 40 LYS B C 1
ATOM 3143 O O . LYS B 1 40 ? 2.357 -35.094 12.648 1 93.81 40 LYS B O 1
ATOM 3148 N N . SER B 1 41 ? 4.512 -34.938 11.938 1 94.38 41 SER B N 1
ATOM 3149 C CA . SER B 1 41 ? 4.309 -33.594 11.406 1 94.38 41 SER B CA 1
ATOM 3150 C C . SER B 1 41 ? 3.301 -33.594 10.266 1 94.38 41 SER B C 1
ATOM 3152 O O . SER B 1 41 ? 2.445 -32.719 10.188 1 94.38 41 SER B O 1
ATOM 3154 N N . LYS B 1 42 ? 3.467 -34.562 9.391 1 91.62 42 LYS B N 1
ATOM 3155 C CA . LYS B 1 42 ? 2.547 -34.656 8.258 1 91.62 42 LYS B CA 1
ATOM 3156 C C . LYS B 1 42 ? 1.106 -34.844 8.734 1 91.62 42 LYS B C 1
ATOM 3158 O O . LYS B 1 42 ? 0.182 -34.281 8.148 1 91.62 42 LYS B O 1
ATOM 3163 N N . ARG B 1 43 ? 0.909 -35.625 9.719 1 91.06 43 ARG B N 1
ATOM 3164 C CA . ARG B 1 43 ? -0.422 -35.812 10.281 1 91.06 43 ARG B CA 1
ATOM 3165 C C . ARG B 1 43 ? -0.98 -34.5 10.82 1 91.06 43 ARG B C 1
ATOM 3167 O O . ARG B 1 43 ? -2.131 -34.156 10.547 1 91.06 43 ARG B O 1
ATOM 3174 N N . LYS B 1 44 ? -0.161 -33.812 11.516 1 92.62 44 LYS B N 1
ATOM 3175 C CA . LYS B 1 44 ? -0.559 -32.531 12.039 1 92.62 44 LYS B CA 1
ATOM 3176 C C . LYS B 1 44 ? -0.897 -31.547 10.914 1 92.62 44 LYS B C 1
ATOM 3178 O O . LYS B 1 44 ? -1.896 -30.828 10.984 1 92.62 44 LYS B O 1
ATOM 3183 N N . PHE B 1 45 ? -0.006 -31.562 9.945 1 92.69 45 PHE B N 1
ATOM 3184 C CA . PHE B 1 45 ? -0.181 -30.641 8.836 1 92.69 45 PHE B CA 1
ATOM 3185 C C . PHE B 1 45 ? -1.464 -30.953 8.07 1 92.69 45 PHE B C 1
ATOM 3187 O O . PHE B 1 45 ? -2.117 -30.047 7.551 1 92.69 45 PHE B O 1
ATOM 3194 N N . ARG B 1 46 ? -1.799 -32.188 7.98 1 89.06 46 ARG B N 1
ATOM 3195 C CA . ARG B 1 46 ? -3.053 -32.594 7.348 1 89.06 46 ARG B CA 1
ATOM 3196 C C . ARG B 1 46 ? -4.25 -32.094 8.148 1 89.06 46 ARG B C 1
ATOM 3198 O O . ARG B 1 46 ? -5.223 -31.578 7.574 1 89.06 46 ARG B O 1
ATOM 3205 N N . GLU B 1 47 ? -4.148 -32.219 9.375 1 90.5 47 GLU B N 1
ATOM 3206 C CA . GLU B 1 47 ? -5.215 -31.75 10.25 1 90.5 47 GLU B CA 1
ATOM 3207 C C . GLU B 1 47 ? -5.379 -30.234 10.172 1 90.5 47 GLU B C 1
ATOM 3209 O O . GLU B 1 47 ? -6.5 -29.719 10.211 1 90.5 47 GLU B O 1
ATOM 3214 N N . TRP B 1 48 ? -4.258 -29.672 10 1 90.81 48 TRP B N 1
ATOM 3215 C CA . TRP B 1 48 ? -4.273 -28.219 9.969 1 90.81 48 TRP B CA 1
ATOM 3216 C C . TRP B 1 48 ? -4.5 -27.719 8.547 1 90.81 48 TRP B C 1
ATOM 3218 O O . TRP B 1 48 ? -4.594 -26.5 8.32 1 90.81 48 TRP B O 1
ATOM 3228 N N . GLU B 1 49 ? -4.512 -28.562 7.539 1 89.56 49 GLU B N 1
ATOM 3229 C CA . GLU B 1 49 ? -4.629 -28.172 6.137 1 89.56 49 GLU B CA 1
ATOM 3230 C C . GLU B 1 49 ? -3.521 -27.203 5.734 1 89.56 49 GLU B C 1
ATOM 3232 O O . GLU B 1 49 ? -3.793 -26.156 5.152 1 89.56 49 GLU B O 1
ATOM 3237 N N . MET B 1 50 ? -2.312 -27.625 6.07 1 90.69 50 MET B N 1
ATOM 3238 C CA . MET B 1 50 ? -1.155 -26.75 5.922 1 90.69 50 MET B CA 1
ATOM 3239 C C . MET B 1 50 ? -0.6 -26.812 4.504 1 90.69 50 MET B C 1
ATOM 3241 O O . MET B 1 50 ? -0.04 -25.828 4.004 1 90.69 50 MET B O 1
ATOM 3245 N N . VAL B 1 51 ? -0.688 -28 3.951 1 90.81 51 VAL B N 1
ATOM 3246 C CA . VAL B 1 51 ? -0.045 -28.188 2.654 1 90.81 51 VAL B CA 1
ATOM 3247 C C . VAL B 1 51 ? -1.023 -28.844 1.682 1 90.81 51 VAL B C 1
ATOM 3249 O O . VAL B 1 51 ? -1.658 -29.844 2.012 1 90.81 51 VAL B O 1
ATOM 3252 N N . GLN B 1 52 ? -1.188 -28.25 0.606 1 89.12 52 GLN B N 1
ATOM 3253 C CA . GLN B 1 52 ? -1.97 -28.828 -0.486 1 89.12 52 GLN B CA 1
ATOM 3254 C C . GLN B 1 52 ? -1.071 -29.234 -1.646 1 89.12 52 GLN B C 1
ATOM 3256 O O . GLN B 1 52 ? -0.273 -28.438 -2.141 1 89.12 52 GLN B O 1
ATOM 3261 N N . LEU B 1 53 ? -1.208 -30.469 -1.996 1 91.06 53 LEU B N 1
ATOM 3262 C CA . LEU B 1 53 ? -0.458 -30.969 -3.146 1 91.06 53 LEU B CA 1
ATOM 3263 C C . LEU B 1 53 ? -1.148 -30.578 -4.449 1 91.06 53 LEU B C 1
ATOM 3265 O O . LEU B 1 53 ? -2.373 -30.672 -4.559 1 91.06 53 LEU B O 1
ATOM 3269 N N . LEU B 1 54 ? -0.325 -30.125 -5.379 1 93 54 LEU B N 1
ATOM 3270 C CA . LEU B 1 54 ? -0.833 -29.75 -6.691 1 93 54 LEU B CA 1
ATOM 3271 C C . LEU B 1 54 ? -0.018 -30.406 -7.801 1 93 54 LEU B C 1
ATOM 3273 O O . LEU B 1 54 ? 1.208 -30.5 -7.703 1 93 54 LEU B O 1
ATOM 3277 N N . ASN B 1 55 ? -0.698 -31 -8.727 1 95.06 55 ASN B N 1
ATOM 3278 C CA . ASN B 1 55 ? -0.076 -31.359 -10 1 95.06 55 ASN B CA 1
ATOM 3279 C C . ASN B 1 55 ? -0.336 -30.297 -11.07 1 95.06 55 ASN B C 1
ATOM 3281 O O . ASN B 1 55 ? -1.441 -30.219 -11.602 1 95.06 55 ASN B O 1
ATOM 3285 N N . VAL B 1 56 ? 0.651 -29.531 -11.336 1 93.25 56 VAL B N 1
ATOM 3286 C CA . VAL B 1 56 ? 0.511 -28.422 -12.273 1 93.25 56 VAL B CA 1
ATOM 3287 C C . VAL B 1 56 ? 0.85 -28.906 -13.688 1 93.25 56 VAL B C 1
ATOM 3289 O O . VAL B 1 56 ? 1.948 -29.406 -13.93 1 93.25 56 VAL B O 1
ATOM 3292 N N . PRO B 1 57 ? -0.057 -28.75 -14.57 1 94.44 57 PRO B N 1
ATOM 3293 C CA . PRO B 1 57 ? 0.22 -29.172 -15.945 1 94.44 57 PRO B CA 1
ATOM 3294 C C . PRO B 1 57 ? 1.062 -28.172 -16.719 1 94.44 57 PRO B C 1
ATOM 3296 O O . PRO B 1 57 ? 0.994 -26.969 -16.453 1 94.44 57 PRO B O 1
ATOM 3299 N N . SER B 1 58 ? 1.825 -28.656 -17.656 1 91.81 58 SER B N 1
ATOM 3300 C CA . SER B 1 58 ? 2.486 -27.797 -18.609 1 91.81 58 SER B CA 1
ATOM 3301 C C . SER B 1 58 ? 1.472 -27.062 -19.5 1 91.81 58 SER B C 1
ATOM 3303 O O . SER B 1 58 ? 0.58 -27.703 -20.062 1 91.81 58 SER B O 1
ATOM 3305 N N . GLY B 1 59 ? 1.61 -25.812 -19.547 1 90.94 59 GLY B N 1
ATOM 3306 C CA . GLY B 1 59 ? 0.696 -25.062 -20.391 1 90.94 59 GLY B CA 1
ATOM 3307 C C . GLY B 1 59 ? 0.699 -25.531 -21.828 1 90.94 59 GLY B C 1
ATOM 3308 O O . GLY B 1 59 ? -0.342 -25.922 -22.359 1 90.94 59 GLY B O 1
ATOM 3309 N N . MET B 1 60 ? 1.859 -25.625 -22.375 1 89.19 60 MET B N 1
ATOM 3310 C CA . MET B 1 60 ? 1.996 -26.078 -23.766 1 89.19 60 MET B CA 1
ATOM 3311 C C . MET B 1 60 ? 1.524 -27.531 -23.906 1 89.19 60 MET B C 1
ATOM 3313 O O . MET B 1 60 ? 0.921 -27.891 -24.922 1 89.19 60 MET B O 1
ATOM 3317 N N . GLY B 1 61 ? 1.805 -28.25 -22.906 1 89.88 61 GLY B N 1
ATOM 3318 C CA . GLY B 1 61 ? 1.45 -29.656 -22.938 1 89.88 61 GLY B CA 1
ATOM 3319 C C . GLY B 1 61 ? -0.045 -29.891 -23.016 1 89.88 61 GLY B C 1
ATOM 3320 O O . GLY B 1 61 ? -0.489 -30.906 -23.562 1 89.88 61 GLY B O 1
ATOM 3321 N N . VAL B 1 62 ? -0.8 -28.969 -22.5 1 92.56 62 VAL B N 1
ATOM 3322 C CA . VAL B 1 62 ? -2.246 -29.156 -22.5 1 92.56 62 VAL B CA 1
ATOM 3323 C C . VAL B 1 62 ? -2.877 -28.328 -23.609 1 92.56 62 VAL B C 1
ATOM 3325 O O . VAL B 1 62 ? -4.102 -28.219 -23.688 1 92.56 62 VAL B O 1
ATOM 3328 N N . GLY B 1 63 ? -2.094 -27.672 -24.359 1 91.62 63 GLY B N 1
ATOM 3329 C CA . GLY B 1 63 ? -2.596 -26.969 -25.531 1 91.62 63 GLY B CA 1
ATOM 3330 C C . GLY B 1 63 ? -2.783 -25.484 -25.297 1 91.62 63 GLY B C 1
ATOM 3331 O O . GLY B 1 63 ? -3.383 -24.797 -26.125 1 91.62 63 GLY B O 1
ATOM 3332 N N . ALA B 1 64 ? -2.291 -24.984 -24.25 1 94 64 ALA B N 1
ATOM 3333 C CA . ALA B 1 64 ? -2.359 -23.547 -24 1 94 64 ALA B CA 1
ATOM 3334 C C . ALA B 1 64 ? -1.161 -22.828 -24.609 1 94 64 ALA B C 1
ATOM 3336 O O . ALA B 1 64 ? -0.03 -23.312 -24.531 1 94 64 ALA B O 1
ATOM 3337 N N . GLU B 1 65 ? -1.418 -21.688 -25.188 1 93.56 65 GLU B N 1
ATOM 3338 C CA . GLU B 1 65 ? -0.338 -20.891 -25.75 1 93.56 65 GLU B CA 1
ATOM 3339 C C . GLU B 1 65 ? 0.219 -19.906 -24.734 1 93.56 65 GLU B C 1
ATOM 3341 O O . GLU B 1 65 ? 1.411 -19.594 -24.75 1 93.56 65 GLU B O 1
ATOM 3346 N N . MET B 1 66 ? -0.717 -19.453 -23.891 1 95.5 66 MET B N 1
ATOM 3347 C CA . MET B 1 66 ? -0.235 -18.391 -23.016 1 95.5 66 MET B CA 1
ATOM 3348 C C . MET B 1 66 ? -0.991 -18.391 -21.688 1 95.5 66 MET B C 1
ATOM 3350 O O . MET B 1 66 ? -2.09 -18.938 -21.594 1 95.5 66 MET B O 1
ATOM 3354 N N . MET B 1 67 ? -0.411 -17.844 -20.734 1 96.94 67 MET B N 1
ATOM 3355 C CA . MET B 1 67 ? -1.023 -17.453 -19.469 1 96.94 67 MET B CA 1
ATOM 3356 C C . MET B 1 67 ? -1.156 -15.93 -19.375 1 96.94 67 MET B C 1
ATOM 3358 O O . MET B 1 67 ? -0.234 -15.203 -19.75 1 96.94 67 MET B O 1
ATOM 3362 N N . THR B 1 68 ? -2.297 -15.469 -19.016 1 97.62 68 THR B N 1
ATOM 3363 C CA . THR B 1 68 ? -2.514 -14.039 -18.828 1 97.62 68 THR B CA 1
ATOM 3364 C C . THR B 1 68 ? -2.787 -13.719 -17.359 1 97.62 68 THR B C 1
ATOM 3366 O O . THR B 1 68 ? -3.67 -14.312 -16.75 1 97.62 68 THR B O 1
ATOM 3369 N N . ALA B 1 69 ? -1.979 -12.898 -16.797 1 97.94 69 ALA B N 1
ATOM 3370 C CA . ALA B 1 69 ? -2.258 -12.344 -15.477 1 97.94 69 ALA B CA 1
ATOM 3371 C C . ALA B 1 69 ? -3.17 -11.125 -15.57 1 97.94 69 ALA B C 1
ATOM 3373 O O . ALA B 1 69 ? -2.881 -10.18 -16.312 1 97.94 69 ALA B O 1
ATOM 3374 N N . VAL B 1 70 ? -4.242 -11.117 -14.883 1 97.44 70 VAL B N 1
ATOM 3375 C CA . VAL B 1 70 ? -5.203 -10.023 -14.914 1 97.44 70 VAL B CA 1
ATOM 3376 C C . VAL B 1 70 ? -5.27 -9.352 -13.547 1 97.44 70 VAL B C 1
ATOM 3378 O O . VAL B 1 70 ? -5.688 -9.969 -12.562 1 97.44 70 VAL B O 1
ATOM 3381 N N . PHE B 1 71 ? -4.855 -8.109 -13.516 1 97.69 71 PHE B N 1
ATOM 3382 C CA . PHE B 1 71 ? -4.953 -7.281 -12.312 1 97.69 71 PHE B CA 1
ATOM 3383 C C . PHE B 1 71 ? -6.176 -6.375 -12.383 1 97.69 71 PHE B C 1
ATOM 3385 O O . PHE B 1 71 ? -6.352 -5.633 -13.352 1 97.69 71 PHE B O 1
ATOM 3392 N N . THR B 1 72 ? -6.953 -6.402 -11.375 1 96.56 72 THR B N 1
ATOM 3393 C CA . THR B 1 72 ? -8.125 -5.535 -11.391 1 96.56 72 THR B CA 1
ATOM 3394 C C . THR B 1 72 ? -8.25 -4.77 -10.078 1 96.56 72 THR B C 1
ATOM 3396 O O . THR B 1 72 ? -8.125 -5.348 -9 1 96.56 72 THR B O 1
ATOM 3399 N N . ARG B 1 73 ? -8.461 -3.531 -10.156 1 96.06 73 ARG B N 1
ATOM 3400 C CA . ARG B 1 73 ? -8.852 -2.678 -9.039 1 96.06 73 ARG B CA 1
ATOM 3401 C C . ARG B 1 73 ? -10.32 -2.293 -9.125 1 96.06 73 ARG B C 1
ATOM 3403 O O . ARG B 1 73 ? -10.781 -1.802 -10.156 1 96.06 73 ARG B O 1
ATOM 3410 N N . TYR B 1 74 ? -11 -2.436 -7.996 1 95.38 74 TYR B N 1
ATOM 3411 C CA . TYR B 1 74 ? -12.445 -2.25 -8.016 1 95.38 74 TYR B CA 1
ATOM 3412 C C . TYR B 1 74 ? -12.836 -0.959 -7.309 1 95.38 74 TYR B C 1
ATOM 3414 O O . TYR B 1 74 ? -12.148 -0.517 -6.383 1 95.38 74 TYR B O 1
ATOM 3422 N N . ARG B 1 75 ? -13.898 -0.443 -7.785 1 93.44 75 ARG B N 1
ATOM 3423 C CA . ARG B 1 75 ? -14.5 0.701 -7.109 1 93.44 75 ARG B CA 1
ATOM 3424 C C . ARG B 1 75 ? -15.172 0.277 -5.805 1 93.44 75 ARG B C 1
ATOM 3426 O O . ARG B 1 75 ? -15.438 -0.909 -5.594 1 93.44 75 ARG B O 1
ATOM 3433 N N . PRO B 1 76 ? -15.383 1.173 -4.941 1 92.19 76 PRO B N 1
ATOM 3434 C CA . PRO B 1 76 ? -15.914 0.825 -3.619 1 92.19 76 PRO B CA 1
ATOM 3435 C C . PRO B 1 76 ? -17.297 0.184 -3.691 1 92.19 76 PRO B C 1
ATOM 3437 O O . PRO B 1 76 ? -17.688 -0.549 -2.779 1 92.19 76 PRO B O 1
ATOM 3440 N N . ASN B 1 77 ? -18 0.39 -4.719 1 90.81 77 ASN B N 1
ATOM 3441 C CA . ASN B 1 77 ? -19.359 -0.143 -4.848 1 90.81 77 ASN B CA 1
ATOM 3442 C C . ASN B 1 77 ? -19.344 -1.603 -5.293 1 90.81 77 ASN B C 1
ATOM 3444 O O . ASN B 1 77 ? -20.391 -2.223 -5.434 1 90.81 77 ASN B O 1
ATOM 3448 N N . ALA B 1 78 ? -18.156 -2.139 -5.504 1 92.5 78 ALA B N 1
ATOM 3449 C CA . ALA B 1 78 ? -18.094 -3.486 -6.062 1 92.5 78 ALA B CA 1
ATOM 3450 C C . ALA B 1 78 ? -17.281 -4.414 -5.164 1 92.5 78 ALA B C 1
ATOM 3452 O O . ALA B 1 78 ? -16.344 -5.078 -5.625 1 92.5 78 ALA B O 1
ATOM 3453 N N . PRO B 1 79 ? -17.656 -4.527 -3.889 1 91.75 79 PRO B N 1
ATOM 3454 C CA . PRO B 1 79 ? -17.031 -5.566 -3.07 1 91.75 79 PRO B CA 1
ATOM 3455 C C . PRO B 1 79 ? -17.312 -6.973 -3.586 1 91.75 79 PRO B C 1
ATOM 3457 O O . PRO B 1 79 ? -18.125 -7.152 -4.488 1 91.75 79 PRO B O 1
ATOM 3460 N N . VAL B 1 80 ? -16.625 -7.938 -3.072 1 91.75 80 VAL B N 1
ATOM 3461 C CA . VAL B 1 80 ? -16.703 -9.305 -3.576 1 91.75 80 VAL B CA 1
ATOM 3462 C C . VAL B 1 80 ? -18.141 -9.805 -3.49 1 91.75 80 VAL B C 1
ATOM 3464 O O . VAL B 1 80 ? -18.609 -10.508 -4.387 1 91.75 80 VAL B O 1
ATOM 3467 N N . GLU B 1 81 ? -18.812 -9.43 -2.467 1 90.06 81 GLU B N 1
ATOM 3468 C CA . GLU B 1 81 ? -20.188 -9.875 -2.26 1 90.06 81 GLU B CA 1
ATOM 3469 C C . GLU B 1 81 ? -21.109 -9.398 -3.381 1 90.06 81 GLU B C 1
ATOM 3471 O O . GLU B 1 81 ? -22.031 -10.109 -3.789 1 90.06 81 GLU B O 1
ATOM 3476 N N . VAL B 1 82 ? -20.859 -8.234 -3.859 1 90.38 82 VAL B N 1
ATOM 3477 C CA . VAL B 1 82 ? -21.656 -7.652 -4.93 1 90.38 82 VAL B CA 1
ATOM 3478 C C . VAL B 1 82 ? -21.234 -8.242 -6.273 1 90.38 82 VAL B C 1
ATOM 3480 O O . VAL B 1 82 ? -22.078 -8.648 -7.074 1 90.38 82 VAL B O 1
ATOM 3483 N N . ARG B 1 83 ? -19.891 -8.344 -6.516 1 89.12 83 ARG B N 1
ATOM 3484 C CA . ARG B 1 83 ? -19.375 -8.898 -7.758 1 89.12 83 ARG B CA 1
ATOM 3485 C C . ARG B 1 83 ? -19.812 -10.344 -7.941 1 89.12 83 ARG B C 1
ATOM 3487 O O . ARG B 1 83 ? -20.062 -10.781 -9.062 1 89.12 83 ARG B O 1
ATOM 3494 N N . GLY B 1 84 ? -19.844 -11.055 -6.805 1 86.19 84 GLY B N 1
ATOM 3495 C CA . GLY B 1 84 ? -20.188 -12.469 -6.84 1 86.19 84 GLY B CA 1
ATOM 3496 C C . GLY B 1 84 ? -21.609 -12.727 -7.309 1 86.19 84 GLY B C 1
ATOM 3497 O O . GLY B 1 84 ? -21.922 -13.828 -7.766 1 86.19 84 GLY B O 1
ATOM 3498 N N . LYS B 1 85 ? -22.422 -11.719 -7.246 1 82.56 85 LYS B N 1
ATOM 3499 C CA . LYS B 1 85 ? -23.828 -11.852 -7.625 1 82.56 85 LYS B CA 1
ATOM 3500 C C . LYS B 1 85 ? -24.016 -11.57 -9.109 1 82.56 85 LYS B C 1
ATOM 3502 O O . LYS B 1 85 ? -25.094 -11.836 -9.664 1 82.56 85 LYS B O 1
ATOM 3507 N N . LYS B 1 86 ? -22.969 -11.148 -9.703 1 80.94 86 LYS B N 1
ATOM 3508 C CA . LYS B 1 86 ? -23.078 -10.828 -11.125 1 80.94 86 LYS B CA 1
ATOM 3509 C C . LYS B 1 86 ? -22.688 -12.023 -11.992 1 80.94 86 LYS B C 1
ATOM 3511 O O . LYS B 1 86 ? -21.844 -12.828 -11.602 1 80.94 86 LYS B O 1
ATOM 3516 N N . LEU B 1 87 ? -23.312 -12.125 -13.078 1 75.81 87 LEU B N 1
ATOM 3517 C CA . LEU B 1 87 ? -23.031 -13.188 -14.031 1 75.81 87 LEU B CA 1
ATOM 3518 C C . LEU B 1 87 ? -21.547 -13.195 -14.414 1 75.81 87 LEU B C 1
ATOM 3520 O O . LEU B 1 87 ? -20.969 -14.258 -14.617 1 75.81 87 LEU B O 1
ATOM 3524 N N . GLY B 1 88 ? -21.078 -12.047 -14.391 1 76.38 88 GLY B N 1
ATOM 3525 C CA . GLY B 1 88 ? -19.688 -11.891 -14.781 1 76.38 88 GLY B CA 1
ATOM 3526 C C . GLY B 1 88 ? -18.719 -12.617 -13.859 1 76.38 88 GLY B C 1
ATOM 3527 O O . GLY B 1 88 ? -17.656 -13.055 -14.297 1 76.38 88 GLY B O 1
ATOM 3528 N N . PHE B 1 89 ? -19.094 -12.727 -12.641 1 77.56 89 PHE B N 1
ATOM 3529 C CA . PHE B 1 89 ? -18.25 -13.445 -11.695 1 77.56 89 PHE B CA 1
ATOM 3530 C C . PHE B 1 89 ? -18.094 -14.906 -12.117 1 77.56 89 PHE B C 1
ATOM 3532 O O . PHE B 1 89 ? -16.984 -15.438 -12.102 1 77.56 89 PHE B O 1
ATOM 3539 N N . GLY B 1 90 ? -19.109 -15.547 -12.43 1 80.5 90 GLY B N 1
ATOM 3540 C CA . GLY B 1 90 ? -19.047 -16.922 -12.898 1 80.5 90 GLY B CA 1
ATOM 3541 C C . GLY B 1 90 ? -18.297 -17.062 -14.211 1 80.5 90 GLY B C 1
ATOM 3542 O O . GLY B 1 90 ? -17.547 -18.031 -14.398 1 80.5 90 GLY B O 1
ATOM 3543 N N . GLU B 1 91 ? -18.438 -16.094 -15 1 87 91 GLU B N 1
ATOM 3544 C CA . GLU B 1 91 ? -17.828 -16.141 -16.328 1 87 91 GLU B CA 1
ATOM 3545 C C . GLU B 1 91 ? -16.328 -15.844 -16.25 1 87 91 GLU B C 1
ATOM 3547 O O . GLU B 1 91 ? -15.586 -16.109 -17.188 1 87 91 GLU B O 1
ATOM 3552 N N . TRP B 1 92 ? -15.922 -15.344 -15.125 1 90.25 92 TRP B N 1
ATOM 3553 C CA . TRP B 1 92 ? -14.516 -15.016 -14.93 1 90.25 92 TRP B CA 1
ATOM 3554 C C . TRP B 1 92 ? -13.867 -15.969 -13.922 1 90.25 92 TRP B C 1
ATOM 3556 O O . TRP B 1 92 ? -13.172 -16.906 -14.305 1 90.25 92 TRP B O 1
ATOM 3566 N N . VAL B 1 93 ? -14.32 -15.977 -12.758 1 89.62 93 VAL B N 1
ATOM 3567 C CA . VAL B 1 93 ? -13.688 -16.703 -11.656 1 89.62 93 VAL B CA 1
ATOM 3568 C C . VAL B 1 93 ? -13.961 -18.188 -11.789 1 89.62 93 VAL B C 1
ATOM 3570 O O . VAL B 1 93 ? -13.062 -19.016 -11.602 1 89.62 93 VAL B O 1
ATOM 3573 N N . ASP B 1 94 ? -15.125 -18.547 -12.219 1 90.5 94 ASP B N 1
ATOM 3574 C CA . ASP B 1 94 ? -15.484 -19.953 -12.312 1 90.5 94 ASP B CA 1
ATOM 3575 C C . ASP B 1 94 ? -15.195 -20.5 -13.711 1 90.5 94 ASP B C 1
ATOM 3577 O O . ASP B 1 94 ? -15.375 -21.703 -13.961 1 90.5 94 ASP B O 1
ATOM 3581 N N . HIS B 1 95 ? -14.805 -19.641 -14.57 1 93.56 95 HIS B N 1
ATOM 3582 C CA . HIS B 1 95 ? -14.445 -20.125 -15.898 1 93.56 95 HIS B CA 1
ATOM 3583 C C . HIS B 1 95 ? -13.352 -21.188 -15.82 1 93.56 95 HIS B C 1
ATOM 3585 O O . HIS B 1 95 ? -12.406 -21.047 -15.047 1 93.56 95 HIS B O 1
ATOM 3591 N N . PRO B 1 96 ? -13.43 -22.234 -16.578 1 94.69 96 PRO B N 1
ATOM 3592 C CA . PRO B 1 96 ? -12.453 -23.328 -16.516 1 94.69 96 PRO B CA 1
ATOM 3593 C C . PRO B 1 96 ? -11.023 -22.875 -16.781 1 94.69 96 PRO B C 1
ATOM 3595 O O . PRO B 1 96 ? -10.078 -23.422 -16.219 1 94.69 96 PRO B O 1
ATOM 3598 N N . HIS B 1 97 ? -10.859 -21.875 -17.578 1 96.06 97 HIS B N 1
ATOM 3599 C CA . HIS B 1 97 ? -9.523 -21.453 -17.984 1 96.06 97 HIS B CA 1
ATOM 3600 C C . HIS B 1 97 ? -8.906 -20.531 -16.938 1 96.06 97 HIS B C 1
ATOM 3602 O O . HIS B 1 97 ? -7.711 -20.234 -17 1 96.06 97 HIS B O 1
ATOM 3608 N N . CYS B 1 98 ? -9.742 -20.031 -16 1 96.56 98 CYS B N 1
ATOM 3609 C CA . CYS B 1 98 ? -9.203 -19.297 -14.859 1 96.56 98 CYS B CA 1
ATOM 3610 C C . CYS B 1 98 ? -8.664 -20.266 -13.805 1 96.56 98 CYS B C 1
ATOM 3612 O O . CYS B 1 98 ? -9.422 -20.812 -13.008 1 96.56 98 CYS B O 1
ATOM 3614 N N . VAL B 1 99 ? -7.363 -20.406 -13.742 1 96.81 99 VAL B N 1
ATOM 3615 C CA . VAL B 1 99 ? -6.773 -21.469 -12.922 1 96.81 99 VAL B CA 1
ATOM 3616 C C . VAL B 1 99 ? -6.449 -20.922 -11.531 1 96.81 99 VAL B C 1
ATOM 3618 O O . VAL B 1 99 ? -6.246 -21.688 -10.586 1 96.81 99 VAL B O 1
ATOM 3621 N N . PHE B 1 100 ? -6.348 -19.641 -11.461 1 96.12 100 PHE B N 1
ATOM 3622 C CA . PHE B 1 100 ? -6.027 -18.969 -10.203 1 96.12 100 PHE B CA 1
ATOM 3623 C C . PHE B 1 100 ? -6.801 -17.672 -10.078 1 96.12 100 PHE B C 1
ATOM 3625 O O . PHE B 1 100 ? -6.973 -16.938 -11.062 1 96.12 100 PHE B O 1
ATOM 3632 N N . HIS B 1 101 ? -7.262 -17.406 -8.906 1 96.38 101 HIS B N 1
ATOM 3633 C CA . HIS B 1 101 ? -7.914 -16.125 -8.617 1 96.38 101 HIS B CA 1
ATOM 3634 C C . HIS B 1 101 ? -7.812 -15.781 -7.133 1 96.38 101 HIS B C 1
ATOM 3636 O O . HIS B 1 101 ? -8.117 -16.609 -6.273 1 96.38 101 HIS B O 1
ATOM 3642 N N . SER B 1 102 ? -7.324 -14.664 -6.852 1 96.06 102 SER B N 1
ATOM 3643 C CA . SER B 1 102 ? -7.293 -14.094 -5.508 1 96.06 102 SER B CA 1
ATOM 3644 C C . SER B 1 102 ? -7.953 -12.719 -5.48 1 96.06 102 SER B C 1
ATOM 3646 O O . SER B 1 102 ? -7.707 -11.891 -6.359 1 96.06 102 SER B O 1
ATOM 3648 N N . ALA B 1 103 ? -8.812 -12.531 -4.461 1 95.69 103 ALA B N 1
ATOM 3649 C CA . ALA B 1 103 ? -9.523 -11.258 -4.484 1 95.69 103 ALA B CA 1
ATOM 3650 C C . ALA B 1 103 ? -9.797 -10.75 -3.072 1 95.69 103 ALA B C 1
ATOM 3652 O O . ALA B 1 103 ? -10.078 -11.539 -2.168 1 95.69 103 ALA B O 1
ATOM 3653 N N . THR B 1 104 ? -9.648 -9.516 -2.887 1 95.38 104 THR B N 1
ATOM 3654 C CA . THR B 1 104 ? -10.203 -8.734 -1.79 1 95.38 104 THR B CA 1
ATOM 3655 C C . THR B 1 104 ? -11.344 -7.848 -2.279 1 95.38 104 THR B C 1
ATOM 3657 O O . THR B 1 104 ? -11.773 -7.953 -3.432 1 95.38 104 THR B O 1
ATOM 3660 N N . ASP B 1 105 ? -11.859 -7.078 -1.411 1 92.94 105 ASP B N 1
ATOM 3661 C CA . ASP B 1 105 ? -12.945 -6.195 -1.827 1 92.94 105 ASP B CA 1
ATOM 3662 C C . ASP B 1 105 ? -12.438 -5.129 -2.797 1 92.94 105 ASP B C 1
ATOM 3664 O O . ASP B 1 105 ? -13.203 -4.633 -3.633 1 92.94 105 ASP B O 1
ATOM 3668 N N . SER B 1 106 ? -11.164 -4.848 -2.781 1 94 106 SER B N 1
ATOM 3669 C CA . SER B 1 106 ? -10.664 -3.723 -3.566 1 94 106 SER B CA 1
ATOM 3670 C C . SER B 1 106 ? -9.891 -4.199 -4.789 1 94 106 SER B C 1
ATOM 3672 O O . SER B 1 106 ? -9.758 -3.469 -5.773 1 94 106 SER B O 1
ATOM 3674 N N . ASP B 1 107 ? -9.328 -5.438 -4.746 1 96.06 107 ASP B N 1
ATOM 3675 C CA . ASP B 1 107 ? -8.438 -5.871 -5.816 1 96.06 107 ASP B CA 1
ATOM 3676 C C . ASP B 1 107 ? -8.609 -7.359 -6.105 1 96.06 107 ASP B C 1
ATOM 3678 O O . ASP B 1 107 ? -9.078 -8.117 -5.25 1 96.06 107 ASP B O 1
ATOM 3682 N N . SER B 1 108 ? -8.258 -7.746 -7.277 1 96.81 108 SER B N 1
ATOM 3683 C CA . SER B 1 108 ? -8.156 -9.164 -7.617 1 96.81 108 SER B CA 1
ATOM 3684 C C . SER B 1 108 ? -7.031 -9.414 -8.617 1 96.81 108 SER B C 1
ATOM 3686 O O . SER B 1 108 ? -6.625 -8.5 -9.336 1 96.81 108 SER B O 1
ATOM 3688 N N . VAL B 1 109 ? -6.496 -10.586 -8.578 1 97.75 109 VAL B N 1
ATOM 3689 C CA . VAL B 1 109 ? -5.527 -11.078 -9.555 1 97.75 109 VAL B CA 1
ATOM 3690 C C . VAL B 1 109 ? -5.93 -12.469 -10.031 1 97.75 109 VAL B C 1
ATOM 3692 O O . VAL B 1 109 ? -6.262 -13.336 -9.219 1 97.75 109 VAL B O 1
ATOM 3695 N N . SER B 1 110 ? -5.926 -12.656 -11.273 1 97.06 110 SER B N 1
ATOM 3696 C CA . SER B 1 110 ? -6.262 -13.953 -11.852 1 97.06 110 SER B CA 1
ATOM 3697 C C . SER B 1 110 ? -5.199 -14.406 -12.844 1 97.06 110 SER B C 1
ATOM 3699 O O . SER B 1 110 ? -4.473 -13.586 -13.406 1 97.06 110 SER B O 1
ATOM 3701 N N . MET B 1 111 ? -5.062 -15.664 -12.969 1 97.19 111 MET B N 1
ATOM 3702 C CA . MET B 1 111 ? -4.277 -16.297 -14.023 1 97.19 111 MET B CA 1
ATOM 3703 C C . MET B 1 111 ? -5.168 -17.125 -14.945 1 97.19 111 MET B C 1
ATOM 3705 O O . MET B 1 111 ? -5.875 -18.031 -14.484 1 97.19 111 MET B O 1
ATOM 3709 N N . VAL B 1 112 ? -5.031 -16.812 -16.172 1 97.31 112 VAL B N 1
ATOM 3710 C CA . VAL B 1 112 ? -5.895 -17.453 -17.156 1 97.31 112 VAL B CA 1
ATOM 3711 C C . VAL B 1 112 ? -5.043 -18.109 -18.25 1 97.31 112 VAL B C 1
ATOM 3713 O O . VAL B 1 112 ? -4.141 -17.469 -18.797 1 97.31 112 VAL B O 1
ATOM 3716 N N . TYR B 1 113 ? -5.359 -19.391 -18.469 1 96.75 113 TYR B N 1
ATOM 3717 C CA . TYR B 1 113 ? -4.742 -20.094 -19.594 1 96.75 113 TYR B CA 1
ATOM 3718 C C . TYR B 1 113 ? -5.598 -19.953 -20.844 1 96.75 113 TYR B C 1
ATOM 3720 O O . TYR B 1 113 ? -6.824 -20.031 -20.781 1 96.75 113 TYR B O 1
ATOM 3728 N N . SER B 1 114 ? -4.953 -19.688 -21.969 1 96.56 114 SER B N 1
ATOM 3729 C CA . SER B 1 114 ? -5.699 -19.547 -23.219 1 96.56 114 SER B CA 1
ATOM 3730 C C . SER B 1 114 ? -5.004 -20.281 -24.359 1 96.56 114 SER B C 1
ATOM 3732 O O . SER B 1 114 ? -3.779 -20.406 -24.375 1 96.56 114 SER B O 1
ATOM 3734 N N . ARG B 1 115 ? -5.832 -20.703 -25.328 1 95.62 115 ARG B N 1
ATOM 3735 C CA . ARG B 1 115 ? -5.316 -21.375 -26.516 1 95.62 115 ARG B CA 1
ATOM 3736 C C . ARG B 1 115 ? -4.559 -20.406 -27.406 1 95.62 115 ARG B C 1
ATOM 3738 O O . ARG B 1 115 ? -3.646 -20.797 -28.141 1 95.62 115 ARG B O 1
ATOM 3745 N N . SER B 1 116 ? -5.043 -19.156 -27.359 1 93.5 116 SER B N 1
ATOM 3746 C CA . SER B 1 116 ? -4.441 -18.062 -28.109 1 93.5 116 SER B CA 1
ATOM 3747 C C . SER B 1 116 ? -4.844 -16.703 -27.547 1 93.5 116 SER B C 1
ATOM 3749 O O . SER B 1 116 ? -5.691 -16.625 -26.656 1 93.5 116 SER B O 1
ATOM 3751 N N . TYR B 1 117 ? -4.16 -15.695 -28.078 1 93.25 117 TYR B N 1
ATOM 3752 C CA . TYR B 1 117 ? -4.543 -14.336 -27.703 1 93.25 117 TYR B CA 1
ATOM 3753 C C . TYR B 1 117 ? -5.977 -14.039 -28.125 1 93.25 117 TYR B C 1
ATOM 3755 O O . TYR B 1 117 ? -6.734 -13.414 -27.375 1 93.25 117 TYR B O 1
ATOM 3763 N N . THR B 1 118 ? -6.336 -14.523 -29.312 1 93.81 118 THR B N 1
ATOM 3764 C CA . THR B 1 118 ? -7.695 -14.352 -29.812 1 93.81 118 THR B CA 1
ATOM 3765 C C . THR B 1 118 ? -8.703 -15.039 -28.906 1 93.81 118 THR B C 1
ATOM 3767 O O . THR B 1 118 ? -9.773 -14.492 -28.625 1 93.81 118 THR B O 1
ATOM 3770 N N . ASP B 1 119 ? -8.312 -16.188 -28.484 1 94 119 ASP B N 1
ATOM 3771 C CA . ASP B 1 119 ? -9.164 -16.938 -27.578 1 94 119 ASP B CA 1
ATOM 3772 C C . ASP B 1 119 ? -9.383 -16.172 -26.266 1 94 119 ASP B C 1
ATOM 3774 O O . ASP B 1 119 ? -10.508 -16.078 -25.781 1 94 119 ASP B O 1
ATOM 3778 N N . PHE B 1 120 ? -8.375 -15.594 -25.734 1 94.88 120 PHE B N 1
ATOM 3779 C CA . PHE B 1 120 ? -8.492 -14.797 -24.516 1 94.88 120 PHE B CA 1
ATOM 3780 C C . PHE B 1 120 ? -9.445 -13.633 -24.719 1 94.88 120 PHE B C 1
ATOM 3782 O O . PHE B 1 120 ? -10.344 -13.406 -23.906 1 94.88 120 PHE B O 1
ATOM 3789 N N . LYS B 1 121 ? -9.242 -12.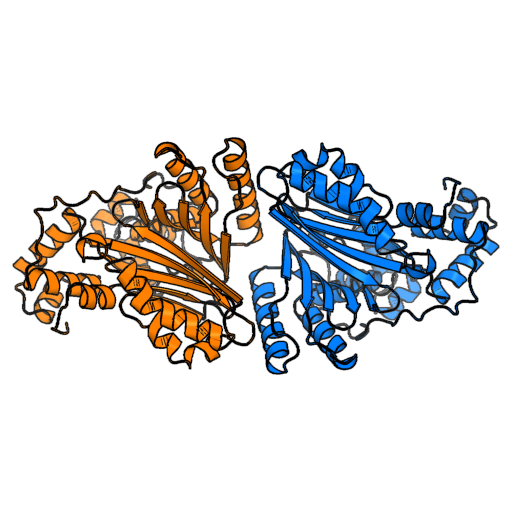914 -25.781 1 93.12 121 LYS B N 1
ATOM 3790 C CA . LYS B 1 121 ? -10.062 -11.734 -26.047 1 93.12 121 LYS B CA 1
ATOM 3791 C C . LYS B 1 121 ? -11.531 -12.102 -26.219 1 93.12 121 LYS B C 1
ATOM 3793 O O . LYS B 1 121 ? -12.414 -11.406 -25.703 1 93.12 121 LYS B O 1
ATOM 3798 N N . ARG B 1 122 ? -11.758 -13.133 -26.891 1 92.69 122 ARG B N 1
ATOM 3799 C CA . ARG B 1 122 ? -13.117 -13.57 -27.172 1 92.69 122 ARG B CA 1
ATOM 3800 C C . ARG B 1 122 ? -13.836 -13.969 -25.891 1 92.69 122 ARG B C 1
ATOM 3802 O O . ARG B 1 122 ? -15.023 -13.688 -25.719 1 92.69 122 ARG B O 1
ATOM 3809 N N . VAL B 1 123 ? -13.133 -14.531 -25.016 1 91.62 123 VAL B N 1
ATOM 3810 C CA . VAL B 1 123 ? -13.75 -15.117 -23.828 1 91.62 123 VAL B CA 1
ATOM 3811 C C . VAL B 1 123 ? -13.828 -14.07 -22.719 1 91.62 123 VAL B C 1
ATOM 3813 O O . VAL B 1 123 ? -14.859 -13.938 -22.047 1 91.62 123 VAL B O 1
ATOM 3816 N N . PHE B 1 124 ? -12.789 -13.273 -22.531 1 92.88 124 PHE B N 1
ATOM 3817 C CA . PHE B 1 124 ? -12.703 -12.531 -21.281 1 92.88 124 PHE B CA 1
ATOM 3818 C C . PHE B 1 124 ? -12.945 -11.047 -21.516 1 92.88 124 PHE B C 1
ATOM 3820 O O . PHE B 1 124 ? -13.312 -10.312 -20.594 1 92.88 124 PHE B O 1
ATOM 3827 N N . ASN B 1 125 ? -12.75 -10.531 -22.672 1 90.81 125 ASN B N 1
ATOM 3828 C CA . ASN B 1 125 ? -13.016 -9.125 -22.922 1 90.81 125 ASN B CA 1
ATOM 3829 C C . ASN B 1 125 ? -14.477 -8.766 -22.641 1 90.81 125 ASN B C 1
ATOM 3831 O O . ASN B 1 125 ? -14.758 -7.75 -22 1 90.81 125 ASN B O 1
ATOM 3835 N N . PRO B 1 126 ? -15.375 -9.641 -23.125 1 90.88 126 PRO B N 1
ATOM 3836 C CA . PRO B 1 126 ? -16.766 -9.32 -22.812 1 90.88 126 PRO B CA 1
ATOM 3837 C C . PRO B 1 126 ? -17.047 -9.266 -21.312 1 90.88 126 PRO B C 1
ATOM 3839 O O . PRO B 1 126 ? -17.844 -8.453 -20.844 1 90.88 126 PRO B O 1
ATOM 3842 N N . VAL B 1 127 ? -16.438 -10.109 -20.594 1 91.44 127 VAL B N 1
ATOM 3843 C CA . VAL B 1 127 ? -16.609 -10.141 -19.141 1 91.44 127 VAL B CA 1
ATOM 3844 C C . VAL B 1 127 ? -16.062 -8.859 -18.516 1 91.44 127 VAL B C 1
ATOM 3846 O O . VAL B 1 127 ? -16.703 -8.242 -17.672 1 91.44 127 VAL B O 1
ATOM 3849 N N . MET B 1 128 ? -14.891 -8.477 -18.922 1 91.38 128 MET B N 1
ATOM 3850 C CA . MET B 1 128 ? -14.266 -7.258 -18.422 1 91.38 128 MET B CA 1
ATOM 3851 C C . MET B 1 128 ? -15.102 -6.031 -18.781 1 91.38 128 MET B C 1
ATOM 3853 O O . MET B 1 128 ? -15.266 -5.125 -17.969 1 91.38 128 MET B O 1
ATOM 3857 N N . ASP B 1 129 ? -15.594 -6.023 -20 1 90.69 129 ASP B N 1
ATOM 3858 C CA . ASP B 1 129 ? -16.453 -4.926 -20.438 1 90.69 129 ASP B CA 1
ATOM 3859 C C . ASP B 1 129 ? -17.703 -4.824 -19.578 1 90.69 129 ASP B C 1
ATOM 3861 O O . ASP B 1 129 ? -18.156 -3.723 -19.25 1 90.69 129 ASP B O 1
ATOM 3865 N N . ASP B 1 130 ? -18.266 -5.949 -19.266 1 90.94 130 ASP B N 1
ATOM 3866 C CA . ASP B 1 130 ? -19.453 -5.969 -18.406 1 90.94 130 ASP B CA 1
ATOM 3867 C C . ASP B 1 130 ? -19.141 -5.336 -17.047 1 90.94 130 ASP B C 1
ATOM 3869 O O . ASP B 1 130 ? -19.969 -4.594 -16.5 1 90.94 130 ASP B O 1
ATOM 3873 N N . TYR B 1 131 ? -18.047 -5.672 -16.484 1 91.94 131 TYR B N 1
ATOM 3874 C CA . TYR B 1 131 ? -17.641 -5.105 -15.195 1 91.94 131 TYR B CA 1
ATOM 3875 C C . TYR B 1 131 ? -17.438 -3.6 -15.305 1 91.94 131 TYR B C 1
ATOM 3877 O O . TYR B 1 131 ? -17.812 -2.852 -14.398 1 91.94 131 TYR B O 1
ATOM 3885 N N . LYS B 1 132 ? -16.812 -3.191 -16.391 1 91.12 132 LYS B N 1
ATOM 3886 C CA . LYS B 1 132 ? -16.625 -1.763 -16.625 1 91.12 132 LYS B CA 1
ATOM 3887 C C . LYS B 1 132 ? -17.969 -1.045 -16.766 1 91.12 132 LYS B C 1
ATOM 3889 O O . LYS B 1 132 ? -18.172 0.012 -16.172 1 91.12 132 LYS B O 1
ATOM 3894 N N . ASP B 1 133 ? -18.859 -1.648 -17.547 1 90.56 133 ASP B N 1
ATOM 3895 C CA . ASP B 1 133 ? -20.172 -1.057 -17.797 1 90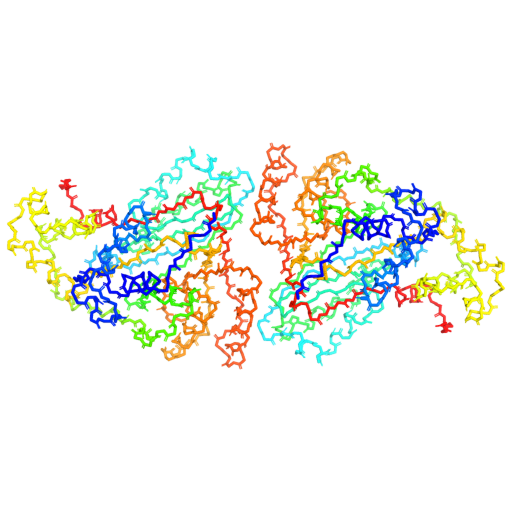.56 133 ASP B CA 1
ATOM 3896 C C . ASP B 1 133 ? -20.969 -0.947 -16.5 1 90.56 133 ASP B C 1
ATOM 3898 O O . ASP B 1 133 ? -21.75 -0.011 -16.328 1 90.56 133 ASP B O 1
ATOM 3902 N N . ALA B 1 134 ? -20.766 -1.88 -15.656 1 90.44 134 ALA B N 1
ATOM 3903 C CA . ALA B 1 134 ? -21.453 -1.886 -14.367 1 90.44 134 ALA B CA 1
ATOM 3904 C C . ALA B 1 134 ? -20.859 -0.861 -13.414 1 90.44 134 ALA B C 1
ATOM 3906 O O . ALA B 1 134 ? -21.375 -0.652 -12.312 1 90.44 134 ALA B O 1
ATOM 3907 N N . GLY B 1 135 ? -19.719 -0.274 -13.812 1 90.19 135 GLY B N 1
ATOM 3908 C CA . GLY B 1 135 ? -19.062 0.704 -12.961 1 90.19 135 GLY B CA 1
ATOM 3909 C C . GLY B 1 135 ? -18.266 0.075 -11.836 1 90.19 135 GLY B C 1
ATOM 3910 O O . GLY B 1 135 ? -18.031 0.706 -10.797 1 90.19 135 GLY B O 1
ATOM 3911 N N . PHE B 1 136 ? -17.875 -1.163 -11.945 1 92.88 136 PHE B N 1
ATOM 3912 C CA . PHE B 1 136 ? -17.234 -1.9 -10.867 1 92.88 136 PHE B CA 1
ATOM 3913 C C . PHE B 1 136 ? -15.727 -1.667 -10.883 1 92.88 136 PHE B C 1
ATOM 3915 O O . PHE B 1 136 ? -15.047 -1.893 -9.875 1 92.88 136 PHE B O 1
ATOM 3922 N N . VAL B 1 137 ? -15.219 -1.246 -12.039 1 94.12 137 VAL B N 1
ATOM 3923 C CA . VAL B 1 137 ? -13.773 -1.328 -12.227 1 94.12 137 VAL B CA 1
ATOM 3924 C C . VAL B 1 137 ? -13.172 0.076 -12.242 1 94.12 137 VAL B C 1
ATOM 3926 O O . VAL B 1 137 ? -13.672 0.961 -12.945 1 94.12 137 VAL B O 1
ATOM 3929 N N . ASP B 1 138 ? -12.188 0.279 -11.398 1 93.5 138 ASP B N 1
ATOM 3930 C CA . ASP B 1 138 ? -11.367 1.486 -11.453 1 93.5 138 ASP B CA 1
ATOM 3931 C C . ASP B 1 138 ? -10.242 1.341 -12.477 1 93.5 138 ASP B C 1
ATOM 3933 O O . ASP B 1 138 ? -10.008 2.246 -13.281 1 93.5 138 ASP B O 1
ATOM 3937 N N . ASP B 1 139 ? -9.586 0.173 -12.5 1 93.88 139 ASP B N 1
ATOM 3938 C CA . ASP B 1 139 ? -8.492 -0.133 -13.414 1 93.88 139 ASP B CA 1
ATOM 3939 C C . ASP B 1 139 ? -8.367 -1.638 -13.641 1 93.88 139 ASP B C 1
ATOM 3941 O O . ASP B 1 139 ? -8.641 -2.432 -12.734 1 93.88 139 ASP B O 1
ATOM 3945 N N . ILE B 1 140 ? -8.094 -2.031 -14.867 1 94.88 140 ILE B N 1
ATOM 3946 C CA . ILE B 1 140 ? -7.855 -3.434 -15.195 1 94.88 140 ILE B CA 1
ATOM 3947 C C . ILE B 1 140 ? -6.664 -3.549 -16.141 1 94.88 140 ILE B C 1
ATOM 3949 O O . ILE B 1 140 ? -6.582 -2.83 -17.141 1 94.88 140 ILE B O 1
ATOM 3953 N N . ARG B 1 141 ? -5.711 -4.363 -15.867 1 95.69 141 ARG B N 1
ATOM 3954 C CA . ARG B 1 141 ? -4.504 -4.574 -16.656 1 95.69 141 ARG B CA 1
ATOM 3955 C C . ARG B 1 141 ? -4.281 -6.059 -16.922 1 95.69 141 ARG B C 1
ATOM 3957 O O . ARG B 1 141 ? -4.422 -6.887 -16.031 1 95.69 141 ARG B O 1
ATOM 3964 N N . CYS B 1 142 ? -3.924 -6.379 -18.125 1 96 142 CYS B N 1
ATOM 3965 C CA . CYS B 1 142 ? -3.641 -7.746 -18.547 1 96 142 CYS B CA 1
ATOM 3966 C C . CYS B 1 142 ? -2.193 -7.887 -19 1 96 142 CYS B C 1
ATOM 3968 O O . CYS B 1 142 ? -1.718 -7.105 -19.828 1 96 142 CYS B O 1
ATOM 3970 N N . TYR B 1 143 ? -1.524 -8.82 -18.516 1 96.62 143 TYR B N 1
ATOM 3971 C CA . TYR B 1 143 ? -0.162 -9.141 -18.922 1 96.62 143 TYR B CA 1
ATOM 3972 C C . TYR B 1 143 ? -0.087 -10.547 -19.516 1 96.62 143 TYR B C 1
ATOM 3974 O O . TYR B 1 143 ? -0.433 -11.523 -18.844 1 96.62 143 TYR B O 1
ATOM 3982 N N . HIS B 1 144 ? 0.377 -10.664 -20.703 1 96.25 144 HIS B N 1
ATOM 3983 C CA . HIS B 1 144 ? 0.352 -11.914 -21.453 1 96.25 144 HIS B CA 1
ATOM 3984 C C . HIS B 1 144 ? 1.721 -12.586 -21.453 1 96.25 144 HIS B C 1
ATOM 3986 O O . HIS B 1 144 ? 2.723 -11.969 -21.812 1 96.25 144 HIS B O 1
ATOM 3992 N N . TYR B 1 145 ? 1.724 -13.852 -21.141 1 96.06 145 TYR B N 1
ATOM 3993 C CA . TYR B 1 145 ? 2.953 -14.633 -21.078 1 96.06 145 TYR B CA 1
ATOM 3994 C C . TYR B 1 145 ? 2.848 -15.891 -21.938 1 96.06 145 TYR B C 1
ATOM 3996 O O . TYR B 1 145 ? 2.4 -16.938 -21.453 1 96.06 145 TYR B O 1
ATOM 4004 N N . PRO B 1 146 ? 3.273 -15.789 -23.156 1 94.69 146 PRO B N 1
ATOM 4005 C CA . PRO B 1 146 ? 3.348 -17.016 -23.969 1 94.69 146 PRO B CA 1
ATOM 4006 C C . PRO B 1 146 ? 4.301 -18.047 -23.375 1 94.69 146 PRO B C 1
ATOM 4008 O O . PRO B 1 146 ? 5.453 -17.734 -23.078 1 94.69 146 PRO B O 1
ATOM 4011 N N . PHE B 1 147 ? 3.881 -19.25 -23.281 1 92.88 147 PHE B N 1
ATOM 4012 C CA . PHE B 1 147 ? 4.645 -20.281 -22.578 1 92.88 147 PHE B CA 1
ATOM 4013 C C . PHE B 1 147 ? 5.953 -20.578 -23.297 1 92.88 147 PHE B C 1
ATOM 4015 O O . PHE B 1 147 ? 6.961 -20.891 -22.672 1 92.88 147 PHE B O 1
ATOM 4022 N N . SER B 1 148 ? 6.023 -20.422 -24.594 1 89.56 148 SER B N 1
ATOM 4023 C CA . SER B 1 148 ? 7.219 -20.719 -25.359 1 89.56 148 SER B CA 1
ATOM 4024 C C . SER B 1 148 ? 8.344 -19.734 -25.062 1 89.56 148 SER B C 1
ATOM 4026 O O . SER B 1 148 ? 9.508 -20.016 -25.328 1 89.56 148 SER B O 1
ATOM 4028 N N . LEU B 1 149 ? 7.988 -18.594 -24.453 1 89.88 149 LEU B N 1
ATOM 4029 C CA . LEU B 1 149 ? 8.977 -17.547 -24.172 1 89.88 149 LEU B CA 1
ATOM 4030 C C . LEU B 1 149 ? 9.133 -17.328 -22.672 1 89.88 149 LEU B C 1
ATOM 4032 O O . LEU B 1 149 ? 9.922 -16.484 -22.25 1 89.88 149 LEU B O 1
ATOM 4036 N N . THR B 1 150 ? 8.406 -18.078 -21.922 1 91.88 150 THR B N 1
ATOM 4037 C CA . THR B 1 150 ? 8.297 -17.766 -20.5 1 91.88 150 THR B CA 1
ATOM 4038 C C . THR B 1 150 ? 8.883 -18.891 -19.656 1 91.88 150 THR B C 1
ATOM 4040 O O . THR B 1 150 ? 8.594 -20.078 -19.891 1 91.88 150 THR B O 1
ATOM 4043 N N . ARG B 1 151 ? 9.719 -18.547 -18.719 1 90.44 151 ARG B N 1
ATOM 4044 C CA . ARG B 1 151 ? 10.141 -19.453 -17.656 1 90.44 151 ARG B CA 1
ATOM 4045 C C . ARG B 1 151 ? 9.234 -19.344 -16.438 1 90.44 151 ARG B C 1
ATOM 4047 O O . ARG B 1 151 ? 8.906 -18.234 -16 1 90.44 151 ARG B O 1
ATOM 4054 N N . VAL B 1 152 ? 8.828 -20.453 -15.992 1 89.62 152 VAL B N 1
ATOM 4055 C CA . VAL B 1 152 ? 7.914 -20.453 -14.844 1 89.62 152 VAL B CA 1
ATOM 4056 C C . VAL B 1 152 ? 8.625 -21.047 -13.633 1 89.62 152 VAL B C 1
ATOM 4058 O O . VAL B 1 152 ? 9.258 -22.109 -13.727 1 89.62 152 VAL B O 1
ATOM 4061 N N . SER B 1 153 ? 8.531 -20.344 -12.516 1 87.94 153 SER B N 1
ATOM 4062 C CA . SER B 1 153 ? 9.117 -20.828 -11.273 1 87.94 153 SER B CA 1
ATOM 4063 C C . SER B 1 153 ? 8.062 -20.938 -10.172 1 87.94 153 SER B C 1
ATOM 4065 O O . SER B 1 153 ? 7.203 -20.062 -10.039 1 87.94 153 SER B O 1
ATOM 4067 N N . TRP B 1 154 ? 8.117 -22.047 -9.531 1 83.88 154 TRP B N 1
ATOM 4068 C CA . TRP B 1 154 ? 7.352 -22.25 -8.297 1 83.88 154 TRP B CA 1
ATOM 4069 C C . TRP B 1 154 ? 8.281 -22.312 -7.09 1 83.88 154 TRP B C 1
ATOM 4071 O O . TRP B 1 154 ? 9.156 -23.188 -7.016 1 83.88 154 TRP B O 1
ATOM 4081 N N . ASP B 1 155 ? 8.078 -21.438 -6.152 1 80.25 155 ASP B N 1
ATOM 4082 C CA . ASP B 1 155 ? 9.094 -21.25 -5.121 1 80.25 155 ASP B CA 1
ATOM 4083 C C . ASP B 1 155 ? 8.477 -21.312 -3.727 1 80.25 155 ASP B C 1
ATOM 4085 O O . ASP B 1 155 ? 8.781 -20.469 -2.871 1 80.25 155 ASP B O 1
ATOM 4089 N N . SER B 1 156 ? 7.617 -22.297 -3.506 1 84.88 156 SER B N 1
ATOM 4090 C CA . SER B 1 156 ? 7.016 -22.391 -2.182 1 84.88 156 SER B CA 1
ATOM 4091 C C . SER B 1 156 ? 8.062 -22.734 -1.124 1 84.88 156 SER B C 1
ATOM 4093 O O . SER B 1 156 ? 7.984 -22.25 0.008 1 84.88 156 SER B O 1
ATOM 4095 N N . ALA B 1 157 ? 9.008 -23.562 -1.545 1 87.06 157 ALA B N 1
ATOM 4096 C CA . ALA B 1 157 ? 10.078 -23.922 -0.616 1 87.06 157 ALA B CA 1
ATOM 4097 C C . ALA B 1 157 ? 10.891 -22.688 -0.218 1 87.06 157 ALA B C 1
ATOM 4099 O O . ALA B 1 157 ? 11.258 -22.531 0.949 1 87.06 157 ALA B O 1
ATOM 4100 N N . LEU B 1 158 ? 11.156 -21.891 -1.176 1 84.56 158 LEU B N 1
ATOM 4101 C CA . LEU B 1 158 ? 11.867 -20.641 -0.893 1 84.56 158 LEU B CA 1
ATOM 4102 C C . LEU B 1 158 ? 11.062 -19.781 0.067 1 84.56 158 LEU B C 1
ATOM 4104 O O . LEU B 1 158 ? 11.625 -19.172 0.981 1 84.56 158 LEU B O 1
ATOM 4108 N N . ALA B 1 159 ? 9.828 -19.75 -0.17 1 85.75 159 ALA B N 1
ATOM 4109 C CA . ALA B 1 159 ? 8.969 -18.953 0.7 1 85.75 159 ALA B CA 1
ATOM 4110 C C . ALA B 1 159 ? 9.031 -19.453 2.141 1 85.75 159 ALA B C 1
ATOM 4112 O O . ALA B 1 159 ? 9.164 -18.656 3.074 1 85.75 159 ALA B O 1
ATOM 4113 N N . VAL B 1 160 ? 9 -20.75 2.293 1 88.75 160 VAL B N 1
ATOM 4114 C CA . VAL B 1 160 ? 9.07 -21.328 3.629 1 88.75 160 VAL B CA 1
ATOM 4115 C C . VAL B 1 160 ? 10.438 -21.047 4.246 1 88.75 160 VAL B C 1
ATOM 4117 O O . VAL B 1 160 ? 10.531 -20.641 5.406 1 88.75 160 VAL B O 1
ATOM 4120 N N . ASN B 1 161 ? 11.398 -21.219 3.455 1 88.75 161 ASN B N 1
ATOM 4121 C CA . ASN B 1 161 ? 12.758 -20.969 3.91 1 88.75 161 ASN B CA 1
ATOM 4122 C C . ASN B 1 161 ? 12.938 -19.547 4.406 1 88.75 161 ASN B C 1
ATOM 4124 O O . ASN B 1 161 ? 13.477 -19.312 5.492 1 88.75 161 ASN B O 1
ATOM 4128 N N . ASN B 1 162 ? 12.453 -18.609 3.662 1 84.38 162 ASN B N 1
ATOM 4129 C CA . ASN B 1 162 ? 12.625 -17.188 3.984 1 84.38 162 ASN B CA 1
ATOM 4130 C C . ASN B 1 162 ? 11.758 -16.781 5.172 1 84.38 162 ASN B C 1
ATOM 4132 O O . ASN B 1 162 ? 12.172 -15.977 6.004 1 84.38 162 ASN B O 1
ATOM 4136 N N . THR B 1 163 ? 10.625 -17.328 5.23 1 85.38 163 THR B N 1
ATOM 4137 C CA . THR B 1 163 ? 9.703 -17 6.316 1 85.38 163 THR B CA 1
ATOM 4138 C C . THR B 1 163 ? 10.281 -17.438 7.66 1 85.38 163 THR B C 1
ATOM 4140 O O . THR B 1 163 ? 10.164 -16.703 8.656 1 85.38 163 THR B O 1
ATOM 4143 N N . PHE B 1 164 ? 10.938 -18.609 7.676 1 88.06 164 PHE B N 1
ATOM 4144 C CA . PHE B 1 164 ? 11.422 -19.156 8.938 1 88.06 164 PHE B CA 1
ATOM 4145 C C . PHE B 1 164 ? 12.938 -19.016 9.039 1 88.06 164 PHE B C 1
ATOM 4147 O O . PHE B 1 164 ? 13.555 -19.531 9.977 1 88.06 164 PHE B O 1
ATOM 4154 N N . ASN B 1 165 ? 13.5 -18.375 8.07 1 86.56 165 ASN B N 1
ATOM 4155 C CA . ASN B 1 165 ? 14.953 -18.188 8.039 1 86.56 165 ASN B CA 1
ATOM 4156 C C . ASN B 1 165 ? 15.695 -19.5 8.273 1 86.56 165 ASN B C 1
ATOM 4158 O O . ASN B 1 165 ? 16.531 -19.594 9.172 1 86.56 165 ASN B O 1
ATOM 4162 N N . LEU B 1 166 ? 15.438 -20.531 7.523 1 90.38 166 LEU B N 1
ATOM 4163 C CA . LEU B 1 166 ? 15.977 -21.875 7.73 1 90.38 166 LEU B CA 1
ATOM 4164 C C . LEU B 1 166 ? 17.391 -21.984 7.176 1 90.38 166 LEU B C 1
ATOM 4166 O O . LEU B 1 166 ? 18.125 -22.922 7.508 1 90.38 166 LEU B O 1
ATOM 4170 N N . GLY B 1 167 ? 17.75 -21.078 6.289 1 86.06 167 GLY B N 1
ATOM 4171 C CA . GLY B 1 167 ? 19.109 -21.062 5.75 1 86.06 167 GLY B CA 1
ATOM 4172 C C . GLY B 1 167 ? 19.406 -22.266 4.883 1 86.06 167 GLY B C 1
ATOM 4173 O O . GLY B 1 167 ? 20.547 -22.75 4.867 1 86.06 167 GLY B O 1
ATOM 4174 N N . ARG B 1 168 ? 18.422 -22.781 4.25 1 86.94 168 ARG B N 1
ATOM 4175 C CA . ARG B 1 168 ? 18.609 -23.969 3.404 1 86.94 168 ARG B CA 1
ATOM 4176 C C . ARG B 1 168 ? 19.391 -23.609 2.146 1 86.94 168 ARG B C 1
ATOM 4178 O O . ARG B 1 168 ? 19.203 -22.531 1.572 1 86.94 168 ARG B O 1
ATOM 4185 N N . THR B 1 169 ? 20.188 -24.547 1.666 1 82 169 THR B N 1
ATOM 4186 C CA . THR B 1 169 ? 21.047 -24.297 0.519 1 82 169 THR B CA 1
ATOM 4187 C C . THR B 1 169 ? 20.641 -25.156 -0.673 1 82 169 THR B C 1
ATOM 4189 O O . THR B 1 169 ? 21.25 -25.078 -1.742 1 82 169 THR B O 1
ATOM 4192 N N . ASP B 1 170 ? 19.672 -25.969 -0.559 1 81 170 ASP B N 1
ATOM 4193 C CA . ASP B 1 170 ? 19.281 -26.875 -1.628 1 81 170 ASP B CA 1
ATOM 4194 C C . ASP B 1 170 ? 18.188 -26.266 -2.506 1 81 170 ASP B C 1
ATOM 4196 O O . ASP B 1 170 ? 17.438 -26.984 -3.17 1 81 170 ASP B O 1
ATOM 4200 N N . LEU B 1 171 ? 18.062 -24.953 -2.48 1 80.44 171 LEU B N 1
ATOM 4201 C CA . LEU B 1 171 ? 17.078 -24.281 -3.318 1 80.44 171 LEU B CA 1
ATOM 4202 C C . LEU B 1 171 ? 17.641 -24.031 -4.715 1 80.44 171 LEU B C 1
ATOM 4204 O O . LEU B 1 171 ? 18.844 -23.844 -4.887 1 80.44 171 LEU B O 1
ATOM 4208 N N . LEU B 1 172 ? 16.75 -24.078 -5.648 1 73.56 172 LEU B N 1
ATOM 4209 C CA . LEU B 1 172 ? 17.156 -23.766 -7.016 1 73.56 172 LEU B CA 1
ATOM 4210 C C . LEU B 1 172 ? 17.344 -22.266 -7.199 1 73.56 172 LEU B C 1
ATOM 4212 O O . LEU B 1 172 ? 16.516 -21.469 -6.742 1 73.56 172 LEU B O 1
ATOM 4216 N N . ASP B 1 173 ? 18.391 -21.906 -7.727 1 71.94 173 ASP B N 1
ATOM 4217 C CA . ASP B 1 173 ? 18.656 -20.484 -7.941 1 71.94 173 ASP B CA 1
ATOM 4218 C C . ASP B 1 173 ? 17.875 -19.953 -9.141 1 71.94 173 ASP B C 1
ATOM 4220 O O . ASP B 1 173 ? 17.422 -18.812 -9.133 1 71.94 173 ASP B O 1
ATOM 4224 N N . GLU B 1 174 ? 17.766 -20.906 -10.188 1 74.56 174 GLU B N 1
ATOM 4225 C CA . GLU B 1 174 ? 17.078 -20.484 -11.406 1 74.56 174 GLU B CA 1
ATOM 4226 C C . GLU B 1 174 ? 15.961 -21.453 -11.766 1 74.56 174 GLU B C 1
ATOM 4228 O O . GLU B 1 174 ? 16.078 -22.672 -11.555 1 74.56 174 GLU B O 1
ATOM 4233 N N . PRO B 1 175 ? 14.844 -20.828 -12.234 1 73.38 175 PRO B N 1
ATOM 4234 C CA . PRO B 1 175 ? 13.766 -21.719 -12.672 1 73.38 175 PRO B CA 1
ATOM 4235 C C . PRO B 1 175 ? 14.125 -22.5 -13.93 1 73.38 175 PRO B C 1
ATOM 4237 O O . PRO B 1 175 ? 14.914 -22.031 -14.75 1 73.38 175 PRO B O 1
ATOM 4240 N N . PRO B 1 176 ? 13.617 -23.688 -13.898 1 63.25 176 PRO B N 1
ATOM 4241 C CA . PRO B 1 176 ? 13.883 -24.484 -15.094 1 63.25 176 PRO B CA 1
ATOM 4242 C C . PRO B 1 176 ? 13.242 -23.906 -16.344 1 63.25 176 PRO B C 1
ATOM 4244 O O . PRO B 1 176 ? 12.273 -23.141 -16.25 1 63.25 176 PRO B O 1
ATOM 4247 N N . ILE B 1 177 ? 13.906 -24 -17.516 1 60.12 177 ILE B N 1
ATOM 4248 C CA . ILE B 1 177 ? 13.344 -23.609 -18.797 1 60.12 177 ILE B CA 1
ATOM 4249 C C . ILE B 1 177 ? 12.391 -24.703 -19.297 1 60.12 177 ILE B C 1
ATOM 4251 O O . ILE B 1 177 ? 12.719 -25.891 -19.281 1 60.12 177 ILE B O 1
ATOM 4255 N N . GLU B 1 178 ? 11.125 -24.297 -19.359 1 57.03 178 GLU B N 1
ATOM 4256 C CA . GLU B 1 178 ? 10.266 -25.281 -20.016 1 57.03 178 GLU B CA 1
ATOM 4257 C C . GLU B 1 178 ? 10.719 -25.531 -21.453 1 57.03 178 GLU B C 1
ATOM 4259 O O . GLU B 1 178 ? 10.844 -24.594 -22.234 1 57.03 178 GLU B O 1
ATOM 4264 N N . GLU B 1 179 ? 11.375 -26.484 -21.75 1 53.78 179 GLU B N 1
ATOM 4265 C CA . GLU B 1 179 ? 11.797 -26.797 -23.109 1 53.78 179 GLU B CA 1
ATOM 4266 C C . GLU B 1 179 ? 10.609 -27.234 -23.969 1 53.78 179 GLU B C 1
ATOM 4268 O O . GLU B 1 179 ? 9.672 -27.859 -23.453 1 53.78 179 GLU B O 1
ATOM 4273 N N . GLU B 1 180 ? 10.383 -26.375 -25.172 1 50.47 180 GLU B N 1
ATOM 4274 C CA . GLU B 1 180 ? 9.398 -26.812 -26.156 1 50.47 180 GLU B CA 1
ATOM 4275 C C . GLU B 1 180 ? 9.523 -28.312 -26.438 1 50.47 180 GLU B C 1
ATOM 4277 O O . GLU B 1 180 ? 10.625 -28.812 -26.641 1 50.47 180 GLU B O 1
ATOM 4282 N N . ALA B 1 181 ? 8.57 -29.062 -26 1 50.66 181 ALA B N 1
ATOM 4283 C CA . ALA B 1 181 ? 8.586 -30.453 -26.422 1 50.66 181 ALA B CA 1
ATOM 4284 C C . ALA B 1 181 ? 8.695 -30.578 -27.938 1 50.66 181 ALA B C 1
ATOM 4286 O O . ALA B 1 181 ? 8.148 -29.75 -28.672 1 50.66 181 ALA B O 1
ATOM 4287 N N . PRO B 1 182 ? 9.492 -31.266 -28.625 1 45.94 182 PRO B N 1
ATOM 4288 C CA . PRO B 1 182 ? 9.57 -31.453 -30.078 1 45.94 182 PRO B CA 1
ATOM 4289 C C . PRO B 1 182 ? 8.195 -31.516 -30.75 1 45.94 182 PRO B C 1
ATOM 4291 O O . PRO B 1 182 ? 7.227 -31.969 -30.125 1 45.94 182 PRO B O 1
ATOM 4294 N N . GLU B 1 183 ? 7.848 -30.609 -31.672 1 46.53 183 GLU B N 1
ATOM 4295 C CA . GLU B 1 183 ? 6.676 -30.578 -32.531 1 46.53 183 GLU B CA 1
ATOM 4296 C C . GLU B 1 183 ? 6.035 -31.953 -32.656 1 46.53 183 GLU B C 1
ATOM 4298 O O . GLU B 1 183 ? 4.82 -32.062 -32.812 1 46.53 183 GLU B O 1
ATOM 4303 N N . GLU B 1 184 ? 6.875 -32.812 -33.188 1 45.19 184 GLU B N 1
ATOM 4304 C CA . GLU B 1 184 ? 6.379 -34.156 -33.5 1 45.19 184 GLU B CA 1
ATOM 4305 C C . GLU B 1 184 ? 5.586 -34.75 -32.344 1 45.19 184 GLU B C 1
ATOM 4307 O O . GLU B 1 184 ? 5.016 -35.812 -32.469 1 45.19 184 GLU B O 1
ATOM 4312 N N . GLU B 1 185 ? 5.863 -34.375 -31.188 1 48.06 185 GLU B N 1
ATOM 4313 C CA . GLU B 1 185 ? 5.656 -35.219 -30.031 1 48.06 185 GLU B CA 1
ATOM 4314 C C . GLU B 1 185 ? 4.176 -35.312 -29.672 1 48.06 185 GLU B C 1
ATOM 4316 O O . GLU B 1 185 ? 3.619 -36.438 -29.594 1 48.06 185 GLU B O 1
ATOM 4321 N N . VAL B 1 186 ? 3.67 -35.281 -28.203 1 54.66 186 VAL B N 1
ATOM 4322 C CA . VAL B 1 186 ? 2.92 -36.312 -27.469 1 54.66 186 VAL B CA 1
ATOM 4323 C C . VAL B 1 186 ? 1.425 -36.125 -27.734 1 54.66 186 VAL B C 1
ATOM 4325 O O . VAL B 1 186 ? 0.795 -35.219 -27.172 1 54.66 186 VAL B O 1
ATOM 4328 N N . LYS B 1 187 ? 1.126 -36.375 -29.031 1 75.69 187 LYS B N 1
ATOM 4329 C CA . LYS B 1 187 ? -0.313 -36.562 -29.172 1 75.69 187 LYS B CA 1
ATOM 4330 C C . LYS B 1 187 ? -0.862 -37.438 -28.062 1 75.69 187 LYS B C 1
ATOM 4332 O O . LYS B 1 187 ? -0.496 -38.625 -27.953 1 75.69 187 LYS B O 1
ATOM 4337 N N . LEU B 1 188 ? -1.406 -36.75 -27.156 1 89 188 LEU B N 1
ATOM 4338 C CA . LEU B 1 188 ? -2.01 -37.438 -26.031 1 89 188 LEU B CA 1
ATOM 4339 C C . LEU B 1 188 ? -3.164 -38.312 -26.5 1 89 188 LEU B C 1
ATOM 4341 O O . LEU B 1 188 ? -4.043 -37.875 -27.234 1 89 188 LEU B O 1
ATOM 4345 N N . THR B 1 189 ? -3.031 -39.531 -26.266 1 92.06 189 THR B N 1
ATOM 4346 C CA . THR B 1 189 ? -4.16 -40.438 -26.531 1 92.06 189 THR B CA 1
ATOM 4347 C C . THR B 1 189 ? -5.328 -40.094 -25.609 1 92.06 189 THR B C 1
ATOM 4349 O O . THR B 1 189 ? -5.195 -39.281 -24.688 1 92.06 189 THR B O 1
ATOM 4352 N N . GLU B 1 190 ? -6.426 -40.688 -25.938 1 92.31 190 GLU B N 1
ATOM 4353 C CA . GLU B 1 190 ? -7.594 -40.5 -25.078 1 92.31 190 GLU B CA 1
ATOM 4354 C C . GLU B 1 190 ? -7.301 -40.938 -23.641 1 92.31 190 GLU B C 1
ATOM 4356 O O . GLU B 1 190 ? -7.719 -40.281 -22.688 1 92.31 190 GLU B O 1
ATOM 4361 N N . LYS B 1 191 ? -6.637 -42 -23.516 1 93.25 191 LYS B N 1
ATOM 4362 C CA . LYS B 1 191 ? -6.273 -42.469 -22.188 1 93.25 191 LYS B CA 1
ATOM 4363 C C . LYS B 1 191 ? -5.289 -41.531 -21.516 1 93.25 191 LYS B C 1
ATOM 4365 O O . LYS B 1 191 ? -5.344 -41.344 -20.297 1 93.25 191 LYS B O 1
ATOM 4370 N N . ASP B 1 192 ? -4.375 -41.031 -22.312 1 94.75 192 ASP B N 1
ATOM 4371 C CA . ASP B 1 192 ? -3.441 -40.031 -21.766 1 94.75 192 ASP B CA 1
ATOM 4372 C C . ASP B 1 192 ? -4.18 -38.844 -21.188 1 94.75 192 ASP B C 1
ATOM 4374 O O . ASP B 1 192 ? -3.885 -38.375 -20.094 1 94.75 192 ASP B O 1
ATOM 4378 N N . ARG B 1 193 ? -5.105 -38.344 -22.016 1 95.88 193 ARG B N 1
ATOM 4379 C CA . ARG B 1 193 ? -5.855 -37.156 -21.609 1 95.88 193 ARG B CA 1
ATOM 4380 C C . ARG B 1 193 ? -6.637 -37.406 -20.328 1 95.88 193 ARG B C 1
ATOM 4382 O O . ARG B 1 193 ? -6.629 -36.594 -19.422 1 95.88 193 ARG B O 1
ATOM 4389 N N . LEU B 1 194 ? -7.293 -38.531 -20.266 1 96.19 194 LEU B N 1
ATOM 4390 C CA . LEU B 1 194 ? -8.078 -38.875 -19.094 1 96.19 194 LEU B CA 1
ATOM 4391 C C . LEU B 1 194 ? -7.188 -39.031 -17.875 1 96.19 194 LEU B C 1
ATOM 4393 O O . LEU B 1 194 ? -7.531 -38.594 -16.781 1 96.19 194 LEU B O 1
ATOM 4397 N N . ALA B 1 195 ? -6.105 -39.719 -18.031 1 96.38 195 ALA B N 1
ATOM 4398 C CA . ALA B 1 195 ? -5.16 -39.906 -16.938 1 96.38 195 ALA B CA 1
ATOM 4399 C C . ALA B 1 195 ? -4.617 -38.562 -16.453 1 96.38 195 ALA B C 1
ATOM 4401 O O . ALA B 1 195 ? -4.52 -38.344 -15.242 1 96.38 195 ALA B O 1
ATOM 4402 N N . LEU B 1 196 ? -4.219 -37.719 -17.406 1 96 196 LEU B N 1
ATOM 4403 C CA . LEU B 1 196 ? -3.686 -36.406 -17.062 1 96 196 LEU B CA 1
ATOM 4404 C C . LEU B 1 196 ? -4.688 -35.625 -16.234 1 96 196 LEU B C 1
ATOM 4406 O O . LEU B 1 196 ? -4.328 -35.031 -15.211 1 96 196 LEU B O 1
ATOM 4410 N N . LEU B 1 197 ? -5.938 -35.625 -16.656 1 97.31 197 LEU B N 1
ATOM 4411 C CA . LEU B 1 197 ? -6.992 -34.969 -15.906 1 97.31 197 LEU B CA 1
ATOM 4412 C C . LEU B 1 197 ? -7.105 -35.531 -14.5 1 97.31 197 LEU B C 1
ATOM 4414 O O . LEU B 1 197 ? -7.211 -34.781 -13.531 1 97.31 197 LEU B O 1
ATOM 4418 N N . ALA B 1 198 ? -7.102 -36.781 -14.367 1 97.31 198 ALA B N 1
ATOM 4419 C CA . ALA B 1 198 ? -7.227 -37.438 -13.07 1 97.31 198 ALA B CA 1
ATOM 4420 C C . ALA B 1 198 ? -6.07 -37.062 -12.148 1 97.31 198 ALA B C 1
ATOM 4422 O O . ALA B 1 198 ? -6.27 -36.844 -10.953 1 97.31 198 ALA B O 1
ATOM 4423 N N . PHE B 1 199 ? -4.844 -37.031 -12.75 1 96.81 199 PHE B N 1
ATOM 4424 C CA . PHE B 1 199 ? -3.672 -36.688 -11.961 1 96.81 199 PHE B CA 1
ATOM 4425 C C . PHE B 1 199 ? -3.793 -35.25 -11.43 1 96.81 199 PHE B C 1
ATOM 4427 O O . PHE B 1 199 ? -3.398 -34.969 -10.297 1 96.81 199 PHE B O 1
ATOM 4434 N N . VAL B 1 200 ? -4.305 -34.375 -12.227 1 96.75 200 VAL B N 1
ATOM 4435 C CA . VAL B 1 200 ? -4.41 -32.938 -11.859 1 96.75 200 VAL B CA 1
ATOM 4436 C C . VAL B 1 200 ? -5.551 -32.75 -10.859 1 96.75 200 VAL B C 1
ATOM 4438 O O . VAL B 1 200 ? -5.41 -32.031 -9.883 1 96.75 200 VAL B O 1
ATOM 4441 N N . LYS B 1 201 ? -6.594 -33.438 -11.086 1 96.88 201 LYS B N 1
ATOM 4442 C CA . LYS B 1 201 ? -7.781 -33.281 -10.25 1 96.88 201 LYS B CA 1
ATOM 4443 C C . LYS B 1 201 ? -7.562 -33.906 -8.867 1 96.88 201 LYS B C 1
ATOM 4445 O O . LYS B 1 201 ? -8.062 -33.375 -7.867 1 96.88 201 LYS B O 1
ATOM 4450 N N . TYR B 1 202 ? -6.848 -35.062 -8.852 1 95.31 202 TYR B N 1
ATOM 4451 C CA . TYR B 1 202 ? -6.625 -35.781 -7.602 1 95.31 202 TYR B CA 1
ATOM 4452 C C . TYR B 1 202 ? -5.141 -36.031 -7.371 1 95.31 202 TYR B C 1
ATOM 4454 O O . TYR B 1 202 ? -4.691 -37.188 -7.359 1 95.31 202 TYR B O 1
ATOM 4462 N N . PRO B 1 203 ? -4.449 -35.062 -6.977 1 93.12 203 PRO B N 1
ATOM 4463 C CA . PRO B 1 203 ? -2.992 -35.188 -6.863 1 93.12 203 PRO B CA 1
ATOM 4464 C C . PRO B 1 203 ? -2.566 -36.125 -5.746 1 93.12 203 PRO B C 1
ATOM 4466 O O . PRO B 1 203 ? -1.463 -36.688 -5.781 1 93.12 203 PRO B O 1
ATOM 4469 N N . ALA B 1 204 ? -3.359 -36.406 -4.801 1 88.62 204 ALA B N 1
ATOM 4470 C CA . ALA B 1 204 ? -2.959 -37.188 -3.625 1 88.62 204 ALA B CA 1
ATOM 4471 C C . ALA B 1 204 ? -3.412 -38.625 -3.738 1 88.62 204 ALA B C 1
ATOM 4473 O O . ALA B 1 204 ? -3.027 -39.469 -2.922 1 88.62 204 ALA B O 1
ATOM 4474 N N . LEU B 1 205 ? -4.207 -38.969 -4.719 1 92.88 205 LEU B N 1
ATOM 4475 C CA . LEU B 1 205 ? -4.746 -40.312 -4.805 1 92.88 205 LEU B CA 1
ATOM 4476 C C . LEU B 1 205 ? -3.682 -41.281 -5.305 1 92.88 205 LEU B C 1
ATOM 4478 O O . LEU B 1 205 ? -2.834 -40.938 -6.121 1 92.88 205 LEU B O 1
ATOM 4482 N N . SER B 1 206 ? -3.824 -42.531 -4.84 1 92.62 206 SER B N 1
ATOM 4483 C CA . SER B 1 206 ? -2.918 -43.594 -5.262 1 92.62 206 SER B CA 1
ATOM 4484 C C . SER B 1 206 ? -3.238 -44.062 -6.676 1 92.62 206 SER B C 1
ATOM 4486 O O . SER B 1 206 ? -4.316 -43.781 -7.203 1 92.62 206 SER B O 1
ATOM 4488 N N . ASP B 1 207 ? -2.262 -44.781 -7.219 1 95.75 207 ASP B N 1
ATOM 4489 C CA . ASP B 1 207 ? -2.477 -45.312 -8.555 1 95.75 207 ASP B CA 1
ATOM 4490 C C . ASP B 1 207 ? -3.672 -46.281 -8.578 1 95.75 207 ASP B C 1
ATOM 4492 O O . ASP B 1 207 ? -4.418 -46.312 -9.562 1 95.75 207 ASP B O 1
ATOM 4496 N N . LEU B 1 208 ? -3.811 -46.969 -7.492 1 96 208 LEU B N 1
ATOM 4497 C CA . LEU B 1 208 ? -4.938 -47.906 -7.395 1 96 208 LEU B CA 1
ATOM 4498 C C . LEU B 1 208 ? -6.262 -47.156 -7.422 1 96 208 LEU B C 1
ATOM 4500 O O . LEU B 1 208 ? -7.18 -47.531 -8.156 1 96 208 LEU B O 1
ATOM 4504 N N . GLU B 1 209 ? -6.445 -46.156 -6.684 1 96.94 209 GLU B N 1
ATOM 4505 C CA . GLU B 1 209 ? -7.668 -45.344 -6.629 1 96.94 209 GLU B CA 1
ATOM 4506 C C . GLU B 1 209 ? -7.941 -44.656 -7.969 1 96.94 209 GLU B C 1
ATOM 4508 O O . GLU B 1 209 ? -9.086 -44.594 -8.414 1 96.94 209 GLU B O 1
ATOM 4513 N N . LEU B 1 210 ? -6.898 -44.188 -8.57 1 97.12 210 LEU B N 1
ATOM 4514 C CA . LEU B 1 210 ? -7.047 -43.531 -9.859 1 97.12 210 LEU B CA 1
ATOM 4515 C C . LEU B 1 210 ? -7.465 -44.5 -10.938 1 97.12 210 LEU B C 1
ATOM 4517 O O . LEU B 1 210 ? -8.227 -44.156 -11.844 1 97.12 210 LEU B O 1
ATOM 4521 N N . SER B 1 211 ? -6.891 -45.688 -10.859 1 97.12 211 SER B N 1
ATOM 4522 C CA . SER B 1 211 ? -7.281 -46.75 -11.797 1 97.12 211 SER B CA 1
ATOM 4523 C C . SER B 1 211 ? -8.773 -47.031 -11.703 1 97.12 211 SER B C 1
ATOM 4525 O O . SER B 1 211 ? -9.445 -47.188 -12.727 1 97.12 211 SER B O 1
ATOM 4527 N N . ARG B 1 212 ? -9.336 -47.062 -10.594 1 96.19 212 ARG B N 1
ATOM 4528 C CA . ARG B 1 212 ? -10.758 -47.312 -10.375 1 96.19 212 ARG B CA 1
ATOM 4529 C C . ARG B 1 212 ? -11.609 -46.188 -10.906 1 96.19 212 ARG B C 1
ATOM 4531 O O . ARG B 1 212 ? -12.664 -46.406 -11.508 1 96.19 212 ARG B O 1
ATOM 4538 N N . ARG B 1 213 ? -11.117 -45 -10.695 1 94.81 213 ARG B N 1
ATOM 4539 C CA . ARG B 1 213 ? -11.867 -43.812 -11.086 1 94.81 213 ARG B CA 1
ATOM 4540 C C . ARG B 1 213 ? -11.875 -43.625 -12.602 1 94.81 213 ARG B C 1
ATOM 4542 O O . ARG B 1 213 ? -12.852 -43.125 -13.164 1 94.81 213 ARG B O 1
ATOM 4549 N N . THR B 1 214 ? -10.859 -44.031 -13.273 1 95.75 214 THR B N 1
ATOM 4550 C CA . THR B 1 214 ? -10.695 -43.75 -14.695 1 95.75 214 THR B CA 1
ATOM 4551 C C . THR B 1 214 ? -11.047 -44.969 -15.539 1 95.75 214 THR B C 1
ATOM 4553 O O . THR B 1 214 ? -11.266 -44.844 -16.75 1 95.75 214 THR B O 1
ATOM 4556 N N . GLY B 1 215 ? -10.93 -46.156 -14.992 1 95.06 215 GLY B N 1
ATOM 4557 C CA . GLY B 1 215 ? -11.094 -47.406 -15.742 1 95.06 215 GLY B CA 1
ATOM 4558 C C . GLY B 1 215 ? -9.836 -47.844 -16.469 1 95.06 215 GLY B C 1
ATOM 4559 O O . GLY B 1 215 ? -9.867 -48.75 -17.281 1 95.06 215 GLY B O 1
ATOM 4560 N N . ILE B 1 216 ? -8.797 -47.156 -16.219 1 96.06 216 ILE B N 1
ATOM 4561 C CA . ILE B 1 216 ? -7.5 -47.5 -16.781 1 96.06 216 ILE B CA 1
ATOM 4562 C C . ILE B 1 216 ? -6.762 -48.438 -15.836 1 96.06 216 ILE B C 1
ATOM 4564 O O . ILE B 1 216 ? -6.859 -48.312 -14.617 1 96.06 216 ILE B O 1
ATOM 4568 N N . SER B 1 217 ? -6.016 -49.406 -16.422 1 96.94 217 SER B N 1
ATOM 4569 C CA . SER B 1 217 ? -5.328 -50.375 -15.578 1 96.94 217 SER B CA 1
ATOM 4570 C C . SER B 1 217 ? -4.281 -49.688 -14.703 1 96.94 217 SER B C 1
ATOM 4572 O O . SER B 1 217 ? -3.717 -48.656 -15.086 1 96.94 217 SER B O 1
ATOM 4574 N N . ARG B 1 218 ? -4.035 -50.281 -13.516 1 97.19 218 ARG B N 1
ATOM 4575 C CA . ARG B 1 218 ? -3.094 -49.719 -12.547 1 97.19 218 ARG B CA 1
ATOM 4576 C C . ARG B 1 218 ? -1.696 -49.625 -13.148 1 97.19 218 ARG B C 1
ATOM 4578 O O . ARG B 1 218 ? -1.038 -48.562 -13.016 1 97.19 218 ARG B O 1
ATOM 4585 N N . PRO B 1 219 ? -1.134 -50.625 -13.867 1 96.88 219 PRO B N 1
ATOM 4586 C CA . PRO B 1 219 ? 0.194 -50.469 -14.469 1 96.88 219 PRO B CA 1
ATOM 4587 C C . PRO B 1 219 ? 0.26 -49.344 -15.5 1 96.88 219 PRO B C 1
ATOM 4589 O O . PRO B 1 219 ? 1.273 -48.656 -15.594 1 96.88 219 PRO B O 1
ATOM 4592 N N . THR B 1 220 ? -0.806 -49.188 -16.203 1 96.81 220 THR B N 1
ATOM 4593 C CA . THR B 1 220 ? -0.853 -48.125 -17.203 1 96.81 220 THR B CA 1
ATOM 4594 C C . THR B 1 220 ? -0.86 -46.75 -16.516 1 96.81 220 THR B C 1
ATOM 4596 O O . THR B 1 220 ? -0.173 -45.844 -16.969 1 96.81 220 THR B O 1
ATOM 4599 N N . ILE B 1 221 ? -1.673 -46.594 -15.461 1 97.19 221 ILE B N 1
ATOM 4600 C CA . ILE B 1 221 ? -1.703 -45.375 -14.695 1 97.19 221 ILE B CA 1
ATOM 4601 C C . ILE B 1 221 ? -0.304 -45.062 -14.172 1 97.19 221 ILE B C 1
ATOM 4603 O O . ILE B 1 221 ? 0.175 -43.938 -14.297 1 97.19 221 ILE B O 1
ATOM 4607 N N . SER B 1 222 ? 0.319 -46.031 -13.586 1 96.25 222 SER B N 1
ATOM 4608 C CA . SER B 1 222 ? 1.659 -45.844 -13.039 1 96.25 222 SER B CA 1
ATOM 4609 C C . SER B 1 222 ? 2.65 -45.438 -14.125 1 96.25 222 SER B C 1
ATOM 4611 O O . SER B 1 222 ? 3.482 -44.562 -13.914 1 96.25 222 SER B O 1
ATOM 4613 N N . GLY B 1 223 ? 2.609 -46.125 -15.227 1 96.12 223 GLY B N 1
ATOM 4614 C CA . GLY B 1 223 ? 3.477 -45.781 -16.344 1 96.12 223 GLY B CA 1
ATOM 4615 C C . GLY B 1 223 ? 3.279 -44.375 -16.844 1 96.12 223 GLY B C 1
ATOM 4616 O O . GLY B 1 223 ? 4.25 -43.656 -17.125 1 96.12 223 GLY B O 1
ATOM 4617 N N . LYS B 1 224 ? 2.082 -44 -16.969 1 96 224 LYS B N 1
ATOM 4618 C CA . LYS B 1 224 ? 1.764 -42.656 -17.453 1 96 224 LYS B CA 1
ATOM 4619 C C . LYS B 1 224 ? 2.188 -41.594 -16.438 1 96 224 LYS B C 1
ATOM 4621 O O . LYS B 1 224 ? 2.66 -40.531 -16.812 1 96 224 LYS B O 1
ATOM 4626 N N . ARG B 1 225 ? 1.896 -41.844 -15.18 1 94.81 225 ARG B N 1
ATOM 4627 C CA . ARG B 1 225 ? 2.346 -40.938 -14.141 1 94.81 225 ARG B CA 1
ATOM 4628 C C . ARG B 1 225 ? 3.842 -40.656 -14.258 1 94.81 225 ARG B C 1
ATOM 4630 O O . ARG B 1 225 ? 4.266 -39.5 -14.297 1 94.81 225 ARG B O 1
ATOM 4637 N N . ASN B 1 226 ? 4.59 -41.719 -14.266 1 92.81 226 ASN B N 1
ATOM 4638 C CA . ASN B 1 226 ? 6.039 -41.562 -14.391 1 92.81 226 ASN B CA 1
ATOM 4639 C C . ASN B 1 226 ? 6.43 -40.812 -15.648 1 92.81 226 ASN B C 1
ATOM 4641 O O . ASN B 1 226 ? 7.281 -39.906 -15.602 1 92.81 226 ASN B O 1
ATOM 4645 N N . LYS B 1 227 ? 5.836 -41.156 -16.719 1 93.31 227 LYS B N 1
ATOM 4646 C CA . LYS B 1 227 ? 6.129 -40.5 -18 1 93.31 227 LYS B CA 1
ATOM 4647 C C . LYS B 1 227 ? 5.805 -39.031 -17.953 1 93.31 227 LYS B C 1
ATOM 4649 O O . LYS B 1 227 ? 6.586 -38.188 -18.438 1 93.31 227 LYS B O 1
ATOM 4654 N N . PHE B 1 228 ? 4.609 -38.688 -17.422 1 94.25 228 PHE B N 1
ATOM 4655 C CA . PHE B 1 228 ? 4.156 -37.281 -17.422 1 94.25 228 PHE B CA 1
ATOM 4656 C C . PHE B 1 228 ? 5.055 -36.438 -16.531 1 94.25 228 PHE B C 1
ATOM 4658 O O . PHE B 1 228 ? 5.324 -35.281 -16.859 1 94.25 228 PHE B O 1
ATOM 4665 N N . PHE B 1 229 ? 5.523 -36.938 -15.43 1 91.12 229 PHE B N 1
ATOM 4666 C CA . PHE B 1 229 ? 6.41 -36.188 -14.547 1 91.12 229 PHE B CA 1
ATOM 4667 C C . PHE B 1 229 ? 7.82 -36.094 -15.125 1 91.12 229 PHE B C 1
ATOM 4669 O O . PHE B 1 229 ? 8.461 -35.062 -15.094 1 91.12 229 PHE B O 1
ATOM 4676 N N . GLN B 1 230 ? 8.312 -37.156 -15.719 1 88.5 230 GLN B N 1
ATOM 4677 C CA . GLN B 1 230 ? 9.656 -37.188 -16.281 1 88.5 230 GLN B CA 1
ATOM 4678 C C . GLN B 1 230 ? 9.758 -36.281 -17.516 1 88.5 230 GLN B C 1
ATOM 4680 O O . GLN B 1 230 ? 10.797 -35.656 -17.75 1 88.5 230 GLN B O 1
ATOM 4685 N N . SER B 1 231 ? 8.688 -36.25 -18.297 1 88.25 231 SER B N 1
ATOM 4686 C CA . SER B 1 231 ? 8.688 -35.438 -19.5 1 88.25 231 SER B CA 1
ATOM 4687 C C . SER B 1 231 ? 8.445 -33.969 -19.188 1 88.25 231 SER B C 1
ATOM 4689 O O . SER B 1 231 ? 8.594 -33.125 -20.062 1 88.25 231 SER B O 1
ATOM 4691 N N . GLY B 1 232 ? 7.945 -33.688 -17.953 1 88.44 232 GLY B N 1
ATOM 4692 C CA . GLY B 1 232 ? 7.656 -32.312 -17.594 1 88.44 232 GLY B CA 1
ATOM 4693 C C . GLY B 1 232 ? 6.234 -31.891 -17.906 1 88.44 232 GLY B C 1
ATOM 4694 O O . GLY B 1 232 ? 5.875 -30.719 -17.766 1 88.44 232 GLY B O 1
ATOM 4695 N N . LEU B 1 233 ? 5.445 -32.812 -18.391 1 92.31 233 LEU B N 1
ATOM 4696 C CA . LEU B 1 233 ? 4.039 -32.5 -18.656 1 92.31 233 LEU B CA 1
ATOM 4697 C C . LEU B 1 233 ? 3.307 -32.156 -17.359 1 92.31 233 LEU B C 1
ATOM 4699 O O . LEU B 1 233 ? 2.35 -31.391 -17.375 1 92.31 233 LEU B O 1
ATOM 4703 N N . LEU B 1 234 ? 3.754 -32.75 -16.281 1 93 234 LEU B N 1
ATOM 4704 C CA . LEU B 1 234 ? 3.25 -32.438 -14.953 1 93 234 LEU B CA 1
ATOM 4705 C C . LEU B 1 234 ? 4.395 -32.094 -14.008 1 93 234 LEU B C 1
ATOM 4707 O O . LEU B 1 234 ? 5.488 -32.656 -14.117 1 93 234 LEU B O 1
ATOM 4711 N N . ALA B 1 235 ? 4.121 -31.219 -13.203 1 90.25 235 ALA B N 1
ATOM 4712 C CA . ALA B 1 235 ? 5.031 -30.891 -12.109 1 90.25 235 ALA B CA 1
ATOM 4713 C C . ALA B 1 235 ? 4.297 -30.891 -10.766 1 90.25 235 ALA B C 1
ATOM 4715 O O . ALA B 1 235 ? 3.186 -30.359 -10.664 1 90.25 235 ALA B O 1
ATOM 4716 N N . ARG B 1 236 ? 4.844 -31.562 -9.852 1 91 236 ARG B N 1
ATOM 4717 C CA . ARG B 1 236 ? 4.254 -31.578 -8.523 1 91 236 ARG B CA 1
ATOM 4718 C C . ARG B 1 236 ? 4.664 -30.344 -7.727 1 91 236 ARG B C 1
ATOM 4720 O O . ARG B 1 236 ? 5.848 -30 -7.676 1 91 236 ARG B O 1
ATOM 4727 N N . GLN B 1 237 ? 3.682 -29.703 -7.207 1 90.25 237 GLN B N 1
ATOM 4728 C CA . GLN B 1 237 ? 3.924 -28.516 -6.391 1 90.25 237 GLN B CA 1
ATOM 4729 C C . GLN B 1 237 ? 3.158 -28.594 -5.07 1 90.25 237 GLN B C 1
ATOM 4731 O O . GLN B 1 237 ? 2.238 -29.406 -4.93 1 90.25 237 GLN B O 1
ATOM 4736 N N . ALA B 1 238 ? 3.66 -27.828 -4.121 1 89.94 238 ALA B N 1
ATOM 4737 C CA . ALA B 1 238 ? 2.979 -27.719 -2.834 1 89.94 238 ALA B CA 1
ATOM 4738 C C . ALA B 1 238 ? 2.512 -26.281 -2.584 1 89.94 238 ALA B C 1
ATOM 4740 O O . ALA B 1 238 ? 3.27 -25.328 -2.789 1 89.94 238 ALA B O 1
ATOM 4741 N N . ASN B 1 239 ? 1.285 -26.188 -2.326 1 88 239 ASN B N 1
ATOM 4742 C CA . ASN B 1 239 ? 0.72 -24.922 -1.872 1 88 239 ASN B CA 1
ATOM 4743 C C . ASN B 1 239 ? 0.597 -24.875 -0.352 1 88 239 ASN B C 1
ATOM 4745 O O . ASN B 1 239 ? -0.066 -25.719 0.248 1 88 239 ASN B O 1
ATOM 4749 N N . VAL B 1 240 ? 1.271 -23.953 0.226 1 89.62 240 VAL B N 1
ATOM 4750 C CA . VAL B 1 240 ? 1.313 -23.844 1.681 1 89.62 240 VAL B CA 1
ATOM 4751 C C . VAL B 1 240 ? 0.271 -22.844 2.156 1 89.62 240 VAL B C 1
ATOM 4753 O O . VAL B 1 240 ? -0.015 -21.859 1.462 1 89.62 240 VAL B O 1
ATOM 4756 N N . ASN B 1 241 ? -0.317 -23.141 3.293 1 89 241 ASN B N 1
ATOM 4757 C CA . ASN B 1 241 ? -1.192 -22.188 3.945 1 89 241 ASN B CA 1
ATOM 4758 C C . ASN B 1 241 ? -0.394 -21.094 4.664 1 89 241 ASN B C 1
ATOM 4760 O O . ASN B 1 241 ? -0.007 -21.266 5.82 1 89 241 ASN B O 1
ATOM 4764 N N . TRP B 1 242 ? -0.284 -20.062 4.039 1 87.25 242 TRP B N 1
ATOM 4765 C CA . TRP B 1 242 ? 0.646 -19.031 4.477 1 87.25 242 TRP B CA 1
ATOM 4766 C C . TRP B 1 242 ? 0.107 -18.297 5.699 1 87.25 242 TRP B C 1
ATOM 4768 O O . TRP B 1 242 ? 0.878 -17.859 6.551 1 87.25 242 TRP B O 1
ATOM 4778 N N . LYS B 1 243 ? -1.142 -18.125 5.719 1 85.94 243 LYS B N 1
ATOM 4779 C CA . LYS B 1 243 ? -1.77 -17.469 6.867 1 85.94 243 LYS B CA 1
ATOM 4780 C C . LYS B 1 243 ? -1.436 -18.203 8.164 1 85.94 243 LYS B C 1
ATOM 4782 O O . LYS B 1 243 ? -1.177 -17.562 9.188 1 85.94 243 LYS B O 1
ATOM 4787 N N . LYS B 1 244 ? -1.299 -19.453 8.062 1 87.5 244 LYS B N 1
ATOM 4788 C CA . LYS B 1 244 ? -1.091 -20.266 9.25 1 87.5 244 LYS B CA 1
ATOM 4789 C C . LYS B 1 244 ? 0.366 -20.219 9.703 1 87.5 244 LYS B C 1
ATOM 4791 O O . LYS B 1 244 ? 0.682 -20.609 10.836 1 87.5 244 LYS B O 1
ATOM 4796 N N . ILE B 1 245 ? 1.158 -19.766 8.836 1 84.81 245 ILE B N 1
ATOM 4797 C CA . ILE B 1 245 ? 2.555 -19.75 9.25 1 84.81 245 ILE B CA 1
ATOM 4798 C C . ILE B 1 245 ? 3.018 -18.312 9.469 1 84.81 245 ILE B C 1
ATOM 4800 O O . ILE B 1 245 ? 4.219 -18.031 9.43 1 84.81 245 ILE B O 1
ATOM 4804 N N . GLY B 1 246 ? 2.152 -17.406 9.594 1 81.81 246 GLY B N 1
ATOM 4805 C CA . GLY B 1 246 ? 2.475 -16.078 10.117 1 81.81 246 GLY B CA 1
ATOM 4806 C C . GLY B 1 246 ? 2.643 -15.039 9.023 1 81.81 246 GLY B C 1
ATOM 4807 O O . GLY B 1 246 ? 3.043 -13.906 9.305 1 81.81 246 GLY B O 1
ATOM 4808 N N . CYS B 1 247 ? 2.426 -15.383 7.801 1 86.56 247 CYS B N 1
ATOM 4809 C CA . CYS B 1 247 ? 2.453 -14.367 6.758 1 86.56 247 CYS B CA 1
ATOM 4810 C C . CYS B 1 247 ? 1.182 -13.523 6.785 1 86.56 247 CYS B C 1
ATOM 4812 O O . CYS B 1 247 ? 0.091 -14.047 7.02 1 86.56 247 CYS B O 1
ATOM 4814 N N . GLU B 1 248 ? 1.399 -12.234 6.551 1 89.5 248 GLU B N 1
ATOM 4815 C CA . GLU B 1 248 ? 0.247 -11.344 6.641 1 89.5 248 GLU B CA 1
ATOM 4816 C C . GLU B 1 248 ? -0.171 -10.844 5.258 1 89.5 248 GLU B C 1
ATOM 4818 O O . GLU B 1 248 ? -1.346 -10.547 5.031 1 89.5 248 GLU B O 1
ATOM 4823 N N . LEU B 1 249 ? 0.85 -10.82 4.43 1 94.12 249 LEU B N 1
ATOM 4824 C CA . LEU B 1 249 ? 0.589 -10.133 3.17 1 94.12 249 LEU B CA 1
ATOM 4825 C C . LEU B 1 249 ? 0.96 -11.016 1.983 1 94.12 249 LEU B C 1
ATOM 4827 O O . LEU B 1 249 ? 1.985 -11.703 2.01 1 94.12 249 LEU B O 1
ATOM 4831 N N . MET B 1 250 ? 0.128 -11.047 1.051 1 94.62 250 MET B N 1
ATOM 4832 C CA . MET B 1 250 ? 0.432 -11.586 -0.271 1 94.62 250 MET B CA 1
ATOM 4833 C C . MET B 1 250 ? 0.551 -10.477 -1.303 1 94.62 250 MET B C 1
ATOM 4835 O O . MET B 1 250 ? -0.324 -9.609 -1.396 1 94.62 250 MET B O 1
ATOM 4839 N N . ILE B 1 251 ? 1.619 -10.453 -2.018 1 95.88 251 ILE B N 1
ATOM 4840 C CA . ILE B 1 251 ? 1.86 -9.406 -3 1 95.88 251 ILE B CA 1
ATOM 4841 C C . ILE B 1 251 ? 1.952 -10.016 -4.395 1 95.88 251 ILE B C 1
ATOM 4843 O O . ILE B 1 251 ? 2.629 -11.031 -4.594 1 95.88 251 ILE B O 1
ATOM 4847 N N . PHE B 1 252 ? 1.215 -9.484 -5.312 1 97.69 252 PHE B N 1
ATOM 4848 C CA . PHE B 1 252 ? 1.373 -9.766 -6.734 1 97.69 252 PHE B CA 1
ATOM 4849 C C . PHE B 1 252 ? 2.014 -8.586 -7.449 1 97.69 252 PHE B C 1
ATOM 4851 O O . PHE B 1 252 ? 1.642 -7.434 -7.215 1 97.69 252 PHE B O 1
ATOM 4858 N N . TYR B 1 253 ? 2.99 -8.867 -8.289 1 96.62 253 TYR B N 1
ATOM 4859 C CA . TYR B 1 253 ? 3.678 -7.742 -8.914 1 96.62 253 TYR B CA 1
ATOM 4860 C C . TYR B 1 253 ? 3.93 -8.016 -10.391 1 96.62 253 TYR B C 1
ATOM 4862 O O . TYR B 1 253 ? 3.908 -9.164 -10.828 1 96.62 253 TYR B O 1
ATOM 4870 N N . HIS B 1 254 ? 4.016 -7.008 -11.164 1 97.56 254 HIS B N 1
ATOM 4871 C CA . HIS B 1 254 ? 4.508 -6.969 -12.539 1 97.56 254 HIS B CA 1
ATOM 4872 C C . HIS B 1 254 ? 5.582 -5.898 -12.711 1 97.56 254 HIS B C 1
ATOM 4874 O O . HIS B 1 254 ? 5.43 -4.777 -12.219 1 97.56 254 HIS B O 1
ATOM 4880 N N . ILE B 1 255 ? 6.664 -6.281 -13.281 1 96.31 255 ILE B N 1
ATOM 4881 C CA . ILE B 1 255 ? 7.742 -5.316 -13.453 1 96.31 255 ILE B CA 1
ATOM 4882 C C . ILE B 1 255 ? 8.242 -5.359 -14.898 1 96.31 255 ILE B C 1
ATOM 4884 O O . ILE B 1 255 ? 8.359 -6.438 -15.492 1 96.31 255 ILE B O 1
ATOM 4888 N N . ASN B 1 256 ? 8.359 -4.191 -15.461 1 94.81 256 ASN B N 1
ATOM 4889 C CA . ASN B 1 256 ? 8.984 -4.059 -16.781 1 94.81 256 ASN B CA 1
ATOM 4890 C C . ASN B 1 256 ? 10.5 -3.969 -16.672 1 94.81 256 ASN B C 1
ATOM 4892 O O . ASN B 1 256 ? 11.031 -3.342 -15.758 1 94.81 256 ASN B O 1
ATOM 4896 N N . VAL B 1 257 ? 11.102 -4.59 -17.562 1 94.5 257 VAL B N 1
ATOM 4897 C CA . VAL B 1 257 ? 12.562 -4.598 -17.641 1 94.5 257 VAL B CA 1
ATOM 4898 C C . VAL B 1 257 ? 13.016 -3.896 -18.922 1 94.5 257 VAL B C 1
ATOM 4900 O O . VAL B 1 257 ? 12.273 -3.834 -19.891 1 94.5 257 VAL B O 1
ATOM 4903 N N . ARG B 1 258 ? 14.148 -3.4 -18.875 1 91.94 258 ARG B N 1
ATOM 4904 C CA . ARG B 1 258 ? 14.672 -2.701 -20.047 1 91.94 258 ARG B CA 1
ATOM 4905 C C . ARG B 1 258 ? 14.602 -3.586 -21.281 1 91.94 258 ARG B C 1
ATOM 4907 O O . ARG B 1 258 ? 14.812 -4.797 -21.203 1 91.94 258 ARG B O 1
ATOM 4914 N N . PRO B 1 259 ? 14.398 -2.928 -22.438 1 87.31 259 PRO B N 1
ATOM 4915 C CA . PRO B 1 259 ? 14.367 -3.705 -23.672 1 87.31 259 PRO B CA 1
ATOM 4916 C C . PRO B 1 259 ? 15.68 -4.43 -23.953 1 87.31 259 PRO B C 1
ATOM 4918 O O . PRO B 1 259 ? 16.75 -3.896 -23.672 1 87.31 259 PRO B O 1
ATOM 4921 N N . LYS B 1 260 ? 15.625 -5.617 -24.438 1 89.25 260 LYS B N 1
ATOM 4922 C CA . LYS B 1 260 ? 16.75 -6.438 -24.906 1 89.25 260 LYS B CA 1
ATOM 4923 C C . LYS B 1 260 ? 17.594 -6.926 -23.719 1 89.25 260 LYS B C 1
ATOM 4925 O O . LYS B 1 260 ? 18.781 -7.199 -23.875 1 89.25 260 LYS B O 1
ATOM 4930 N N . ALA B 1 261 ? 16.984 -6.844 -22.578 1 92.56 261 ALA B N 1
ATOM 4931 C CA . ALA B 1 261 ? 17.672 -7.457 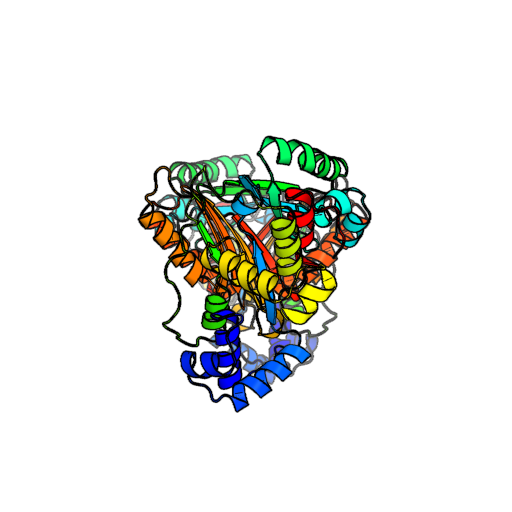-21.453 1 92.56 261 ALA B CA 1
ATOM 4932 C C . ALA B 1 261 ? 18.047 -8.906 -21.75 1 92.56 261 ALA B C 1
ATOM 4934 O O . ALA B 1 261 ? 17.266 -9.641 -22.359 1 92.56 261 ALA B O 1
ATOM 4935 N N . THR B 1 262 ? 19.219 -9.305 -21.328 1 92.5 262 THR B N 1
ATOM 4936 C CA . THR B 1 262 ? 19.688 -10.672 -21.531 1 92.5 262 THR B CA 1
ATOM 4937 C C . THR B 1 262 ? 19.031 -11.633 -20.547 1 92.5 262 THR B C 1
ATOM 4939 O O . THR B 1 262 ? 18.391 -11.195 -19.578 1 92.5 262 THR B O 1
ATOM 4942 N N . ALA B 1 263 ? 19.188 -12.891 -20.844 1 89.56 263 ALA B N 1
ATOM 4943 C CA . ALA B 1 263 ? 18.672 -13.914 -19.938 1 89.56 263 ALA B CA 1
ATOM 4944 C C . ALA B 1 263 ? 19.297 -13.781 -18.547 1 89.56 263 ALA B C 1
ATOM 4946 O O . ALA B 1 263 ? 18.609 -13.945 -17.531 1 89.56 263 ALA B O 1
ATOM 4947 N N . GLU B 1 264 ? 20.562 -13.492 -18.547 1 91.62 264 GLU B N 1
ATOM 4948 C CA . GLU B 1 264 ? 21.266 -13.32 -17.281 1 91.62 264 GLU B CA 1
ATOM 4949 C C . GLU B 1 264 ? 20.719 -12.133 -16.484 1 91.62 264 GLU B C 1
ATOM 4951 O O . GLU B 1 264 ? 20.578 -12.203 -15.266 1 91.62 264 GLU B O 1
ATOM 4956 N N . GLU B 1 265 ? 20.469 -11.117 -17.203 1 93.62 265 GLU B N 1
ATOM 4957 C CA . GLU B 1 265 ? 19.906 -9.922 -16.562 1 93.62 265 GLU B CA 1
ATOM 4958 C C . GLU B 1 265 ? 18.516 -10.188 -16.016 1 93.62 265 GLU B C 1
ATOM 4960 O O . GLU B 1 265 ? 18.172 -9.734 -14.922 1 93.62 265 GLU B O 1
ATOM 4965 N N . MET B 1 266 ? 17.75 -10.945 -16.75 1 93.31 266 MET B N 1
ATOM 4966 C CA . MET B 1 266 ? 16.422 -11.32 -16.281 1 93.31 266 MET B CA 1
ATOM 4967 C C . MET B 1 266 ? 16.516 -12.133 -14.992 1 93.31 266 MET B C 1
ATOM 4969 O O . MET B 1 266 ? 15.703 -11.953 -14.078 1 93.31 266 MET B O 1
ATOM 4973 N N . MET B 1 267 ? 17.5 -13.008 -14.914 1 91.44 267 MET B N 1
ATOM 4974 C CA . MET B 1 267 ? 17.688 -13.828 -13.719 1 91.44 267 MET B CA 1
ATOM 4975 C C . MET B 1 267 ? 18.125 -12.969 -12.531 1 91.44 267 MET B C 1
ATOM 4977 O O . MET B 1 267 ? 17.781 -13.258 -11.391 1 91.44 267 MET B O 1
ATOM 4981 N N . ARG B 1 268 ? 18.812 -11.945 -12.828 1 92.12 268 ARG B N 1
ATOM 4982 C CA . ARG B 1 268 ? 19.203 -11.016 -11.766 1 92.12 268 ARG B CA 1
ATOM 4983 C C . ARG B 1 268 ? 17.984 -10.367 -11.125 1 92.12 268 ARG B C 1
ATOM 4985 O O . ARG B 1 268 ? 17.906 -10.234 -9.906 1 92.12 268 ARG B O 1
ATOM 4992 N N . ILE B 1 269 ? 17.062 -9.961 -11.961 1 93.19 269 ILE B N 1
ATOM 4993 C CA . ILE B 1 269 ? 15.836 -9.352 -11.461 1 93.19 269 ILE B CA 1
ATOM 4994 C C . ILE B 1 269 ? 15.023 -10.383 -10.68 1 93.19 269 ILE B C 1
ATOM 4996 O O . ILE B 1 269 ? 14.539 -10.102 -9.586 1 93.19 269 ILE B O 1
ATOM 5000 N N . TYR B 1 270 ? 14.969 -11.531 -11.273 1 91.31 270 TYR B N 1
ATOM 5001 C CA . TYR B 1 270 ? 14.281 -12.633 -10.609 1 91.31 270 TYR B CA 1
ATOM 5002 C C . TYR B 1 270 ? 14.859 -12.883 -9.227 1 91.31 270 TYR B C 1
ATOM 5004 O O . TYR B 1 270 ? 14.125 -12.977 -8.242 1 91.31 270 TYR B O 1
ATOM 5012 N N . SER B 1 271 ? 16.125 -12.914 -9.117 1 89.56 271 SER B N 1
ATOM 5013 C CA . SER B 1 271 ? 16.812 -13.164 -7.855 1 89.56 271 SER B CA 1
ATOM 5014 C C . SER B 1 271 ? 16.562 -12.047 -6.852 1 89.56 271 SER B C 1
ATOM 5016 O O . SER B 1 271 ? 16.422 -12.297 -5.652 1 89.56 271 SER B O 1
ATOM 5018 N N . SER B 1 272 ? 16.531 -10.859 -7.297 1 90.62 272 SER B N 1
ATOM 5019 C CA . SER B 1 272 ? 16.25 -9.719 -6.426 1 90.62 272 SER B CA 1
ATOM 5020 C C . SER B 1 272 ? 14.875 -9.844 -5.781 1 90.62 272 SER B C 1
ATOM 5022 O O . SER B 1 272 ? 14.719 -9.602 -4.582 1 90.62 272 SER B O 1
ATOM 5024 N N . PHE B 1 273 ? 13.906 -10.211 -6.566 1 88.31 273 PHE B N 1
ATOM 5025 C CA . PHE B 1 273 ? 12.539 -10.281 -6.059 1 88.31 273 PHE B CA 1
ATOM 5026 C C . PHE B 1 273 ? 12.375 -11.469 -5.117 1 88.31 273 PHE B C 1
ATOM 5028 O O . PHE B 1 273 ? 11.492 -11.469 -4.258 1 88.31 273 PHE B O 1
ATOM 5035 N N . ARG B 1 274 ? 13.211 -12.438 -5.246 1 86.19 274 ARG B N 1
ATOM 5036 C CA . ARG B 1 274 ? 13.234 -13.555 -4.309 1 86.19 274 ARG B CA 1
ATOM 5037 C C . ARG B 1 274 ? 13.727 -13.102 -2.938 1 86.19 274 ARG B C 1
ATOM 5039 O O . ARG B 1 274 ? 13.445 -13.758 -1.928 1 86.19 274 ARG B O 1
ATOM 5046 N N . ARG B 1 275 ? 14.414 -11.984 -2.91 1 85.38 275 ARG B N 1
ATOM 5047 C CA . ARG B 1 275 ? 14.977 -11.469 -1.665 1 85.38 275 ARG B CA 1
ATOM 5048 C C . ARG B 1 275 ? 13.992 -10.539 -0.966 1 85.38 275 ARG B C 1
ATOM 5050 O O . ARG B 1 275 ? 14.141 -10.258 0.224 1 85.38 275 ARG B O 1
ATOM 5057 N N . ILE B 1 276 ? 13.086 -10.016 -1.678 1 85.5 276 ILE B N 1
ATOM 5058 C CA . ILE B 1 276 ? 12.133 -9.062 -1.108 1 85.5 276 ILE B CA 1
ATOM 5059 C C . ILE B 1 276 ? 11.227 -9.773 -0.109 1 85.5 276 ILE B C 1
ATOM 5061 O O . ILE B 1 276 ? 10.977 -9.266 0.985 1 85.5 276 ILE B O 1
ATOM 5065 N N . GLY B 1 277 ? 10.797 -10.922 -0.453 1 81.38 277 GLY B N 1
ATOM 5066 C CA . GLY B 1 277 ? 9.914 -11.727 0.37 1 81.38 277 GLY B CA 1
ATOM 5067 C C . GLY B 1 277 ? 9.977 -13.211 0.038 1 81.38 277 GLY B C 1
ATOM 5068 O O . GLY B 1 277 ? 10.984 -13.688 -0.496 1 81.38 277 GLY B O 1
ATOM 5069 N N . ALA B 1 278 ? 8.969 -13.867 0.502 1 78.06 278 ALA B N 1
ATOM 5070 C CA . ALA B 1 278 ? 8.867 -15.297 0.205 1 78.06 278 ALA B CA 1
ATOM 5071 C C . ALA B 1 278 ? 8.172 -15.523 -1.134 1 78.06 278 ALA B C 1
ATOM 5073 O O . ALA B 1 278 ? 6.941 -15.578 -1.202 1 78.06 278 ALA B O 1
ATOM 5074 N N . ALA B 1 279 ? 8.938 -15.68 -2.154 1 81.06 279 ALA B N 1
ATOM 5075 C CA . ALA B 1 279 ? 8.406 -15.82 -3.504 1 81.06 279 ALA B CA 1
ATOM 5076 C C . ALA B 1 279 ? 7.605 -17.109 -3.641 1 81.06 279 ALA B C 1
ATOM 5078 O O . ALA B 1 279 ? 8 -18.156 -3.115 1 81.06 279 ALA B O 1
ATOM 5079 N N . VAL B 1 280 ? 6.488 -17.078 -4.367 1 86.19 280 VAL B N 1
ATOM 5080 C CA . VAL B 1 280 ? 5.625 -18.234 -4.57 1 86.19 280 VAL B CA 1
ATOM 5081 C C . VAL B 1 280 ? 5.711 -18.703 -6.023 1 86.19 280 VAL B C 1
ATOM 5083 O O . VAL B 1 280 ? 5.965 -19.875 -6.293 1 86.19 280 VAL B O 1
ATOM 5086 N N . TYR B 1 281 ? 5.512 -17.891 -6.922 1 89.25 281 TYR B N 1
ATOM 5087 C CA . TYR B 1 281 ? 5.707 -18.234 -8.328 1 89.25 281 TYR B CA 1
ATOM 5088 C C . TYR B 1 281 ? 6.113 -17 -9.133 1 89.25 281 TYR B C 1
ATOM 5090 O O . TYR B 1 281 ? 5.91 -15.867 -8.68 1 89.25 281 TYR B O 1
ATOM 5098 N N . SER B 1 282 ? 6.73 -17.234 -10.242 1 92.75 282 SER B N 1
ATOM 5099 C CA . SER B 1 282 ? 7.172 -16.188 -11.164 1 92.75 282 SER B CA 1
ATOM 5100 C C . SER B 1 282 ? 7.047 -16.641 -12.609 1 92.75 282 SER B C 1
ATOM 5102 O O . SER B 1 282 ? 7.332 -17.797 -12.938 1 92.75 282 SER B O 1
ATOM 5104 N N . TYR B 1 283 ? 6.523 -15.797 -13.414 1 94.38 283 TYR B N 1
ATOM 5105 C CA . TYR B 1 283 ? 6.562 -15.914 -14.875 1 94.38 283 TYR B CA 1
ATOM 5106 C C . TYR B 1 283 ? 7.555 -14.922 -15.469 1 94.38 283 TYR B C 1
ATOM 5108 O O . TYR B 1 283 ? 7.344 -13.711 -15.406 1 94.38 283 TYR B O 1
ATOM 5116 N N . ILE B 1 284 ? 8.617 -15.484 -16.047 1 94 284 ILE B N 1
ATOM 5117 C CA . ILE B 1 284 ? 9.734 -14.656 -16.484 1 94 284 ILE B CA 1
ATOM 5118 C C . ILE B 1 284 ? 9.852 -14.703 -18 1 94 284 ILE B C 1
ATOM 5120 O O . ILE B 1 284 ? 10.172 -15.75 -18.562 1 94 284 ILE B O 1
ATOM 5124 N N . GLN B 1 285 ? 9.562 -13.688 -18.672 1 92.94 285 GLN B N 1
ATOM 5125 C CA . GLN B 1 285 ? 9.812 -13.562 -20.094 1 92.94 285 GLN B CA 1
ATOM 5126 C C . GLN B 1 285 ? 10.695 -12.359 -20.391 1 92.94 285 GLN B C 1
ATOM 5128 O O . GLN B 1 285 ? 10.859 -11.477 -19.547 1 92.94 285 GLN B O 1
ATOM 5133 N N . PRO B 1 286 ? 11.297 -12.336 -21.531 1 91.81 286 PRO B N 1
ATOM 5134 C CA . PRO B 1 286 ? 12.117 -11.164 -21.844 1 91.81 286 PRO B CA 1
ATOM 5135 C C . PRO B 1 286 ? 11.344 -9.852 -21.734 1 91.81 286 PRO B C 1
ATOM 5137 O O . PRO B 1 286 ? 10.266 -9.719 -22.312 1 91.81 286 PRO B O 1
ATOM 5140 N N . GLY B 1 287 ? 11.883 -8.992 -20.891 1 94 287 GLY B N 1
ATOM 5141 C CA . GLY B 1 287 ? 11.352 -7.641 -20.828 1 94 287 GLY B CA 1
ATOM 5142 C C . GLY B 1 287 ? 10.383 -7.434 -19.688 1 94 287 GLY B C 1
ATOM 5143 O O . GLY B 1 287 ? 10.078 -6.297 -19.312 1 94 287 GLY B O 1
ATOM 5144 N N . GLU B 1 288 ? 9.859 -8.555 -19.109 1 95.38 288 GLU B N 1
ATOM 5145 C CA . GLU B 1 288 ? 8.922 -8.336 -18.016 1 95.38 288 GLU B CA 1
ATOM 5146 C C . GLU B 1 288 ? 8.805 -9.578 -17.141 1 95.38 288 GLU B C 1
ATOM 5148 O O . GLU B 1 288 ? 9.094 -10.688 -17.594 1 95.38 288 GLU B O 1
ATOM 5153 N N . ILE B 1 289 ? 8.438 -9.438 -15.938 1 95.88 289 ILE B N 1
ATOM 5154 C CA . ILE B 1 289 ? 8.242 -10.508 -14.969 1 95.88 289 ILE B CA 1
ATOM 5155 C C . ILE B 1 289 ? 6.945 -10.273 -14.195 1 95.88 289 ILE B C 1
ATOM 5157 O O . ILE B 1 289 ? 6.645 -9.141 -13.797 1 95.88 289 ILE B O 1
ATOM 5161 N N . PHE B 1 290 ? 6.172 -11.297 -14.125 1 97.12 290 PHE B N 1
ATOM 5162 C CA . PHE B 1 290 ? 5.039 -11.367 -13.203 1 97.12 290 PHE B CA 1
ATOM 5163 C C . PHE B 1 290 ? 5.309 -12.367 -12.086 1 97.12 290 PHE B C 1
ATOM 5165 O O . PHE B 1 290 ? 5.883 -13.43 -12.328 1 97.12 290 PHE B O 1
ATOM 5172 N N . GLY B 1 291 ? 4.965 -11.984 -10.844 1 95.31 291 GLY B N 1
ATOM 5173 C CA . GLY B 1 291 ? 5.164 -12.93 -9.758 1 95.31 291 GLY B CA 1
ATOM 5174 C C . GLY B 1 291 ? 4.379 -12.578 -8.508 1 95.31 291 GLY B C 1
ATOM 5175 O O . GLY B 1 291 ? 3.615 -11.617 -8.5 1 95.31 291 GLY B O 1
ATOM 5176 N N . SER B 1 292 ? 4.5 -13.453 -7.547 1 94.12 292 SER B N 1
ATOM 5177 C CA . SER B 1 292 ? 3.891 -13.258 -6.238 1 94.12 292 SER B CA 1
ATOM 5178 C C . SER B 1 292 ? 4.855 -13.625 -5.117 1 94.12 292 SER B C 1
ATOM 5180 O O . SER B 1 292 ? 5.719 -14.492 -5.293 1 94.12 292 SER B O 1
ATOM 5182 N N . PHE B 1 293 ? 4.781 -12.922 -4.082 1 92.31 293 PHE B N 1
ATOM 5183 C CA . PHE B 1 293 ? 5.543 -13.281 -2.893 1 92.31 293 PHE B CA 1
ATOM 5184 C C . PHE B 1 293 ? 4.766 -12.938 -1.628 1 92.31 293 PHE B C 1
ATOM 5186 O O . PHE B 1 293 ? 3.783 -12.195 -1.681 1 92.31 293 PHE B O 1
ATOM 5193 N N . LEU B 1 294 ? 5.164 -13.508 -0.559 1 91.19 294 LEU B N 1
ATOM 5194 C CA . LEU B 1 294 ? 4.551 -13.297 0.748 1 91.19 294 LEU B CA 1
ATOM 5195 C C . LEU B 1 294 ? 5.473 -12.477 1.649 1 91.19 294 LEU B C 1
ATOM 5197 O O . LEU B 1 294 ? 6.688 -12.469 1.459 1 91.19 294 LEU B O 1
ATOM 5201 N N . SER B 1 295 ? 4.848 -11.75 2.543 1 90.25 295 SER B N 1
ATOM 5202 C CA . SER B 1 295 ? 5.598 -11.008 3.547 1 90.25 295 SER B CA 1
ATOM 5203 C C . SER B 1 295 ? 4.895 -11.039 4.898 1 90.25 295 SER B C 1
ATOM 5205 O O . SER B 1 295 ? 3.668 -11.148 4.961 1 90.25 295 SER B O 1
ATOM 5207 N N . GLN B 1 296 ? 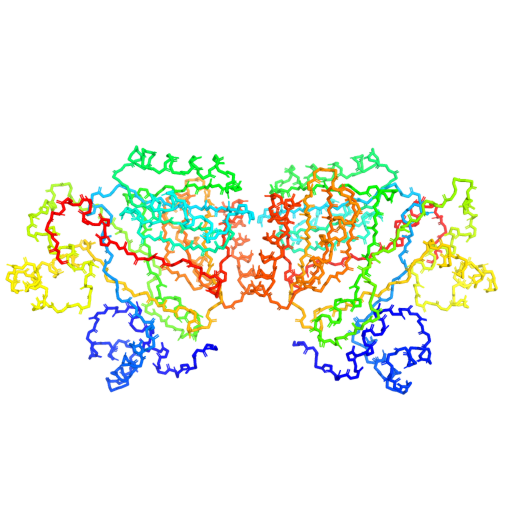5.684 -10.953 5.895 1 85.81 296 GLN B N 1
ATOM 5208 C CA . GLN B 1 296 ? 5.148 -10.961 7.254 1 85.81 296 GLN B CA 1
ATOM 5209 C C . GLN B 1 296 ? 4.668 -9.578 7.66 1 85.81 296 GLN B C 1
ATOM 5211 O O . GLN B 1 296 ? 3.809 -9.445 8.539 1 85.81 296 GLN B O 1
ATOM 5216 N N . CYS B 1 297 ? 5.281 -8.523 7.039 1 87.31 297 CYS B N 1
ATOM 5217 C CA . CYS B 1 297 ? 4.844 -7.18 7.398 1 87.31 297 CYS B CA 1
ATOM 5218 C C . CYS B 1 297 ? 5.113 -6.195 6.266 1 87.31 297 CYS B C 1
ATOM 5220 O O . CYS B 1 297 ? 6.055 -6.375 5.492 1 87.31 297 CYS B O 1
ATOM 5222 N N . TYR B 1 298 ? 4.324 -5.203 6.238 1 92.12 298 TYR B N 1
ATOM 5223 C CA . TYR B 1 298 ? 4.371 -4.215 5.168 1 92.12 298 TYR B CA 1
ATOM 5224 C C . TYR B 1 298 ? 5.688 -3.449 5.188 1 92.12 298 TYR B C 1
ATOM 5226 O O . TYR B 1 298 ? 6.301 -3.225 4.141 1 92.12 298 TYR B O 1
ATOM 5234 N N . VAL B 1 299 ? 6.145 -3.027 6.379 1 90.38 299 VAL B N 1
ATOM 5235 C CA . VAL B 1 299 ? 7.312 -2.168 6.531 1 90.38 299 VAL B CA 1
ATOM 5236 C C . VAL B 1 299 ? 8.547 -2.867 5.961 1 90.38 299 VAL B C 1
ATOM 5238 O O . VAL B 1 299 ? 9.281 -2.285 5.164 1 90.38 299 VAL B O 1
ATOM 5241 N N . GLU B 1 300 ? 8.719 -4.098 6.309 1 87.56 300 GLU B N 1
ATOM 5242 C CA . GLU B 1 300 ? 9.867 -4.859 5.828 1 87.56 300 GLU B CA 1
ATOM 5243 C C . GLU B 1 300 ? 9.789 -5.086 4.324 1 87.56 300 GLU B C 1
ATOM 5245 O O . GLU B 1 300 ? 10.789 -4.969 3.619 1 87.56 300 GLU B O 1
ATOM 5250 N N . MET B 1 301 ? 8.609 -5.391 3.896 1 91.38 301 MET B N 1
ATOM 5251 C CA . MET B 1 301 ? 8.414 -5.605 2.467 1 91.38 301 MET B CA 1
ATOM 5252 C C . MET B 1 301 ? 8.766 -4.352 1.673 1 91.38 301 MET B C 1
ATOM 5254 O O . MET B 1 301 ? 9.484 -4.426 0.676 1 91.38 301 MET B O 1
ATOM 5258 N N . LYS B 1 302 ? 8.258 -3.26 2.127 1 92.5 302 LYS B N 1
ATOM 5259 C CA . LYS B 1 302 ? 8.484 -1.989 1.445 1 92.5 302 LYS B CA 1
ATOM 5260 C C . LYS B 1 302 ? 9.969 -1.633 1.424 1 92.5 302 LYS B C 1
ATOM 5262 O O . LYS B 1 302 ? 10.484 -1.177 0.403 1 92.5 302 LYS B O 1
ATOM 5267 N N . GLU B 1 303 ? 10.641 -1.784 2.506 1 90.69 303 GLU B N 1
ATOM 5268 C CA . GLU B 1 303 ? 12.062 -1.481 2.619 1 90.69 303 GLU B CA 1
ATOM 5269 C C . GLU B 1 303 ? 12.891 -2.33 1.655 1 90.69 303 GLU B C 1
ATOM 5271 O O . GLU B 1 303 ? 13.75 -1.812 0.944 1 90.69 303 GLU B O 1
ATOM 5276 N N . ARG B 1 304 ? 12.594 -3.58 1.658 1 91.81 304 ARG B N 1
ATOM 5277 C CA . ARG B 1 304 ? 13.336 -4.488 0.792 1 91.81 304 ARG B CA 1
ATOM 5278 C C . ARG B 1 304 ? 13.047 -4.207 -0.678 1 91.81 304 ARG B C 1
ATOM 5280 O O . ARG B 1 304 ? 13.945 -4.258 -1.516 1 91.81 304 ARG B O 1
ATOM 5287 N N . MET B 1 305 ? 11.789 -3.969 -0.964 1 93.12 305 MET B N 1
ATOM 5288 C CA . MET B 1 305 ? 11.406 -3.637 -2.332 1 93.12 305 MET B CA 1
ATOM 5289 C C . MET B 1 305 ? 12.148 -2.396 -2.82 1 93.12 305 MET B C 1
ATOM 5291 O O . MET B 1 305 ? 12.711 -2.396 -3.918 1 93.12 305 MET B O 1
ATOM 5295 N N . ASP B 1 306 ? 12.172 -1.374 -2.002 1 91.5 306 ASP B N 1
ATOM 5296 C CA . ASP B 1 306 ? 12.836 -0.132 -2.383 1 91.5 306 ASP B CA 1
ATOM 5297 C C . ASP B 1 306 ? 14.328 -0.356 -2.605 1 91.5 306 ASP B C 1
ATOM 5299 O O . ASP B 1 306 ? 14.906 0.171 -3.559 1 91.5 306 ASP B O 1
ATOM 5303 N N . LEU B 1 307 ? 14.906 -1.112 -1.734 1 92.44 307 LEU B N 1
ATOM 5304 C CA . LEU B 1 307 ? 16.344 -1.401 -1.826 1 92.44 307 LEU B CA 1
ATOM 5305 C C . LEU B 1 307 ? 16.656 -2.154 -3.113 1 92.44 307 LEU B C 1
ATOM 5307 O O . LEU B 1 307 ? 17.578 -1.774 -3.848 1 92.44 307 LEU B O 1
ATOM 5311 N N . GLU B 1 308 ? 15.883 -3.232 -3.365 1 93.94 308 GLU B N 1
ATOM 5312 C CA . GLU B 1 308 ? 16.156 -4.074 -4.527 1 93.94 308 GLU B CA 1
ATOM 5313 C C . GLU B 1 308 ? 15.891 -3.32 -5.828 1 93.94 308 GLU B C 1
ATOM 5315 O O . GLU B 1 308 ? 16.672 -3.404 -6.77 1 93.94 308 GLU B O 1
ATOM 5320 N N . VAL B 1 309 ? 14.828 -2.568 -5.891 1 94.31 309 VAL B N 1
ATOM 5321 C CA . VAL B 1 309 ? 14.461 -1.86 -7.113 1 94.31 309 VAL B CA 1
ATOM 5322 C C . VAL B 1 309 ? 15.469 -0.746 -7.383 1 94.31 309 VAL B C 1
ATOM 5324 O O . VAL B 1 309 ? 15.82 -0.484 -8.539 1 94.31 309 VAL B O 1
ATOM 5327 N N . LYS B 1 310 ? 15.914 -0.093 -6.328 1 92.75 310 LYS B N 1
ATOM 5328 C CA . LYS B 1 310 ? 16.969 0.91 -6.469 1 92.75 310 LYS B CA 1
ATOM 5329 C C . LYS B 1 310 ? 18.234 0.303 -7.074 1 92.75 310 LYS B C 1
ATOM 5331 O O . LYS B 1 310 ? 18.797 0.854 -8.016 1 92.75 310 LYS B O 1
ATOM 5336 N N . ALA B 1 311 ? 18.641 -0.817 -6.531 1 94.12 311 ALA B N 1
ATOM 5337 C CA . ALA B 1 311 ? 19.844 -1.496 -7.012 1 94.12 311 ALA B CA 1
ATOM 5338 C C . ALA B 1 311 ? 19.703 -1.874 -8.484 1 94.12 311 ALA B C 1
ATOM 5340 O O . ALA B 1 311 ? 20.641 -1.707 -9.266 1 94.12 311 ALA B O 1
ATOM 5341 N N . LEU B 1 312 ? 18.562 -2.359 -8.875 1 95.19 312 LEU B N 1
ATOM 5342 C CA . LEU B 1 312 ? 18.312 -2.758 -10.258 1 95.19 312 LEU B CA 1
ATOM 5343 C C . LEU B 1 312 ? 18.312 -1.544 -11.18 1 95.19 312 LEU B C 1
ATOM 5345 O O . LEU B 1 312 ? 18.781 -1.624 -12.312 1 95.19 312 LEU B O 1
ATOM 5349 N N . SER B 1 313 ? 17.766 -0.455 -10.664 1 93.56 313 SER B N 1
ATOM 5350 C CA . SER B 1 313 ? 17.719 0.777 -11.445 1 93.56 313 SER B CA 1
ATOM 5351 C C . SER B 1 313 ? 19.125 1.353 -11.648 1 93.56 313 SER B C 1
ATOM 5353 O O . SER B 1 313 ? 19.438 1.88 -12.727 1 93.56 313 SER B O 1
ATOM 5355 N N . GLU B 1 314 ? 19.969 1.29 -10.68 1 92.94 314 GLU B N 1
ATOM 5356 C CA . GLU B 1 314 ? 21.328 1.812 -10.742 1 92.94 314 GLU B CA 1
ATOM 5357 C C . GLU B 1 314 ? 22.125 1.146 -11.859 1 92.94 314 GLU B C 1
ATOM 5359 O O . GLU B 1 314 ? 23 1.774 -12.469 1 92.94 314 GLU B O 1
ATOM 5364 N N . VAL B 1 315 ? 21.812 -0.122 -12.125 1 93.81 315 VAL B N 1
ATOM 5365 C CA . VAL B 1 315 ? 22.531 -0.823 -13.18 1 93.81 315 VAL B CA 1
ATOM 5366 C C . VAL B 1 315 ? 21.766 -0.737 -14.492 1 93.81 315 VAL B C 1
ATOM 5368 O O . VAL B 1 315 ? 22.094 -1.426 -15.461 1 93.81 315 VAL B O 1
ATOM 5371 N N . GLY B 1 316 ? 20.625 0.002 -14.516 1 92.88 316 GLY B N 1
ATOM 5372 C CA . GLY B 1 316 ? 19.906 0.332 -15.734 1 92.88 316 GLY B CA 1
ATOM 5373 C C . GLY B 1 316 ? 18.922 -0.749 -16.156 1 92.88 316 GLY B C 1
ATOM 5374 O O . GLY B 1 316 ? 18.484 -0.773 -17.312 1 92.88 316 GLY B O 1
ATOM 5375 N N . LEU B 1 317 ? 18.547 -1.655 -15.305 1 94.88 317 LEU B N 1
ATOM 5376 C CA . LEU B 1 317 ? 17.672 -2.766 -15.68 1 94.88 317 LEU B CA 1
ATOM 5377 C C . LEU B 1 317 ? 16.203 -2.375 -15.539 1 94.88 317 LEU B C 1
ATOM 5379 O O . LEU B 1 317 ? 15.352 -2.9 -16.25 1 94.88 317 LEU B O 1
ATOM 5383 N N . VAL B 1 318 ? 15.961 -1.513 -14.523 1 94.56 318 VAL B N 1
ATOM 5384 C CA . VAL B 1 318 ? 14.586 -1.107 -14.25 1 94.56 318 VAL B CA 1
ATOM 5385 C C . VAL B 1 318 ? 14.492 0.417 -14.227 1 94.56 318 VAL B C 1
ATOM 5387 O O . VAL B 1 318 ? 15.273 1.083 -13.539 1 94.56 318 VAL B O 1
ATOM 5390 N N . GLU B 1 319 ? 13.516 0.937 -14.922 1 89.94 319 GLU B N 1
ATOM 5391 C CA . GLU B 1 319 ? 13.328 2.385 -14.977 1 89.94 319 GLU B CA 1
ATOM 5392 C C . GLU B 1 319 ? 12.117 2.816 -14.156 1 89.94 319 GLU B C 1
ATOM 5394 O O . GLU B 1 319 ? 12.062 3.943 -13.664 1 89.94 319 GLU B O 1
ATOM 5399 N N . GLU B 1 320 ? 11.203 1.908 -14.117 1 91.06 320 GLU B N 1
ATOM 5400 C CA . GLU B 1 320 ? 9.969 2.195 -13.391 1 91.06 320 GLU B CA 1
ATOM 5401 C C . GLU B 1 320 ? 9.766 1.22 -12.242 1 91.06 320 GLU B C 1
ATOM 5403 O O . GLU B 1 320 ? 10.258 0.091 -12.281 1 91.06 320 GLU B O 1
ATOM 5408 N N . ARG B 1 321 ? 9.125 1.731 -11.258 1 91.88 321 ARG B N 1
ATOM 5409 C CA . ARG B 1 321 ? 8.773 0.843 -10.156 1 91.88 321 ARG B CA 1
ATOM 5410 C C . ARG B 1 321 ? 7.773 -0.217 -10.602 1 91.88 321 ARG B C 1
ATOM 5412 O O . ARG B 1 321 ? 6.996 0.009 -11.531 1 91.88 321 ARG B O 1
ATOM 5419 N N . PRO B 1 322 ? 7.828 -1.366 -9.914 1 93.88 322 PRO B N 1
ATOM 5420 C CA . PRO B 1 322 ? 6.848 -2.387 -10.281 1 93.88 322 PRO B CA 1
ATOM 5421 C C . PRO B 1 322 ? 5.414 -1.979 -9.938 1 93.88 322 PRO B C 1
ATOM 5423 O O . PRO B 1 322 ? 5.195 -1.213 -9 1 93.88 322 PRO B O 1
ATOM 5426 N N . SER B 1 323 ? 4.555 -2.398 -10.758 1 93.81 323 SER B N 1
ATOM 5427 C CA . SER B 1 323 ? 3.15 -2.393 -10.352 1 93.81 323 SER B CA 1
ATOM 5428 C C . SER B 1 323 ? 2.836 -3.566 -9.43 1 93.81 323 SER B C 1
ATOM 5430 O O . SER B 1 323 ? 3.279 -4.691 -9.672 1 93.81 323 SER B O 1
ATOM 5432 N N . TYR B 1 324 ? 2.193 -3.271 -8.336 1 94.94 324 TYR B N 1
ATOM 5433 C CA . TYR B 1 324 ? 1.896 -4.398 -7.457 1 94.94 324 TYR B CA 1
ATOM 5434 C C . TYR B 1 324 ? 0.594 -4.168 -6.695 1 94.94 324 TYR B C 1
ATOM 5436 O O . TYR B 1 324 ? 0.107 -3.037 -6.617 1 94.94 324 TYR B O 1
ATOM 5444 N N . VAL B 1 325 ? 0.043 -5.23 -6.254 1 96.31 325 VAL B N 1
ATOM 5445 C CA . VAL B 1 325 ? -1.125 -5.258 -5.383 1 96.31 325 VAL B CA 1
ATOM 5446 C C . VAL B 1 325 ? -0.79 -6.004 -4.094 1 96.31 325 VAL B C 1
ATOM 5448 O O . VAL B 1 325 ? -0.143 -7.055 -4.125 1 96.31 325 VAL B O 1
ATOM 5451 N N . ILE B 1 326 ? -1.151 -5.371 -3.029 1 95.75 326 ILE B N 1
ATOM 5452 C CA . ILE B 1 326 ? -0.942 -5.988 -1.724 1 95.75 326 ILE B CA 1
ATOM 5453 C C . ILE B 1 326 ? -2.275 -6.488 -1.169 1 95.75 326 ILE B C 1
ATOM 5455 O O . ILE B 1 326 ? -3.215 -5.707 -0.997 1 95.75 326 ILE B O 1
ATOM 5459 N N . MET B 1 327 ? -2.301 -7.73 -0.828 1 95.5 327 MET B N 1
ATOM 5460 C CA . MET B 1 327 ? -3.514 -8.328 -0.276 1 95.5 327 MET B CA 1
ATOM 5461 C C . MET B 1 327 ? -3.252 -8.906 1.112 1 95.5 327 MET B C 1
ATOM 5463 O O . MET B 1 327 ? -2.549 -9.906 1.251 1 95.5 327 MET B O 1
ATOM 5467 N N . PRO B 1 328 ? -3.826 -8.289 2.109 1 94.06 328 PRO B N 1
ATOM 5468 C CA . PRO B 1 328 ? -3.76 -8.961 3.406 1 94.06 328 PRO B CA 1
ATOM 5469 C C . PRO B 1 328 ? -4.438 -10.328 3.395 1 94.06 328 PRO B C 1
ATOM 5471 O O . PRO B 1 328 ? -5.586 -10.453 2.955 1 94.06 328 PRO B O 1
ATOM 5474 N N . LEU B 1 329 ? -3.754 -11.32 3.875 1 91.69 329 LEU B N 1
ATOM 5475 C CA . LEU B 1 329 ? -4.254 -12.695 3.805 1 91.69 329 LEU B CA 1
ATOM 5476 C C . LEU B 1 329 ? -5.562 -12.836 4.578 1 91.69 329 LEU B C 1
ATOM 5478 O O . LEU B 1 329 ? -6.449 -13.586 4.172 1 91.69 329 LEU B O 1
ATOM 5482 N N . ARG B 1 330 ? -5.742 -12.094 5.602 1 88.81 330 ARG B N 1
ATOM 5483 C CA . ARG B 1 330 ? -6.945 -12.164 6.418 1 88.81 330 ARG B CA 1
ATOM 5484 C C . ARG B 1 330 ? -8.141 -11.57 5.684 1 88.81 330 ARG B C 1
ATOM 5486 O O . ARG B 1 330 ? -9.297 -11.859 6.023 1 88.81 330 ARG B O 1
ATOM 5493 N N . ASP B 1 331 ? -7.828 -10.742 4.699 1 90.81 331 ASP B N 1
ATOM 5494 C CA . ASP B 1 331 ? -8.891 -10.055 3.977 1 90.81 331 ASP B CA 1
ATOM 5495 C C . ASP B 1 331 ? -9.203 -10.75 2.656 1 90.81 331 ASP B C 1
ATOM 5497 O O . ASP B 1 331 ? -10.031 -10.273 1.874 1 90.81 331 ASP B O 1
ATOM 5501 N N . LEU B 1 332 ? -8.523 -11.828 2.373 1 92.06 332 LEU B N 1
ATOM 5502 C CA . LEU B 1 332 ? -8.789 -12.562 1.14 1 92.06 332 LEU B CA 1
ATOM 5503 C C . LEU B 1 332 ? -10.172 -13.195 1.169 1 92.06 332 LEU B C 1
ATOM 5505 O O . LEU B 1 332 ? -10.469 -14.008 2.049 1 92.06 332 LEU B O 1
ATOM 5509 N N . LYS B 1 333 ? -10.984 -12.812 0.285 1 92.56 333 LYS B N 1
ATOM 5510 C CA . LYS B 1 333 ? -12.352 -13.305 0.233 1 92.56 333 LYS B CA 1
ATOM 5511 C C . LYS B 1 333 ? -12.492 -14.445 -0.766 1 92.56 333 LYS B C 1
ATOM 5513 O O . LYS B 1 333 ? -13.383 -15.289 -0.638 1 92.56 333 LYS B O 1
ATOM 5518 N N . VAL B 1 334 ? -11.672 -14.43 -1.742 1 91.5 334 VAL B N 1
ATOM 5519 C CA . VAL B 1 334 ? -11.656 -15.492 -2.74 1 91.5 334 VAL B CA 1
ATOM 5520 C C . VAL B 1 334 ? -10.234 -16.016 -2.912 1 91.5 334 VAL B C 1
ATOM 5522 O O . VAL B 1 334 ? -9.281 -15.242 -2.996 1 91.5 334 VAL B O 1
ATOM 5525 N N . ARG B 1 335 ? -10.156 -17.312 -2.867 1 90.25 335 ARG B N 1
ATOM 5526 C CA . ARG B 1 335 ? -8.914 -18.016 -3.162 1 90.25 335 ARG B CA 1
ATOM 5527 C C . ARG B 1 335 ? -9.172 -19.25 -4.012 1 90.25 335 ARG B C 1
ATOM 5529 O O . ARG B 1 335 ? -9.828 -20.188 -3.562 1 90.25 335 ARG B O 1
ATOM 5536 N N . LYS B 1 336 ? -8.68 -19.141 -5.16 1 92.44 336 LYS B N 1
ATOM 5537 C CA . LYS B 1 336 ? -8.852 -20.266 -6.078 1 92.44 336 LYS B CA 1
ATOM 5538 C C . LYS B 1 336 ? -7.523 -20.656 -6.715 1 92.44 336 LYS B C 1
ATOM 5540 O O . LYS B 1 336 ? -6.785 -19.812 -7.207 1 92.44 336 LYS B O 1
ATOM 5545 N N . THR B 1 337 ? -7.219 -21.891 -6.629 1 92.81 337 THR B N 1
ATOM 5546 C CA . THR B 1 337 ? -6.164 -22.531 -7.41 1 92.81 337 THR B CA 1
ATOM 5547 C C . THR B 1 337 ? -6.586 -23.922 -7.848 1 92.81 337 THR B C 1
ATOM 5549 O O . THR B 1 337 ? -6.652 -24.844 -7.031 1 92.81 337 THR B O 1
ATOM 5552 N N . ASP B 1 338 ? -6.93 -24.031 -9.039 1 94.81 338 ASP B N 1
ATOM 5553 C CA . ASP B 1 338 ? -7.43 -25.297 -9.57 1 94.81 338 ASP B CA 1
ATOM 5554 C C . ASP B 1 338 ? -7.18 -25.391 -11.078 1 94.81 338 ASP B C 1
ATOM 5556 O O . ASP B 1 338 ? -7.688 -24.578 -11.844 1 94.81 338 ASP B O 1
ATOM 5560 N N . TYR B 1 339 ? -6.512 -26.422 -11.445 1 96.69 339 TYR B N 1
ATOM 5561 C CA . TYR B 1 339 ? -6.145 -26.562 -12.852 1 96.69 339 TYR B CA 1
ATOM 5562 C C . TYR B 1 339 ? -7.039 -27.578 -13.547 1 96.69 339 TYR B C 1
ATOM 5564 O O . TYR B 1 339 ? -7.043 -27.672 -14.781 1 96.69 339 TYR B O 1
ATOM 5572 N N . ALA B 1 340 ? -7.789 -28.344 -12.844 1 96.75 340 ALA B N 1
ATOM 5573 C CA . ALA B 1 340 ? -8.492 -29.5 -13.391 1 96.75 340 ALA B CA 1
ATOM 5574 C C . ALA B 1 340 ? -9.531 -29.062 -14.422 1 96.75 340 ALA B C 1
ATOM 5576 O O . ALA B 1 340 ? -9.594 -29.625 -15.523 1 96.75 340 ALA B O 1
ATOM 5577 N N . PRO B 1 341 ? -10.352 -28.047 -14.078 1 96.44 341 PRO B N 1
ATOM 5578 C CA . PRO B 1 341 ? -11.328 -27.641 -15.086 1 96.44 341 PRO B CA 1
ATOM 5579 C C . PRO B 1 341 ? -10.68 -27.172 -16.375 1 96.44 341 PRO B C 1
ATOM 5581 O O . PRO B 1 341 ? -11.211 -27.406 -17.469 1 96.44 341 PRO B O 1
ATOM 5584 N N . MET B 1 342 ? -9.609 -26.516 -16.266 1 96.56 342 MET B N 1
ATOM 5585 C CA . MET B 1 342 ? -8.883 -26.031 -17.438 1 96.56 342 MET B CA 1
ATOM 5586 C C . MET B 1 342 ? -8.367 -27.203 -18.266 1 96.56 342 MET B C 1
ATOM 5588 O O . MET B 1 342 ? -8.508 -27.219 -19.484 1 96.56 342 MET B O 1
ATOM 5592 N N . VAL B 1 343 ? -7.785 -28.219 -17.641 1 96.75 343 VAL B N 1
ATOM 5593 C CA . VAL B 1 343 ? -7.273 -29.391 -18.328 1 96.75 343 VAL B CA 1
ATOM 5594 C C . VAL B 1 343 ? -8.422 -30.109 -19.031 1 96.75 343 VAL B C 1
ATOM 5596 O O . VAL B 1 343 ? -8.289 -30.5 -20.203 1 96.75 343 VAL B O 1
ATOM 5599 N N . LYS B 1 344 ? -9.508 -30.266 -18.344 1 96.81 344 LYS B N 1
ATOM 5600 C CA . LYS B 1 344 ? -10.68 -30.906 -18.938 1 96.81 344 LYS B CA 1
ATOM 5601 C C . LYS B 1 344 ? -11.133 -30.172 -20.203 1 96.81 344 LYS B C 1
ATOM 5603 O O . LYS B 1 344 ? -11.414 -30.812 -21.219 1 96.81 344 LYS B O 1
ATOM 5608 N N . SER B 1 345 ? -11.18 -28.906 -20.078 1 95.5 345 SER B N 1
ATOM 5609 C CA . SER B 1 345 ? -11.633 -28.078 -21.188 1 95.5 345 SER B CA 1
ATOM 5610 C C . SER B 1 345 ? -10.641 -28.109 -22.344 1 95.5 345 SER B C 1
ATOM 5612 O O . SER B 1 345 ? -11.016 -28.344 -23.484 1 95.5 345 SER B O 1
ATOM 5614 N N . MET B 1 346 ? -9.359 -27.906 -22.078 1 94.94 346 MET B N 1
ATOM 5615 C CA . MET B 1 346 ? -8.312 -27.812 -23.094 1 94.94 346 MET B CA 1
ATOM 5616 C C . MET B 1 346 ? -8.164 -29.141 -23.844 1 94.94 346 MET B C 1
ATOM 5618 O O . MET B 1 346 ? -7.953 -29.141 -25.047 1 94.94 346 MET B O 1
ATOM 5622 N N . LEU B 1 347 ? -8.328 -30.188 -23.109 1 94.44 347 LEU B N 1
ATOM 5623 C CA . LEU B 1 347 ? -8.109 -31.5 -23.719 1 94.44 347 LEU B CA 1
ATOM 5624 C C . LEU B 1 347 ? -9.43 -32.125 -24.156 1 94.44 347 LEU B C 1
ATOM 5626 O O . LEU B 1 347 ? -9.453 -33.25 -24.672 1 94.44 347 LEU B O 1
ATOM 5630 N N . GLU B 1 348 ? -10.516 -31.453 -23.922 1 93.56 348 GLU B N 1
ATOM 5631 C CA . GLU B 1 348 ? -11.844 -31.875 -24.359 1 93.56 348 GLU B CA 1
ATOM 5632 C C . GLU B 1 348 ? -12.172 -33.281 -23.828 1 93.56 348 GLU B C 1
ATOM 5634 O O . GLU B 1 348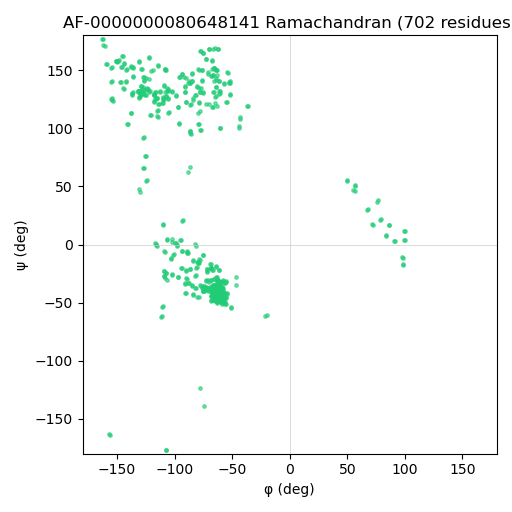 ? -12.586 -34.156 -24.594 1 93.56 348 GLU B O 1
ATOM 5639 N N . VAL B 1 349 ? -11.883 -33.438 -22.578 1 94.06 349 VAL B N 1
ATOM 5640 C CA . VAL B 1 349 ? -12.203 -34.719 -21.938 1 94.06 349 VAL B CA 1
ATOM 5641 C C . VAL B 1 349 ? -13.695 -34.75 -21.594 1 94.06 349 VAL B C 1
ATOM 5643 O O . VAL B 1 349 ? -14.195 -33.906 -20.875 1 94.06 349 VAL B O 1
ATOM 5646 N N . GLU B 1 350 ? -14.422 -35.688 -22.078 1 89 350 GLU B N 1
ATOM 5647 C CA . GLU B 1 350 ? -15.867 -35.781 -21.891 1 89 350 GLU B CA 1
ATOM 5648 C C . GLU B 1 350 ? -16.219 -36.562 -20.625 1 89 350 GLU B C 1
ATOM 5650 O O . GLU B 1 350 ? -17.25 -36.312 -20 1 89 350 GLU B O 1
ATOM 5655 N N . THR B 1 351 ? -15.375 -37.469 -20.266 1 86.38 351 THR B N 1
ATOM 5656 C CA . THR B 1 351 ? -15.641 -38.344 -19.125 1 86.38 351 THR B CA 1
ATOM 5657 C C . THR B 1 351 ? -15.398 -37.625 -17.812 1 86.38 351 THR B C 1
ATOM 5659 O O . THR B 1 351 ? -14.438 -36.875 -17.688 1 86.38 351 THR B O 1
ATOM 5662 N N . ASP B 1 352 ? -16.359 -37.812 -16.906 1 84.5 352 ASP B N 1
ATOM 5663 C CA . ASP B 1 352 ? -16.156 -37.281 -15.562 1 84.5 352 ASP B CA 1
ATOM 5664 C C . ASP B 1 352 ? -15.383 -38.281 -14.688 1 84.5 352 ASP B C 1
ATOM 5666 O O . ASP B 1 352 ? -15.617 -39.469 -14.742 1 84.5 352 ASP B O 1
ATOM 5670 N N . VAL B 1 353 ? -14.367 -37.875 -14.273 1 83.94 353 VAL B N 1
ATOM 5671 C CA . VAL B 1 353 ? -13.602 -38.719 -13.367 1 83.94 353 VAL B CA 1
ATOM 5672 C C . VAL B 1 353 ? -13.805 -38.25 -11.93 1 83.94 353 VAL B C 1
ATOM 5674 O O . VAL B 1 353 ? -14.047 -37.062 -11.68 1 83.94 353 VAL B O 1
#

Organism: Methanothrix harundinacea (strain 6Ac) (NCBI:txid1110509)

Nearest PDB structures (foldseek):
  3i4p-assembly1_A  TM=7.170E-01  e=9.453E-05  Agrobacterium fabrum str. C58
  2ia0-assembly1_A  TM=7.132E-01  e=3.084E-04  Pyrococcus furiosus
  4pcq-assembly2_C  TM=6.674E-01  e=1.483E-04  Mycobacterium tuberculosis H37Rv
  2w25-assembly1_B  TM=7.442E-01  e=4.574E-04  Mycobacterium tuberculosis H37Rv
  2w29-assembly1_B  TM=6.774E-01  e=7.593E-04  Mycobacterium tuberculosis H37Rv

Foldseek 3Di:
DADDDDPVLLLLLLLCQVPPPDDLVVSCVVSVHDSVSNVVSVVVCVVVVFKDKFKDFQLVLLQFFKKKKKKFFWDQVQFPVNVVPDPLCCLACVPLQFQWWWDFGTIMITIGTHNDPVRCCVRCVVSVVVCVVVRTTPDMDMDMAGLQQKFKDFFQSLQSCQLVVSVDDPDDLDGDRPDPDPPVDDPQDLLLLLLVLLCRQCVPDALVVSCVQRVNDSVVSVVSVVVCPVNVRIDMGMDGDVVNNQWFKKKKWKFFWDAPDDPVLQSLLVNLVSVLHPWGMWITGGGMIITMGTHNDDVSSVVSLVVSQVVSVVVPTGDDRIDMDMDTPVRTPDTGHGNSSVSCVSNVNPDDD/DADDDDPVLLLLLLLCQQPPPDDLVVSCVVSVHDSVSNVVSVVVCVVVVFKDKAKDFQLVLLQFFKKKKKKFFWDQVQFPVNVVPDPLCCLACVPLQFQWWWDFGTIMITIGTHNDPVRCCVRCVVSVVVCVVVRTTPDMDMDMAGLQQKFKDFFQSLQSCQLVVVVDDPDDLDGDRPDPDPPVDDPQDLLLLLLVLLCRQCVPDALVVSCVQRVNDSVVSVVSVVVCPVNVRIDMGMDGDVVNNQWFKKKKWKFFWDAPDDPVLQSLLVNLLSVLHPWGMWITGGGMIITMGTHNDDVSSVVSLVVSQVVSVVVPTGDDRIDMDMDTPVRTPDTGHGNSSVSCVSNVNPDDD

Secondary structure (DSSP, 8-state):
------HHHHHHHHHHHHSTT--HHHHHHHHT--HHHHHHHHHHHHHTT-EEEEEEEPTGGGT--EEEEEEEEE-TT--HHHHTTSHHHHHHTTSTTEEEEEE-SSEEEEEEEES-HHHHHHHHHHHHHHHHHTT-EEEEEEEEEEGGG-EEEE-HHHHHHHHHT-----S-SS--------TT-----HHHHHHHHHHHH-TT--HHHHHHHH---HHHHHHHHHHHHHHTSEEEEEEE-GGGGT--EEEEEEEE--TT--HHHHHHHHHHHHHHSEEEEEEEETTEEEEEEEES-HHHHHHHHHHHHHHHHHTTS-SSPPEEEEEEGGG--EEEE--HHHHHHHTT--S--/------HHHHHHHHHHHHSTT--HHHHHHHHT--HHHHHHHHHHHHHHT-EEEEEEEPTGGGT--EEEEEEEEE-TT--HHHHTTSHHHHHHTTSTTEEEEEE-SSEEEEEEEES-HHHHHHHHHHHHHHHHHTT-EEEEEEEEEEGGG-EEEE-HHHHHHHHHT-----S-SS--------TT-----HHHHHHHHHHHH-TT--HHHHHHHH---HHHHHHHHHHHHHTTSEEEEEEE-GGGGT--EEEEEEEE--TT--HHHHHHHHHHHHHHSEEEEEEEETTEEEEEEEES-HHHHHHHHHHHHHHHHHTTS-SSPPEEEEEEGGG--EEEE--HHHHHHHTT--S--

pLDDT: mean 90.29, std 8.5, range [45.19, 97.94]

Sequence (706 aa):
MPLKLTSKEKLVLYGLARYPGLSDIDLAGKIGVDRSTIFKSKRKFREWEMVQLLNVPSGMGVGAEMMTAVFTRYRPNAPVEVRGKKLGFGEWVDHPHCVFHSATDSDSVSMVYSRSYTDFKRVFNPVMDDYKDAGFVDDIRCYHYPFSLTRVSWDSALAVNNTFNLGRTDLLDEPPIEEEAPEEEVKLTEKDRLALLAFVKYPALSDLELSRRTGISRPTISGKRNKFFQSGLLARQANVNWKKIGCELMIFYHINVRPKATAEEMMRIYSSFRRIGAAVYSYIQPGEIFGSFLSQCYVEMKERMDLEVKALSEVGLVEERPSYVIMPLRDLKVRKTDYAPMVKSMLEVETDVMPLKLTSKEKLVLYGLARYPGLSDIDLAGKIGVDRSTIFKSKRKFREWEMVQLLNVPSGMGVGAEMMTAVFTRYRPNAPVEVRGKKLGFGEWVDHPHCVFHSATDSDSVSMVYSRSYTDFKRVFNPVMDDYKDAGFVDDIRCYHYPFSLTRVSWDSALAVNNTFNLGRTDLLDEPPIEEEAPEEEVKLTEKDRLALLAFVKYPALSDLELSRRTGISRPTISGKRNKFFQSGLLARQANVNWKKIGCELMIFYHINVRPKATAEEMMRIYSSFRRIGAAVYSYIQPGEIFGSFLSQCYVEMKERMDLEVKALSEVGLVEERPSYVIMPLRDLKVRKTDYAPMVKSMLEVETDV

Radius of gyration: 30.21 Å; Cα contacts (8 Å, |Δi|>4): 1318; chains: 2; bounding box: 47×97×74 Å